Protein AF-A0A1X0P368-F1 (afdb_monomer)

pLDDT: mean 87.05, std 17.65, range [29.36, 98.38]

Structure (mmCIF, N/CA/C/O backbone):
data_AF-A0A1X0P368-F1
#
_entry.id   AF-A0A1X0P368-F1
#
loop_
_atom_site.group_PDB
_atom_site.id
_atom_site.type_symbol
_atom_site.label_atom_id
_atom_site.label_alt_id
_atom_site.label_comp_id
_atom_site.label_asym_id
_atom_site.label_entity_id
_atom_site.label_seq_id
_atom_site.pdbx_PDB_ins_code
_atom_site.Cartn_x
_atom_site.Cartn_y
_atom_site.Cartn_z
_atom_site.occupancy
_atom_site.B_iso_or_equiv
_atom_site.auth_seq_id
_atom_site.auth_comp_id
_atom_site.auth_asym_id
_atom_site.auth_atom_id
_atom_site.pdbx_PDB_model_num
ATOM 1 N N . MET A 1 1 ? -50.917 29.768 6.338 1.00 57.03 1 MET A N 1
ATOM 2 C CA . MET A 1 1 ? -49.438 29.851 6.259 1.00 57.03 1 MET A CA 1
ATOM 3 C C . MET A 1 1 ? -48.745 28.536 6.613 1.00 57.03 1 MET A C 1
ATOM 5 O O . MET A 1 1 ? -47.963 28.071 5.797 1.00 57.03 1 MET A O 1
ATOM 9 N N . THR A 1 2 ? -49.026 27.901 7.758 1.00 60.84 2 THR A N 1
ATOM 10 C CA . THR A 1 2 ? -48.364 26.645 8.195 1.00 60.84 2 THR A CA 1
ATOM 11 C C . THR A 1 2 ? -48.381 25.501 7.168 1.00 60.84 2 THR A C 1
ATOM 13 O O . THR A 1 2 ? -47.403 24.767 7.066 1.00 60.84 2 THR A O 1
ATOM 16 N N . THR A 1 3 ? -49.439 25.375 6.363 1.00 70.38 3 THR A N 1
ATOM 17 C CA . THR A 1 3 ? -49.593 24.329 5.334 1.00 70.38 3 THR A CA 1
ATOM 18 C C . THR A 1 3 ? -48.527 24.363 4.229 1.00 70.38 3 THR A C 1
ATOM 20 O O . THR A 1 3 ? -48.002 23.310 3.869 1.00 70.38 3 THR A O 1
ATOM 23 N N . MET A 1 4 ? -48.130 25.545 3.739 1.00 65.94 4 MET A N 1
ATOM 24 C CA . MET A 1 4 ? -47.081 25.664 2.706 1.00 65.94 4 MET A CA 1
ATOM 25 C C . MET A 1 4 ? -45.711 25.187 3.212 1.00 65.94 4 MET A C 1
ATOM 27 O O . MET A 1 4 ? -44.923 24.624 2.454 1.00 65.94 4 MET A O 1
ATOM 31 N N . PHE A 1 5 ? -45.437 25.355 4.509 1.00 67.44 5 PHE A N 1
ATOM 32 C CA . PHE A 1 5 ? -44.175 24.934 5.123 1.00 67.44 5 PHE A CA 1
ATOM 33 C C . PHE A 1 5 ? -44.014 23.405 5.172 1.00 67.44 5 PHE A C 1
ATOM 35 O O . PHE A 1 5 ? -42.890 22.903 5.163 1.00 67.44 5 PHE A O 1
ATOM 42 N N . VAL A 1 6 ? -45.122 22.655 5.192 1.00 76.38 6 VAL A N 1
ATOM 43 C CA . VAL A 1 6 ? -45.112 21.185 5.105 1.00 76.38 6 VAL A CA 1
ATOM 44 C C . VAL A 1 6 ? -44.831 20.734 3.669 1.00 76.38 6 VAL A C 1
ATOM 46 O O . VAL A 1 6 ? -44.003 19.850 3.457 1.00 76.38 6 VAL A O 1
ATOM 49 N N . GLN A 1 7 ? -45.449 21.383 2.677 1.00 77.62 7 GLN A N 1
ATOM 50 C CA . GLN A 1 7 ? -45.223 21.082 1.258 1.00 77.62 7 GLN A CA 1
ATOM 51 C C . GLN A 1 7 ? -43.760 21.319 0.849 1.00 77.62 7 GLN A C 1
ATOM 53 O O . GLN A 1 7 ? -43.146 20.437 0.251 1.00 77.62 7 GLN A O 1
ATOM 58 N N . LEU A 1 8 ? -43.164 22.448 1.255 1.00 82.06 8 LEU A N 1
ATOM 59 C CA . LEU A 1 8 ? -41.745 22.743 1.011 1.00 82.06 8 LEU A CA 1
ATOM 60 C C . LEU A 1 8 ? -40.802 21.676 1.592 1.00 82.06 8 LEU A C 1
ATOM 62 O O . LEU A 1 8 ? -39.839 21.290 0.933 1.00 82.06 8 LEU A O 1
ATOM 66 N N . ARG A 1 9 ? -41.088 21.148 2.790 1.00 84.56 9 ARG A N 1
ATOM 67 C CA . ARG A 1 9 ? -40.272 20.080 3.397 1.00 84.56 9 ARG A CA 1
ATOM 68 C C . ARG A 1 9 ? -40.316 18.784 2.589 1.00 84.56 9 ARG A C 1
ATOM 70 O O . ARG A 1 9 ? -39.267 18.183 2.380 1.00 84.56 9 ARG A O 1
ATOM 77 N N . HIS A 1 10 ? -41.483 18.371 2.092 1.00 85.06 10 HIS A N 1
ATOM 78 C CA . HIS A 1 10 ? -41.580 17.175 1.245 1.00 85.06 10 HIS A CA 1
ATOM 79 C C . HIS A 1 10 ? -40.829 17.328 -0.086 1.00 85.06 10 HIS A C 1
ATOM 81 O O . HIS A 1 10 ? -40.194 16.370 -0.521 1.00 85.06 10 HIS A O 1
ATOM 87 N N . VAL A 1 11 ? -40.819 18.521 -0.694 1.00 89.88 11 VAL A N 1
ATOM 88 C CA . VAL A 1 11 ? -40.013 18.786 -1.902 1.00 89.88 11 VAL A CA 1
ATOM 89 C C . VAL A 1 11 ? -38.514 18.657 -1.612 1.00 89.88 11 VAL A C 1
ATOM 91 O O . VAL A 1 11 ? -37.807 18.021 -2.387 1.00 89.88 11 VAL A O 1
ATOM 94 N N . VAL A 1 12 ? -38.022 19.173 -0.478 1.00 90.44 12 VAL A N 1
ATOM 95 C CA . VAL A 1 12 ? -36.605 19.016 -0.089 1.00 90.44 12 VAL A CA 1
ATOM 96 C C . VAL A 1 12 ? -36.237 17.545 0.141 1.00 90.44 12 VAL A C 1
ATOM 98 O O . VAL A 1 12 ? -35.204 17.103 -0.354 1.00 90.44 12 VAL A O 1
ATOM 101 N N . TYR A 1 13 ? -37.082 16.759 0.819 1.00 90.81 13 TYR A N 1
ATOM 102 C CA . TYR A 1 13 ? -36.833 15.318 0.977 1.00 90.81 13 TYR A CA 1
ATOM 103 C C . TYR A 1 13 ? -36.828 14.569 -0.363 1.00 90.81 13 TYR A C 1
ATOM 105 O O . TYR A 1 13 ? -35.972 13.711 -0.565 1.00 90.81 13 TYR A O 1
ATOM 113 N N . LEU A 1 14 ? -37.731 14.909 -1.290 1.00 91.44 14 LEU A N 1
ATOM 114 C CA . LEU A 1 14 ? -37.747 14.328 -2.636 1.00 91.44 14 LEU A CA 1
ATOM 115 C C . LEU A 1 14 ? -36.496 14.692 -3.444 1.00 91.44 14 LEU A C 1
ATOM 117 O O . LEU A 1 14 ? -35.971 13.825 -4.134 1.00 91.44 14 LEU A O 1
ATOM 121 N N . LEU A 1 15 ? -35.993 15.926 -3.334 1.00 91.62 15 LEU A N 1
ATOM 122 C CA . LEU A 1 15 ? -34.760 16.354 -4.004 1.00 91.62 15 LEU A CA 1
ATOM 123 C C . LEU A 1 15 ? -33.525 15.625 -3.462 1.00 91.62 15 LEU A C 1
ATOM 125 O O . LEU A 1 15 ? -32.752 15.102 -4.257 1.00 91.62 15 LEU A O 1
ATOM 129 N N . VAL A 1 16 ? -33.373 15.509 -2.138 1.00 91.75 16 VAL A N 1
ATOM 130 C CA . VAL A 1 16 ? -32.260 14.755 -1.525 1.00 91.75 16 VAL A CA 1
ATOM 131 C C . VAL A 1 16 ? -32.330 13.267 -1.888 1.00 91.75 16 VAL A C 1
ATOM 133 O O . VAL A 1 16 ? -31.306 12.644 -2.154 1.00 91.75 16 VAL A O 1
ATOM 136 N N . LEU A 1 17 ? -33.533 12.686 -1.951 1.00 91.88 17 LEU A N 1
ATOM 137 C CA . LEU A 1 17 ? -33.710 11.286 -2.341 1.00 91.88 17 LEU A CA 1
ATOM 138 C C . LEU A 1 17 ? -33.427 11.077 -3.840 1.00 91.88 17 LEU A C 1
ATOM 140 O O . LEU A 1 17 ? -32.758 10.108 -4.192 1.00 91.88 17 LEU A O 1
ATOM 144 N N . LEU A 1 18 ? -33.830 12.014 -4.707 1.00 91.38 18 LEU A N 1
ATOM 145 C CA . LEU A 1 18 ? -33.431 12.052 -6.120 1.00 91.38 18 LEU A CA 1
ATOM 146 C C . LEU A 1 18 ? -31.915 12.187 -6.287 1.00 91.38 18 LEU A C 1
ATOM 148 O O . LEU A 1 18 ? -31.344 11.487 -7.115 1.00 91.38 18 LEU A O 1
ATOM 152 N N . GLU A 1 19 ? -31.253 13.029 -5.496 1.00 88.62 19 GLU A N 1
ATOM 153 C CA . GLU A 1 19 ? -29.797 13.198 -5.525 1.00 88.62 19 GLU A CA 1
ATOM 154 C C . GLU A 1 19 ? -29.078 11.911 -5.084 1.00 88.62 19 GLU A C 1
ATOM 156 O O . GLU A 1 19 ? -28.161 11.454 -5.766 1.00 88.62 19 GLU A O 1
ATOM 161 N N . CYS A 1 20 ? -29.559 11.231 -4.034 1.00 85.06 20 CYS A N 1
ATOM 162 C CA . CYS A 1 20 ? -29.088 9.890 -3.672 1.00 85.06 20 CYS A CA 1
ATOM 163 C C . CYS A 1 20 ? -29.325 8.851 -4.783 1.00 85.06 20 CYS A C 1
ATOM 165 O O . CYS A 1 20 ? -28.439 8.037 -5.050 1.00 85.06 20 CYS A O 1
ATOM 167 N N . CYS A 1 21 ? -30.479 8.877 -5.458 1.00 85.50 21 CYS A N 1
ATOM 168 C CA . CYS A 1 21 ? -30.755 7.998 -6.596 1.00 85.50 21 CYS A CA 1
ATOM 169 C C . CYS A 1 21 ? -29.835 8.290 -7.789 1.00 85.50 21 CYS A C 1
ATOM 171 O O . CYS A 1 21 ? -29.288 7.352 -8.356 1.00 85.50 21 CYS A O 1
ATOM 173 N N . VAL A 1 22 ? -29.597 9.558 -8.138 1.00 83.25 22 VAL A N 1
ATOM 174 C CA . VAL A 1 22 ? -28.662 9.960 -9.206 1.00 83.25 22 VAL A CA 1
ATOM 175 C C . VAL A 1 22 ? -27.225 9.559 -8.863 1.00 83.25 22 VAL A C 1
ATOM 177 O O . VAL A 1 22 ? -26.498 9.110 -9.746 1.00 83.25 22 VAL A O 1
ATOM 180 N N . CYS A 1 23 ? -26.823 9.642 -7.593 1.00 79.88 23 CYS A N 1
ATOM 181 C CA . CYS A 1 23 ? -25.531 9.136 -7.128 1.00 79.88 23 CYS A CA 1
ATOM 182 C C . CYS A 1 23 ? -25.417 7.605 -7.244 1.00 79.88 23 CYS A C 1
ATOM 184 O O . CYS A 1 23 ? -24.373 7.122 -7.678 1.00 79.88 23 CYS A O 1
ATOM 186 N N . MET A 1 24 ? -26.467 6.835 -6.923 1.00 76.06 24 MET A N 1
ATOM 187 C CA . MET A 1 24 ? -26.458 5.381 -7.156 1.00 76.06 24 MET A CA 1
ATOM 188 C C . MET A 1 24 ? -26.461 5.026 -8.645 1.00 76.06 24 MET A C 1
ATOM 190 O O . MET A 1 24 ? -25.700 4.151 -9.043 1.00 76.06 24 MET A O 1
ATOM 194 N N . VAL A 1 25 ? -27.261 5.716 -9.468 1.00 75.94 25 VAL A N 1
ATOM 195 C CA . VAL A 1 25 ? -27.323 5.477 -10.919 1.00 75.94 25 VAL A CA 1
ATOM 196 C C . VAL A 1 25 ? -25.969 5.770 -11.563 1.00 75.94 25 VAL A C 1
ATOM 198 O O . VAL A 1 25 ? -25.431 4.886 -12.223 1.00 75.94 25 VAL A O 1
ATOM 201 N N . ARG A 1 26 ? -25.338 6.917 -11.266 1.00 69.44 26 ARG A N 1
ATOM 202 C CA . ARG A 1 26 ? -23.966 7.212 -11.720 1.00 69.44 26 ARG A CA 1
ATOM 203 C C . ARG A 1 26 ? -22.955 6.158 -11.273 1.00 69.44 26 ARG A C 1
ATOM 205 O O . ARG A 1 26 ? -22.199 5.679 -12.106 1.00 69.44 26 ARG A O 1
ATOM 212 N N . ALA A 1 27 ? -23.004 5.705 -10.018 1.00 64.44 27 ALA A N 1
ATOM 213 C CA . ALA A 1 27 ? -22.125 4.635 -9.537 1.00 64.44 27 ALA A CA 1
ATOM 214 C C . ALA A 1 27 ? -22.334 3.284 -10.262 1.00 64.44 27 ALA A C 1
ATOM 216 O O . ALA A 1 27 ? -21.427 2.452 -10.279 1.00 64.44 27 ALA A O 1
ATOM 217 N N . THR A 1 28 ? -23.502 3.057 -10.877 1.00 63.28 28 THR A N 1
ATOM 218 C CA . THR A 1 28 ? -23.761 1.911 -11.769 1.00 63.28 28 THR A CA 1
ATOM 219 C C . THR A 1 28 ? -23.473 2.181 -13.248 1.00 63.28 28 THR A C 1
ATOM 221 O O . THR A 1 28 ? -23.122 1.239 -13.955 1.00 63.28 28 THR A O 1
ATOM 224 N N . ASP A 1 29 ? -23.563 3.422 -13.725 1.00 56.03 29 ASP A N 1
ATOM 225 C CA . ASP A 1 29 ? -23.169 3.800 -15.089 1.00 56.03 29 ASP A CA 1
ATOM 226 C C . ASP A 1 29 ? -21.643 3.791 -15.232 1.00 56.03 29 ASP A C 1
ATOM 228 O O . ASP A 1 29 ? -21.127 3.169 -16.159 1.00 56.03 29 ASP A O 1
ATOM 232 N N . ASP A 1 30 ? -20.906 4.343 -14.263 1.00 56.59 30 ASP A N 1
ATOM 233 C CA . ASP A 1 30 ? -19.439 4.263 -14.187 1.00 56.59 30 ASP A CA 1
ATOM 234 C C . ASP A 1 30 ? -18.958 2.793 -14.148 1.00 56.59 30 ASP A C 1
ATOM 236 O O . ASP A 1 30 ? -17.924 2.445 -14.718 1.00 56.59 30 ASP A O 1
ATOM 240 N N . ALA A 1 31 ? -19.748 1.893 -13.545 1.00 55.16 31 ALA A N 1
ATOM 241 C CA . ALA A 1 31 ? -19.490 0.449 -13.503 1.00 55.16 31 ALA A CA 1
ATOM 242 C C . ALA A 1 31 ? -19.905 -0.320 -14.782 1.00 55.16 31 ALA A C 1
ATOM 244 O O . ALA A 1 31 ? -19.641 -1.523 -14.893 1.00 55.16 31 ALA A O 1
ATOM 245 N N . ASN A 1 32 ? -20.561 0.336 -15.747 1.00 48.97 32 ASN A N 1
ATOM 246 C CA . ASN A 1 32 ? -21.020 -0.278 -16.999 1.00 48.97 32 ASN A CA 1
ATOM 247 C C . ASN A 1 32 ? -20.434 0.369 -18.264 1.00 48.97 32 ASN A C 1
ATOM 249 O O . ASN A 1 32 ? -20.243 -0.343 -19.248 1.00 48.97 32 ASN A O 1
ATOM 253 N N . GLN A 1 33 ? -20.069 1.654 -18.257 1.00 47.03 33 GLN A N 1
ATOM 254 C CA . GLN A 1 33 ? -19.440 2.312 -19.414 1.00 47.03 33 GLN A CA 1
ATOM 255 C C . GLN A 1 33 ? -18.038 1.758 -19.731 1.00 47.03 33 GLN A C 1
ATOM 257 O O . GLN A 1 33 ? -17.585 1.849 -20.869 1.00 47.03 33 GLN A O 1
ATOM 262 N N . GLY A 1 34 ? -17.400 1.057 -18.786 1.00 47.25 34 GLY A N 1
ATOM 263 C CA . GLY A 1 34 ? -16.194 0.260 -19.046 1.00 47.25 34 GLY A CA 1
ATOM 264 C C . GLY A 1 34 ? -16.391 -0.964 -19.961 1.00 47.25 34 GLY A C 1
ATOM 265 O O . GLY A 1 34 ? -15.402 -1.578 -20.341 1.00 47.25 34 GLY A O 1
ATOM 266 N N . LYS A 1 35 ? -17.629 -1.337 -20.331 1.00 44.22 35 LYS A N 1
ATOM 267 C CA . LYS A 1 35 ? -17.942 -2.586 -21.068 1.00 44.22 35 LYS A CA 1
ATOM 268 C C . LYS A 1 35 ? -18.086 -2.429 -22.589 1.00 44.22 35 LYS A C 1
ATOM 270 O O . LYS A 1 35 ? -18.474 -3.379 -23.261 1.00 44.22 35 LYS A O 1
ATOM 275 N N . ALA A 1 36 ? -17.795 -1.247 -23.138 1.00 43.12 36 ALA A N 1
ATOM 276 C CA . ALA A 1 36 ? -17.759 -1.018 -24.590 1.00 43.12 36 ALA A CA 1
ATOM 277 C C . ALA A 1 36 ? -16.377 -1.297 -25.219 1.00 43.12 36 ALA A C 1
ATOM 279 O O . ALA A 1 36 ? -16.270 -1.422 -26.438 1.00 43.12 36 ALA A O 1
ATOM 280 N N . GLY A 1 37 ? -15.328 -1.419 -24.398 1.00 41.66 37 GLY A N 1
ATOM 281 C CA . GLY A 1 37 ? -14.058 -2.035 -24.777 1.00 41.66 37 GLY A CA 1
ATOM 282 C C . GLY A 1 37 ? -14.018 -3.479 -24.280 1.00 41.66 37 GLY A C 1
ATOM 283 O O . GLY A 1 37 ? -14.479 -3.760 -23.175 1.00 41.66 37 GLY A O 1
ATOM 284 N N . GLY A 1 38 ? -13.476 -4.392 -25.087 1.00 39.91 38 GLY A N 1
ATOM 285 C CA . GLY A 1 38 ? -13.315 -5.797 -24.715 1.00 39.91 38 GLY A CA 1
ATOM 286 C C . GLY A 1 38 ? -12.230 -5.983 -23.657 1.00 39.91 38 GLY A C 1
ATOM 287 O O . GLY A 1 38 ? -11.088 -6.271 -23.996 1.00 39.91 38 GLY A O 1
ATOM 288 N N . VAL A 1 39 ? -12.596 -5.814 -22.388 1.00 43.16 39 VAL A N 1
ATOM 289 C CA . VAL A 1 39 ? -11.840 -6.326 -21.243 1.00 43.16 39 VAL A CA 1
ATOM 290 C C . VAL A 1 39 ? -12.617 -7.527 -20.723 1.00 43.16 39 VAL A C 1
ATOM 292 O O . VAL A 1 39 ? -13.779 -7.388 -20.335 1.00 43.16 39 VAL A O 1
ATOM 295 N N . ASP A 1 40 ? -11.993 -8.704 -20.754 1.00 41.81 40 ASP A N 1
ATOM 296 C CA . ASP A 1 40 ? -12.574 -9.927 -20.206 1.00 41.81 40 ASP A CA 1
ATOM 297 C C . ASP A 1 40 ? -12.993 -9.743 -18.743 1.00 41.81 40 ASP A C 1
ATOM 299 O O . ASP A 1 40 ? -12.506 -8.859 -18.034 1.00 41.81 40 ASP A O 1
ATOM 303 N N . ALA A 1 41 ? -13.907 -10.590 -18.267 1.00 44.88 41 ALA A N 1
ATOM 304 C CA . ALA A 1 41 ? -14.324 -10.571 -16.871 1.00 44.88 41 ALA A CA 1
ATOM 305 C C . ALA A 1 41 ? -13.132 -10.938 -15.971 1.00 44.88 41 ALA A C 1
ATOM 307 O O . ALA A 1 41 ? -12.890 -12.118 -15.725 1.00 44.88 41 ALA A O 1
ATOM 308 N N . VAL A 1 42 ? -12.394 -9.921 -15.503 1.00 46.56 42 VAL A N 1
ATOM 309 C CA . VAL A 1 42 ? -11.161 -10.066 -14.719 1.00 46.56 42 VAL A CA 1
ATOM 310 C C . VAL A 1 42 ? -11.461 -10.867 -13.456 1.00 46.56 42 VAL A C 1
ATOM 312 O O . VAL A 1 42 ? -11.950 -10.342 -12.453 1.00 46.56 42 VAL A O 1
ATOM 315 N N . THR A 1 43 ? -11.167 -12.164 -13.526 1.00 48.34 43 THR A N 1
ATOM 316 C CA . THR A 1 43 ? -11.150 -13.099 -12.404 1.00 48.34 43 THR A CA 1
ATOM 317 C C . THR A 1 43 ? -10.214 -12.523 -11.358 1.00 48.34 43 THR A C 1
ATOM 319 O O . THR A 1 43 ? -9.013 -12.514 -11.597 1.00 48.34 43 THR A O 1
ATOM 322 N N . GLY A 1 44 ? -10.786 -11.984 -10.274 1.00 56.44 44 GLY A N 1
ATOM 323 C CA . GLY A 1 44 ? -10.218 -10.904 -9.454 1.00 56.44 44 GLY A CA 1
ATOM 324 C C . GLY A 1 44 ? -8.732 -11.021 -9.137 1.00 56.44 44 GLY A C 1
ATOM 325 O O . GLY A 1 44 ? -8.366 -11.487 -8.060 1.00 56.44 44 GLY A O 1
ATOM 326 N N . GLU A 1 45 ? -7.899 -10.575 -10.075 1.00 73.69 45 GLU A N 1
ATOM 327 C CA . GLU A 1 45 ? -6.459 -10.752 -10.018 1.00 73.69 45 GLU A CA 1
ATOM 328 C C . GLU A 1 45 ? -5.912 -9.898 -8.877 1.00 73.69 45 GLU A C 1
ATOM 330 O O . GLU A 1 45 ? -6.283 -8.730 -8.703 1.00 73.69 45 GLU A O 1
ATOM 335 N N . GLU A 1 46 ? -5.077 -10.500 -8.032 1.00 79.50 46 GLU A N 1
ATOM 336 C CA . GLU A 1 46 ? -4.515 -9.825 -6.870 1.00 79.50 46 GLU A CA 1
ATOM 337 C C . GLU A 1 46 ? -3.519 -8.767 -7.345 1.00 79.50 46 GLU A C 1
ATOM 339 O O . GLU A 1 46 ? -2.333 -9.048 -7.477 1.00 79.50 46 GLU A O 1
ATOM 344 N N . VAL A 1 47 ? -4.020 -7.549 -7.600 1.00 83.62 47 VAL A N 1
ATOM 345 C CA . VAL A 1 47 ? -3.219 -6.392 -8.023 1.00 83.62 47 VAL A CA 1
ATOM 346 C C . VAL A 1 47 ? -1.988 -6.292 -7.128 1.00 83.62 47 VAL A C 1
ATOM 348 O O . VAL A 1 47 ? -2.084 -5.978 -5.941 1.00 83.62 47 VAL A O 1
ATOM 351 N N . PHE A 1 48 ? -0.836 -6.592 -7.711 1.00 91.31 48 PHE A N 1
ATOM 352 C CA . PHE A 1 48 ? 0.446 -6.680 -7.037 1.00 91.31 48 PHE A CA 1
ATOM 353 C C . PHE A 1 48 ? 1.408 -5.693 -7.693 1.00 91.31 48 PHE A C 1
ATOM 355 O O . PHE A 1 48 ? 1.379 -5.483 -8.905 1.00 91.31 48 PHE A O 1
ATOM 362 N N . ILE A 1 49 ? 2.261 -5.066 -6.888 1.00 93.38 49 ILE A N 1
ATOM 363 C CA . ILE A 1 49 ? 3.331 -4.218 -7.408 1.00 93.38 49 ILE A CA 1
ATOM 364 C C . ILE A 1 49 ? 4.536 -5.121 -7.627 1.00 93.38 49 ILE A C 1
ATOM 366 O O . ILE A 1 49 ? 5.214 -5.478 -6.662 1.00 93.38 49 ILE A O 1
ATOM 370 N N . ASP A 1 50 ? 4.834 -5.440 -8.887 1.00 96.31 50 ASP A N 1
ATOM 371 C CA . ASP A 1 50 ? 6.189 -5.847 -9.247 1.00 96.31 50 ASP A CA 1
ATOM 372 C C . ASP A 1 50 ? 7.128 -4.687 -8.890 1.00 96.31 50 ASP A C 1
ATOM 374 O O . ASP A 1 50 ? 7.178 -3.647 -9.554 1.00 96.31 50 ASP A O 1
ATOM 378 N N . ARG A 1 51 ? 7.818 -4.847 -7.758 1.00 96.06 51 ARG A N 1
ATOM 379 C CA . ARG A 1 51 ? 8.687 -3.821 -7.190 1.00 96.06 51 ARG A CA 1
ATOM 380 C C . ARG A 1 51 ? 9.986 -3.691 -7.981 1.00 96.06 51 ARG A C 1
ATOM 382 O O . ARG A 1 51 ? 10.551 -2.603 -7.955 1.00 96.06 51 ARG A O 1
ATOM 389 N N . GLU A 1 52 ? 10.444 -4.721 -8.700 1.00 96.38 52 GLU A N 1
ATOM 390 C CA . GLU A 1 52 ? 11.632 -4.577 -9.546 1.00 96.38 52 GLU A CA 1
ATOM 391 C C . GLU A 1 52 ? 11.283 -3.817 -10.829 1.00 96.38 52 GLU A C 1
ATOM 393 O O . GLU A 1 52 ? 11.934 -2.819 -11.126 1.00 96.38 52 GLU A O 1
ATOM 398 N N . GLU A 1 53 ? 10.216 -4.191 -11.540 1.00 97.31 53 GLU A N 1
ATOM 399 C CA . GLU A 1 53 ? 9.786 -3.482 -12.756 1.00 97.31 53 GLU A CA 1
ATOM 400 C C . GLU A 1 53 ? 9.348 -2.037 -12.453 1.00 97.31 53 GLU A C 1
ATOM 402 O O . GLU A 1 53 ? 9.720 -1.107 -13.175 1.00 97.31 53 GLU A O 1
ATOM 407 N N . ALA A 1 54 ? 8.651 -1.792 -11.335 1.00 97.62 54 ALA A N 1
ATOM 408 C CA . ALA A 1 54 ? 8.345 -0.429 -10.897 1.00 97.62 54 ALA A CA 1
ATOM 409 C C . ALA A 1 54 ? 9.621 0.394 -10.631 1.00 97.62 54 ALA A C 1
ATOM 411 O O . ALA A 1 54 ? 9.709 1.551 -11.050 1.00 97.62 54 ALA A O 1
ATOM 412 N N . LEU A 1 55 ? 10.645 -0.193 -9.997 1.00 97.50 55 LEU A N 1
ATOM 413 C CA . LEU A 1 55 ? 11.926 0.484 -9.774 1.00 97.50 55 LEU A CA 1
ATOM 414 C C . LEU A 1 55 ? 12.761 0.623 -11.054 1.00 97.50 55 LEU A C 1
ATOM 416 O O . LEU A 1 55 ? 13.455 1.628 -11.194 1.00 97.50 55 LEU A O 1
ATOM 420 N N . ARG A 1 56 ? 12.625 -0.294 -12.018 1.00 97.31 56 ARG 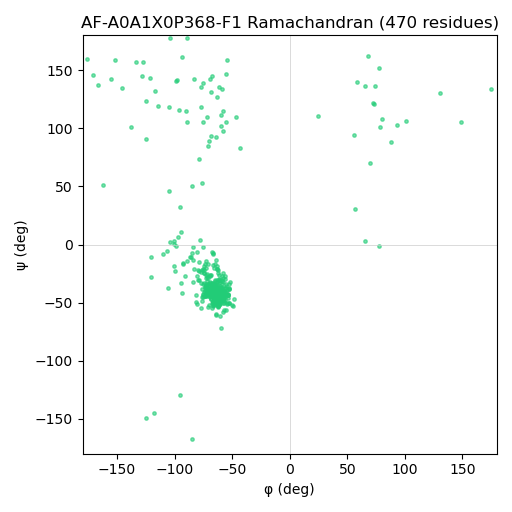A N 1
ATOM 421 C CA . ARG A 1 56 ? 13.215 -0.234 -13.368 1.00 97.31 56 ARG A CA 1
ATOM 422 C C . ARG A 1 56 ? 12.535 0.801 -14.272 1.00 97.31 56 ARG A C 1
ATOM 424 O O . ARG A 1 56 ? 13.121 1.241 -15.258 1.00 97.31 56 ARG A O 1
ATOM 431 N N . ARG A 1 57 ? 11.309 1.229 -13.960 1.00 97.62 57 ARG A N 1
ATOM 432 C CA . ARG A 1 57 ? 10.681 2.430 -14.547 1.00 97.62 57 ARG A CA 1
ATOM 433 C C . ARG A 1 57 ? 11.169 3.694 -13.849 1.00 97.62 57 ARG A C 1
ATOM 435 O O . ARG A 1 57 ? 11.668 4.605 -14.502 1.00 97.62 57 ARG A O 1
ATOM 442 N N . LEU A 1 58 ? 11.130 3.715 -12.517 1.00 97.00 58 LEU A N 1
ATOM 443 C CA . LEU A 1 58 ? 11.580 4.854 -11.708 1.00 97.00 58 LEU A CA 1
ATOM 444 C C . LEU A 1 58 ? 13.100 5.128 -11.813 1.00 97.00 58 LEU A C 1
ATOM 446 O O . LEU A 1 58 ? 13.537 6.232 -11.487 1.00 97.00 58 LEU A O 1
ATOM 450 N N . SER A 1 59 ? 13.931 4.171 -12.236 1.00 96.56 59 SER A N 1
ATOM 451 C CA . SER A 1 59 ? 15.369 4.376 -12.495 1.00 96.56 59 SER A CA 1
ATOM 452 C C . SER A 1 59 ? 15.651 5.130 -13.800 1.00 96.56 59 SER A C 1
ATOM 454 O O . SER A 1 59 ? 16.716 5.727 -13.926 1.00 96.56 59 SER A O 1
ATOM 456 N N . LYS A 1 60 ? 14.699 5.145 -14.744 1.00 97.06 60 LYS A N 1
ATOM 457 C CA . LYS A 1 60 ? 14.814 5.823 -16.048 1.00 97.06 60 LYS A CA 1
ATOM 458 C C . LYS A 1 60 ? 14.467 7.314 -15.993 1.00 97.06 60 LYS A C 1
ATOM 460 O O . LYS A 1 60 ? 14.554 7.978 -17.018 1.00 97.06 60 LYS A O 1
ATOM 465 N N . ILE A 1 61 ? 14.057 7.840 -14.833 1.00 97.62 61 ILE A N 1
ATOM 466 C CA . ILE A 1 61 ? 13.733 9.264 -14.655 1.00 97.62 61 ILE A CA 1
ATOM 467 C C . ILE A 1 61 ? 14.968 10.106 -15.016 1.00 97.62 61 ILE A C 1
ATOM 469 O O . ILE A 1 61 ? 15.978 10.009 -14.312 1.00 97.62 61 ILE A O 1
ATOM 473 N N . PRO A 1 62 ? 14.919 10.930 -16.082 1.00 97.31 62 PRO A N 1
ATOM 474 C CA . PRO A 1 62 ? 16.057 11.754 -16.460 1.00 97.31 62 PRO A CA 1
ATOM 475 C C . PRO A 1 62 ? 16.292 12.818 -15.386 1.00 97.31 62 PRO A C 1
ATOM 477 O O . PRO A 1 62 ? 15.346 13.347 -14.804 1.00 97.31 62 PRO A O 1
ATOM 480 N N . ASN A 1 63 ? 17.548 13.183 -15.125 1.00 96.75 63 ASN A N 1
ATOM 481 C CA . ASN A 1 63 ? 17.874 14.204 -14.122 1.00 96.75 63 ASN A CA 1
ATOM 482 C C . ASN A 1 63 ? 18.046 15.614 -14.718 1.00 96.75 63 ASN A C 1
ATOM 484 O O . ASN A 1 63 ? 18.828 16.403 -14.199 1.00 96.75 63 ASN A O 1
ATOM 488 N N . TYR A 1 64 ? 17.316 15.947 -15.786 1.00 97.56 64 TYR A N 1
ATOM 489 C CA . TYR A 1 64 ? 17.346 17.295 -16.362 1.00 97.56 64 TYR A CA 1
ATOM 490 C C . TYR A 1 64 ? 16.924 18.338 -15.319 1.00 97.56 64 TYR A C 1
ATOM 492 O O . TYR A 1 64 ? 15.924 18.132 -14.612 1.00 97.56 64 TYR A O 1
ATOM 500 N N . ASP A 1 65 ? 17.657 19.439 -15.194 1.00 97.56 65 ASP A N 1
ATOM 501 C CA . ASP A 1 65 ? 17.229 20.604 -14.419 1.00 97.56 65 ASP A CA 1
ATOM 502 C C . ASP A 1 65 ? 16.323 21.555 -15.235 1.00 97.56 65 ASP A C 1
ATOM 504 O O . ASP A 1 65 ? 15.736 21.167 -16.248 1.00 97.56 65 ASP A O 1
ATOM 508 N N . TYR A 1 66 ? 16.090 22.763 -14.721 1.00 96.69 66 TYR A N 1
ATOM 509 C CA . TYR A 1 66 ? 15.233 23.757 -15.370 1.00 96.69 66 TYR A CA 1
ATOM 510 C C . TYR A 1 66 ? 15.905 24.372 -16.604 1.00 96.69 66 TYR A C 1
ATOM 512 O O . TYR A 1 66 ? 15.248 24.585 -17.624 1.00 96.69 66 TYR A O 1
ATOM 520 N N . ASP A 1 67 ? 17.210 24.625 -16.526 1.00 96.81 67 ASP A N 1
ATOM 521 C CA . ASP A 1 67 ? 17.996 25.251 -17.580 1.00 96.81 67 ASP A CA 1
ATOM 522 C C . ASP A 1 67 ? 18.379 24.243 -18.676 1.00 96.81 67 ASP A C 1
ATOM 524 O O . ASP A 1 67 ? 18.392 24.619 -19.850 1.00 96.81 67 ASP A O 1
ATOM 528 N N . ASP A 1 68 ? 18.546 22.959 -18.338 1.00 97.00 68 ASP A N 1
ATOM 529 C CA . ASP A 1 68 ? 18.628 21.840 -19.293 1.00 97.00 68 ASP A CA 1
ATOM 530 C C . ASP A 1 68 ? 17.445 21.801 -20.275 1.00 97.00 68 ASP A C 1
ATOM 532 O O . ASP A 1 68 ? 17.610 21.423 -21.438 1.00 97.00 68 ASP A O 1
ATOM 536 N N . ILE A 1 69 ? 16.238 22.125 -19.802 1.00 96.50 69 ILE A N 1
ATOM 537 C CA . ILE A 1 69 ? 14.999 22.054 -20.593 1.00 96.50 69 ILE A CA 1
ATOM 538 C C . ILE A 1 69 ? 14.686 23.403 -21.242 1.00 96.50 69 ILE A C 1
ATOM 540 O O . ILE A 1 69 ? 14.303 23.449 -22.408 1.00 96.50 69 ILE A O 1
ATOM 544 N N . LYS A 1 70 ? 14.872 24.506 -20.516 1.00 95.44 70 LYS A N 1
ATOM 545 C CA . LYS A 1 70 ? 14.585 25.859 -21.004 1.00 95.44 70 LYS A CA 1
ATOM 546 C C . LYS A 1 70 ? 15.537 26.326 -22.103 1.00 95.44 70 LYS A C 1
ATOM 548 O O . LYS A 1 70 ? 15.095 26.999 -23.029 1.00 95.44 70 LYS A O 1
ATOM 553 N N . ASN A 1 71 ? 16.825 26.003 -21.990 1.00 95.25 71 ASN A N 1
ATOM 554 C CA . ASN A 1 71 ? 17.853 26.460 -22.930 1.00 95.25 71 ASN A CA 1
ATOM 555 C C . ASN A 1 71 ? 18.117 25.437 -24.054 1.00 95.25 71 ASN A C 1
ATOM 557 O O . ASN A 1 71 ? 19.077 25.575 -24.812 1.00 95.25 71 ASN A O 1
ATOM 561 N N . ASP A 1 72 ? 17.270 24.410 -24.184 1.00 95.06 72 ASP A N 1
ATOM 562 C CA . ASP A 1 72 ? 17.255 23.545 -25.360 1.00 95.06 72 ASP A CA 1
ATOM 563 C C . ASP A 1 72 ? 16.587 24.284 -26.526 1.00 95.06 72 ASP A C 1
ATOM 565 O O . ASP A 1 72 ? 15.363 24.423 -26.564 1.00 95.06 72 ASP A O 1
ATOM 569 N N . GLY A 1 73 ? 17.392 24.748 -27.489 1.00 91.94 73 GLY A N 1
ATOM 570 C CA . GLY A 1 73 ? 16.894 25.462 -28.671 1.00 91.94 73 GLY A CA 1
ATOM 571 C C . GLY A 1 73 ? 15.789 24.695 -29.408 1.00 91.94 73 GLY A C 1
ATOM 572 O O . GLY A 1 73 ? 14.765 25.248 -29.795 1.00 91.94 73 GLY A O 1
ATOM 573 N N . SER A 1 74 ? 15.916 23.367 -29.489 1.00 92.06 74 SER A N 1
ATOM 574 C CA . SER A 1 74 ? 14.914 22.517 -30.140 1.00 92.06 74 SER A CA 1
ATOM 575 C C . SER A 1 74 ? 13.658 22.244 -29.295 1.00 92.06 74 SER A C 1
ATOM 577 O O . SER A 1 74 ? 12.781 21.504 -29.739 1.00 92.06 74 SER A O 1
ATOM 579 N N . LEU A 1 75 ? 13.541 22.851 -28.107 1.00 90.88 75 LEU A N 1
ATOM 580 C CA . LEU A 1 75 ? 12.284 23.021 -27.369 1.00 90.88 75 LEU A CA 1
ATOM 581 C C . LEU A 1 75 ? 11.760 24.464 -27.429 1.00 90.88 75 LEU A C 1
ATOM 583 O O . LEU A 1 75 ? 10.544 24.641 -27.530 1.00 90.88 75 LEU A O 1
ATOM 587 N N . SER A 1 76 ? 12.631 25.481 -27.385 1.00 84.25 76 SER A N 1
ATOM 588 C CA . SER A 1 76 ? 12.214 26.891 -27.483 1.00 84.25 76 SER A CA 1
ATOM 589 C C . SER A 1 76 ? 11.616 27.235 -28.844 1.00 84.25 76 SER A C 1
ATOM 591 O O . SER A 1 76 ? 10.623 27.958 -28.913 1.00 84.25 76 SER A O 1
ATOM 593 N N . ASP A 1 77 ? 12.193 26.681 -29.910 1.00 87.25 77 ASP A N 1
ATOM 594 C CA . ASP A 1 77 ? 11.867 27.030 -31.296 1.00 87.25 77 ASP A CA 1
ATOM 595 C C . ASP A 1 77 ? 10.564 26.369 -31.780 1.00 87.25 77 ASP A C 1
ATOM 597 O O . ASP A 1 77 ? 9.999 26.771 -32.796 1.00 87.25 77 ASP A O 1
ATOM 601 N N . LEU A 1 78 ? 10.069 25.363 -31.048 1.00 81.25 78 LEU A N 1
ATOM 602 C CA . LEU A 1 78 ? 8.815 24.668 -31.346 1.00 81.25 78 LEU A CA 1
ATOM 603 C C . LEU A 1 78 ? 7.589 25.492 -30.929 1.00 81.25 78 LEU A C 1
ATOM 605 O O . LEU A 1 78 ? 6.686 25.714 -31.732 1.00 81.25 78 LEU A O 1
ATOM 609 N N . TYR A 1 79 ? 7.542 25.906 -29.659 1.00 84.00 79 TYR A N 1
ATOM 610 C CA . TYR A 1 79 ? 6.515 26.789 -29.103 1.00 84.00 79 TYR A CA 1
ATOM 611 C C . TYR A 1 79 ? 6.972 27.312 -27.734 1.00 84.00 79 TYR A C 1
ATOM 613 O O . TYR A 1 79 ? 7.448 26.544 -26.893 1.00 84.00 79 TYR A O 1
ATOM 621 N N . SER A 1 80 ? 6.771 28.605 -27.470 1.00 83.00 80 SER A N 1
ATOM 622 C CA . SER A 1 80 ? 7.315 29.303 -26.293 1.00 83.00 80 SER A CA 1
ATOM 623 C C . SER A 1 80 ? 6.800 28.803 -24.936 1.00 83.00 80 SER A C 1
ATOM 625 O O . SER A 1 80 ? 7.406 29.121 -23.913 1.00 83.00 80 SER A O 1
ATOM 627 N N . GLU A 1 81 ? 5.731 28.000 -24.908 1.00 90.38 81 GLU A N 1
ATOM 628 C CA . GLU A 1 81 ? 5.200 27.358 -23.695 1.00 90.38 81 GLU A CA 1
ATOM 629 C C . GLU A 1 81 ? 5.408 25.830 -23.661 1.00 90.38 81 GLU A C 1
ATOM 631 O O . GLU A 1 81 ? 5.159 25.205 -22.628 1.00 90.38 81 GLU A O 1
ATOM 636 N N . PHE A 1 82 ? 5.880 25.199 -24.746 1.00 93.25 82 PHE A N 1
ATOM 637 C CA . PHE A 1 82 ? 5.993 23.734 -24.809 1.00 93.25 82 PHE A CA 1
ATOM 638 C C . PHE A 1 82 ? 7.057 23.202 -23.839 1.00 93.25 82 PHE A C 1
ATOM 640 O O . PHE A 1 82 ? 6.787 22.283 -23.066 1.00 93.25 82 PHE A O 1
ATOM 647 N N . TRP A 1 83 ? 8.228 23.843 -23.776 1.00 94.62 83 TRP A N 1
ATOM 648 C CA . TRP A 1 83 ? 9.279 23.508 -22.803 1.00 94.62 83 TRP A CA 1
ATOM 649 C C . TRP A 1 83 ? 8.791 23.609 -21.340 1.00 94.62 83 TRP A C 1
ATOM 651 O O . TRP A 1 83 ? 9.236 22.840 -20.488 1.00 94.62 83 TRP A O 1
ATOM 661 N N . MET A 1 84 ? 7.813 24.478 -21.043 1.00 94.75 84 MET A N 1
ATOM 662 C CA . MET A 1 84 ? 7.171 24.555 -19.722 1.00 94.75 84 MET A CA 1
ATOM 663 C C . MET A 1 84 ? 6.253 23.359 -19.429 1.00 94.75 84 MET A C 1
ATOM 665 O O . MET A 1 84 ? 6.088 23.006 -18.261 1.00 94.75 84 MET A O 1
ATOM 669 N N . ALA A 1 85 ? 5.665 22.709 -20.438 1.00 95.25 85 ALA A N 1
ATOM 670 C CA . ALA A 1 85 ? 4.957 21.438 -20.256 1.00 95.25 85 ALA A CA 1
ATOM 671 C C . ALA A 1 85 ? 5.935 20.277 -20.018 1.00 95.25 85 ALA A C 1
ATOM 673 O O . ALA A 1 85 ? 5.730 19.495 -19.085 1.00 95.25 85 ALA A O 1
ATOM 674 N N . VAL A 1 86 ? 7.047 20.232 -20.765 1.00 96.75 86 VAL A N 1
ATOM 675 C CA . VAL A 1 86 ? 8.147 19.281 -20.517 1.00 96.75 86 VAL A CA 1
ATOM 676 C C . VAL A 1 86 ? 8.666 19.430 -19.079 1.00 96.75 86 VAL A C 1
ATOM 678 O O . VAL A 1 86 ? 8.742 18.442 -18.347 1.00 96.75 86 VAL A O 1
ATOM 681 N N . TRP A 1 87 ? 8.923 20.662 -18.621 1.00 97.12 87 TRP A N 1
ATOM 682 C CA . TRP A 1 87 ? 9.364 20.938 -17.249 1.00 97.12 87 TRP A CA 1
ATOM 683 C C . TRP A 1 87 ? 8.325 20.558 -16.177 1.00 97.12 87 TRP A C 1
ATOM 685 O O . TRP A 1 87 ? 8.700 20.033 -15.129 1.00 97.12 87 TRP A O 1
ATOM 695 N N . LYS A 1 88 ? 7.018 20.750 -16.420 1.00 96.62 88 LYS A N 1
ATOM 696 C CA . LYS A 1 88 ? 5.958 20.319 -15.483 1.00 96.62 88 LYS A CA 1
ATOM 697 C C . LYS A 1 88 ? 5.944 18.799 -15.279 1.00 96.62 88 LYS A C 1
ATOM 699 O O . LYS A 1 88 ? 5.876 18.355 -14.133 1.00 96.62 88 LYS A O 1
ATOM 704 N N . VAL A 1 89 ? 6.056 18.009 -16.355 1.00 97.88 89 VAL A N 1
ATOM 705 C CA . VAL A 1 89 ? 6.183 16.539 -16.248 1.00 97.88 89 VAL A CA 1
ATOM 706 C C . VAL A 1 89 ? 7.477 16.170 -15.526 1.00 97.88 89 VAL A C 1
ATOM 708 O O . VAL A 1 89 ? 7.443 15.372 -14.593 1.00 97.88 89 VAL A O 1
ATOM 711 N N . GLN A 1 90 ? 8.596 16.803 -15.883 1.00 97.75 90 GLN A N 1
ATOM 712 C CA . GLN A 1 90 ? 9.896 16.561 -15.255 1.00 97.75 90 GLN A CA 1
ATOM 713 C C . GLN A 1 90 ? 9.896 16.842 -13.740 1.00 97.75 90 GLN A C 1
ATOM 715 O O . GLN A 1 90 ? 10.475 16.083 -12.963 1.00 97.75 90 GLN A O 1
ATOM 720 N N . LEU A 1 91 ? 9.212 17.898 -13.291 1.00 97.50 91 LEU A N 1
ATOM 721 C CA . LEU A 1 91 ? 9.066 18.210 -11.869 1.00 97.50 91 LEU A CA 1
ATOM 722 C C . LEU A 1 91 ? 8.228 17.147 -11.136 1.00 97.50 91 LEU A C 1
ATOM 724 O O . LEU A 1 91 ? 8.619 16.690 -10.063 1.00 97.50 91 LEU A O 1
ATOM 728 N N . ALA A 1 92 ? 7.115 16.705 -11.731 1.00 97.94 92 ALA A N 1
ATOM 729 C CA . ALA A 1 92 ? 6.277 15.649 -11.160 1.00 97.94 92 ALA A CA 1
ATOM 730 C C . ALA A 1 92 ? 6.981 14.273 -11.140 1.00 97.94 92 ALA A C 1
ATOM 732 O O . ALA A 1 92 ? 6.798 13.505 -10.194 1.00 97.94 92 ALA A O 1
ATOM 733 N N . LEU A 1 93 ? 7.841 13.985 -12.125 1.00 97.75 93 LEU A N 1
ATOM 734 C CA . LEU A 1 93 ? 8.704 12.799 -12.142 1.00 97.75 93 LEU A CA 1
ATOM 735 C C . LEU A 1 93 ? 9.711 12.794 -10.984 1.00 97.75 93 LEU A C 1
ATOM 737 O O . LEU A 1 93 ? 9.881 11.761 -10.337 1.00 97.75 93 LEU A O 1
ATOM 741 N N . LYS A 1 94 ? 10.352 13.930 -10.670 1.00 96.44 94 LYS A N 1
ATOM 742 C CA . LYS A 1 94 ? 11.289 14.018 -9.531 1.00 96.44 94 LYS A CA 1
ATOM 743 C C . LYS A 1 94 ? 10.602 13.686 -8.199 1.00 96.44 94 LYS A C 1
ATOM 745 O O . LYS A 1 94 ? 11.153 12.927 -7.400 1.00 96.44 94 LYS A O 1
ATOM 750 N N . ASP A 1 95 ? 9.374 14.167 -8.016 1.00 97.06 95 ASP A N 1
ATOM 751 C CA . ASP A 1 95 ? 8.522 13.887 -6.851 1.00 97.06 95 ASP A CA 1
ATOM 752 C C . ASP A 1 95 ? 8.090 12.409 -6.742 1.00 97.06 95 ASP A C 1
ATOM 754 O O . ASP A 1 95 ? 7.963 11.873 -5.636 1.00 97.06 95 ASP A O 1
ATOM 758 N N . ALA A 1 96 ? 7.876 11.730 -7.877 1.00 97.56 96 ALA A N 1
ATOM 759 C CA . ALA A 1 96 ? 7.272 10.395 -7.941 1.00 97.56 96 ALA A CA 1
ATOM 760 C C . ALA A 1 96 ? 7.999 9.332 -7.097 1.00 97.56 96 ALA A C 1
ATOM 762 O O . ALA A 1 96 ? 7.357 8.429 -6.563 1.00 97.56 96 ALA A O 1
ATOM 763 N N . ASN A 1 97 ? 9.315 9.464 -6.910 1.00 96.62 97 ASN A N 1
ATOM 764 C CA . ASN A 1 97 ? 10.109 8.559 -6.072 1.00 96.62 97 ASN A CA 1
ATOM 765 C C . ASN A 1 97 ? 9.678 8.588 -4.599 1.00 96.62 97 ASN A C 1
ATOM 767 O O . ASN A 1 97 ? 9.497 7.536 -3.987 1.00 96.62 97 ASN A O 1
ATOM 771 N N . ALA A 1 98 ? 9.462 9.785 -4.044 1.00 97.56 98 ALA A N 1
ATOM 772 C CA . ALA A 1 98 ? 8.980 9.948 -2.676 1.00 97.56 98 ALA A CA 1
ATOM 773 C C . ALA A 1 98 ? 7.524 9.488 -2.538 1.00 97.56 98 ALA A C 1
ATOM 775 O O . ALA A 1 98 ? 7.165 8.851 -1.550 1.00 97.56 98 ALA A O 1
ATOM 776 N N . ARG A 1 99 ? 6.685 9.743 -3.552 1.00 98.06 99 ARG A N 1
ATOM 777 C CA . ARG A 1 99 ? 5.283 9.294 -3.547 1.00 98.06 99 ARG A CA 1
ATOM 778 C C . ARG A 1 99 ? 5.167 7.768 -3.621 1.00 98.06 99 ARG A C 1
ATOM 780 O O . ARG A 1 99 ? 4.363 7.199 -2.888 1.00 98.06 99 ARG A O 1
ATOM 787 N N . PHE A 1 100 ? 6.004 7.102 -4.420 1.00 98.12 100 PHE A N 1
ATOM 788 C CA . PHE A 1 100 ? 6.089 5.640 -4.454 1.00 98.12 100 PHE A CA 1
ATOM 789 C C . PHE A 1 100 ? 6.543 5.073 -3.101 1.00 98.12 100 PHE A C 1
ATOM 791 O O . PHE A 1 100 ? 5.830 4.242 -2.546 1.00 98.12 100 PHE A O 1
ATOM 798 N N . ALA A 1 101 ? 7.651 5.568 -2.529 1.00 97.81 101 ALA A N 1
ATOM 799 C CA . ALA A 1 101 ? 8.177 5.104 -1.238 1.00 97.81 101 ALA A CA 1
ATOM 800 C C . ALA A 1 101 ? 7.175 5.277 -0.082 1.00 97.81 101 ALA A C 1
ATOM 802 O O . ALA A 1 101 ? 6.945 4.354 0.703 1.00 97.81 101 ALA A O 1
ATOM 803 N N . ASN A 1 102 ? 6.533 6.448 -0.002 1.00 98.00 102 ASN A N 1
ATOM 804 C CA . ASN A 1 102 ? 5.485 6.718 0.981 1.00 98.00 102 ASN A CA 1
ATOM 805 C C . ASN A 1 102 ? 4.280 5.784 0.756 1.00 98.00 102 ASN A C 1
ATOM 807 O O . ASN A 1 102 ? 3.694 5.279 1.714 1.00 98.00 102 ASN A O 1
ATOM 811 N N . GLY A 1 103 ? 3.910 5.537 -0.506 1.0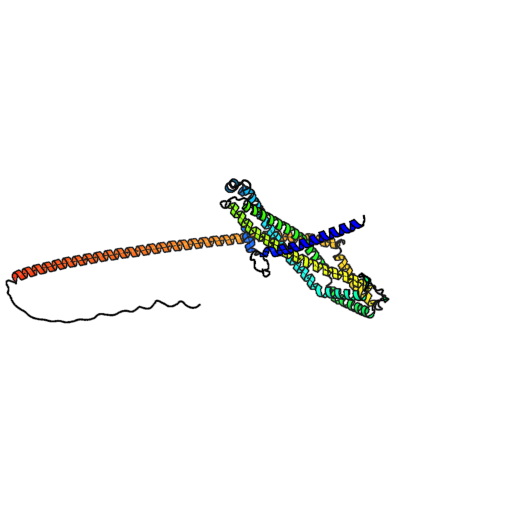0 98.00 103 GLY A N 1
ATOM 812 C CA . GLY A 1 103 ? 2.797 4.675 -0.899 1.00 98.00 103 GLY A CA 1
ATOM 813 C C . GLY A 1 103 ? 3.008 3.202 -0.541 1.00 98.00 103 GLY A C 1
ATOM 814 O O . GLY A 1 103 ? 2.159 2.624 0.140 1.00 98.00 103 GLY A O 1
ATOM 815 N N . THR A 1 104 ? 4.138 2.601 -0.934 1.00 97.81 104 THR A N 1
ATOM 816 C CA . THR A 1 104 ? 4.483 1.206 -0.595 1.00 97.81 104 THR A CA 1
ATOM 817 C C . THR A 1 104 ? 4.600 1.009 0.914 1.00 97.81 104 THR A C 1
ATOM 819 O O . THR A 1 104 ? 4.042 0.052 1.457 1.00 97.81 104 THR A O 1
ATOM 822 N N . THR A 1 105 ? 5.230 1.955 1.616 1.00 97.31 105 THR A N 1
ATOM 823 C CA . THR A 1 105 ? 5.334 1.932 3.080 1.00 97.31 105 THR A CA 1
ATOM 824 C C . THR A 1 105 ? 3.959 2.004 3.742 1.00 97.31 105 THR A C 1
ATOM 826 O O . THR A 1 105 ? 3.673 1.211 4.641 1.00 97.31 105 THR A O 1
ATOM 829 N N . CYS A 1 106 ? 3.062 2.879 3.272 1.00 97.25 106 CYS A N 1
ATOM 830 C CA . CYS A 1 106 ? 1.695 2.939 3.787 1.00 97.25 106 CYS A CA 1
ATOM 831 C C . CYS A 1 106 ? 0.898 1.659 3.523 1.00 97.25 106 CYS A C 1
ATOM 833 O O . CYS A 1 106 ? 0.193 1.218 4.424 1.00 97.25 106 CYS A O 1
ATOM 835 N N . ILE A 1 107 ? 1.028 1.039 2.343 1.00 97.00 107 ILE A N 1
ATOM 836 C CA . ILE A 1 107 ? 0.396 -0.256 2.025 1.00 97.00 107 ILE A CA 1
ATOM 837 C C . ILE A 1 107 ? 0.869 -1.341 3.007 1.00 97.00 107 ILE A C 1
ATOM 839 O O . ILE A 1 107 ? 0.043 -2.046 3.587 1.00 97.00 107 ILE A O 1
ATOM 843 N N . SER A 1 108 ? 2.181 -1.424 3.252 1.00 96.19 108 SER A N 1
ATOM 844 C CA . SER A 1 108 ? 2.789 -2.369 4.199 1.00 96.19 108 SER A CA 1
ATOM 845 C C . SER A 1 108 ? 2.296 -2.151 5.637 1.00 96.19 108 SER A C 1
ATOM 847 O O . SER A 1 108 ? 1.748 -3.061 6.263 1.00 96.19 108 SER A O 1
ATOM 849 N N . GLN A 1 109 ? 2.364 -0.908 6.129 1.00 94.88 109 GLN A N 1
ATOM 850 C CA . GLN A 1 109 ? 1.849 -0.532 7.450 1.00 94.88 109 GLN A CA 1
ATOM 851 C C . GLN A 1 109 ? 0.335 -0.763 7.591 1.00 94.88 109 GLN A C 1
ATOM 853 O O . GLN A 1 109 ? -0.143 -1.014 8.699 1.00 94.88 109 GLN A O 1
ATOM 858 N N . TRP A 1 110 ? -0.417 -0.732 6.485 1.00 94.06 110 TRP A N 1
ATOM 859 C CA . TRP A 1 110 ? -1.828 -1.108 6.464 1.00 94.06 110 TRP A CA 1
ATOM 860 C C . TRP A 1 110 ? -2.051 -2.600 6.690 1.00 94.06 110 TRP A C 1
ATOM 862 O O . TRP A 1 110 ? -2.939 -2.975 7.457 1.00 94.06 110 TRP A O 1
ATOM 872 N N . GLY A 1 111 ? -1.236 -3.443 6.052 1.00 94.19 111 GLY A N 1
ATOM 873 C CA . GLY A 1 111 ? -1.291 -4.897 6.194 1.00 94.19 111 GLY A CA 1
ATOM 874 C C . GLY A 1 111 ? -1.076 -5.347 7.639 1.00 94.19 111 GLY A C 1
ATOM 875 O O . GLY A 1 111 ? -1.896 -6.096 8.171 1.00 94.19 111 GLY A O 1
ATOM 876 N N . ASP A 1 112 ? -0.041 -4.827 8.305 1.00 94.25 112 ASP A N 1
ATOM 877 C CA . ASP A 1 112 ? 0.248 -5.119 9.719 1.00 94.25 112 ASP A CA 1
ATOM 878 C C . ASP A 1 112 ? -0.915 -4.728 10.645 1.00 94.25 112 ASP A C 1
ATOM 880 O O . ASP A 1 112 ? -1.319 -5.496 11.524 1.00 94.25 112 ASP A O 1
ATOM 884 N N . VAL A 1 113 ? -1.484 -3.538 10.427 1.00 93.25 113 VAL A N 1
ATOM 885 C CA . VAL A 1 113 ? -2.620 -3.006 11.193 1.00 93.25 113 VAL A CA 1
ATOM 886 C C . VAL A 1 113 ? -3.884 -3.845 10.990 1.00 93.25 113 VAL A C 1
ATOM 888 O O . VAL A 1 113 ? -4.534 -4.214 11.970 1.00 93.25 113 VAL A O 1
ATOM 891 N N . ILE A 1 114 ? -4.227 -4.182 9.741 1.00 93.75 114 ILE A N 1
ATOM 892 C CA . ILE A 1 114 ? -5.369 -5.053 9.424 1.00 93.75 114 ILE A CA 1
ATOM 893 C C . ILE A 1 114 ? -5.171 -6.425 10.065 1.00 93.75 114 ILE A C 1
ATOM 895 O O . ILE A 1 114 ? -6.085 -6.931 10.707 1.00 93.75 114 ILE A O 1
ATOM 899 N N . LYS A 1 115 ? -3.980 -7.017 9.946 1.00 96.06 115 LYS A N 1
ATOM 900 C CA . LYS A 1 115 ? -3.673 -8.342 10.498 1.00 96.06 115 LYS A CA 1
ATOM 901 C C . LYS A 1 115 ? -3.802 -8.374 12.023 1.00 96.06 115 LYS A C 1
ATOM 903 O O . LYS A 1 115 ? -4.372 -9.321 12.562 1.00 96.06 115 LYS A O 1
ATOM 908 N N . ALA A 1 116 ? -3.333 -7.334 12.717 1.00 94.62 116 ALA A N 1
ATOM 909 C CA . ALA A 1 116 ? -3.481 -7.211 14.167 1.00 94.62 116 ALA A CA 1
ATOM 910 C C . ALA A 1 116 ? -4.952 -7.064 14.597 1.00 94.62 116 ALA A C 1
ATOM 912 O O . ALA A 1 116 ? -5.391 -7.747 15.522 1.00 94.62 116 ALA A O 1
ATOM 913 N N . ASN A 1 117 ? -5.723 -6.217 13.909 1.00 94.88 117 ASN A N 1
ATOM 914 C CA . ASN A 1 117 ? -7.141 -6.004 14.207 1.00 94.88 117 ASN A CA 1
ATOM 915 C C . ASN A 1 117 ? -8.000 -7.229 13.863 1.00 94.88 117 ASN A C 1
ATOM 917 O O . ASN A 1 117 ? -8.841 -7.609 14.668 1.00 94.88 117 ASN A O 1
ATOM 921 N N . ASN A 1 118 ? -7.766 -7.881 12.720 1.00 96.06 118 ASN A N 1
ATOM 922 C CA . ASN A 1 118 ? -8.470 -9.102 12.320 1.00 96.06 118 ASN A CA 1
ATOM 923 C C . ASN A 1 118 ? -8.212 -10.238 13.314 1.00 96.06 118 ASN A C 1
ATOM 925 O O . ASN A 1 118 ? -9.157 -10.909 13.712 1.00 96.06 118 ASN A O 1
ATOM 929 N N . LYS A 1 119 ? -6.968 -10.401 13.789 1.00 95.56 119 LYS A N 1
ATOM 930 C CA . LYS A 1 119 ? -6.680 -11.355 14.864 1.00 95.56 119 LYS A CA 1
ATOM 931 C C . LYS A 1 119 ? -7.413 -10.986 16.158 1.00 95.56 119 LYS A C 1
ATOM 933 O O . LYS A 1 119 ? -8.006 -11.853 16.777 1.00 95.56 119 LYS A O 1
ATOM 938 N N . MET A 1 120 ? -7.401 -9.717 16.570 1.00 94.94 120 MET A N 1
ATOM 939 C CA . MET A 1 120 ? -8.112 -9.254 17.775 1.00 94.94 120 MET A CA 1
ATOM 940 C C . MET A 1 120 ? -9.638 -9.459 17.675 1.00 94.94 120 MET A C 1
ATOM 942 O O . MET A 1 120 ? -10.299 -9.726 18.676 1.00 94.94 120 MET A O 1
ATOM 946 N N . VAL A 1 121 ? -10.186 -9.343 16.464 1.00 95.81 121 VAL A N 1
ATOM 947 C CA . VAL A 1 121 ? -11.568 -9.679 16.101 1.00 95.81 121 VAL A CA 1
ATOM 948 C C . VAL A 1 121 ? -11.801 -11.184 16.289 1.00 95.81 121 VAL A C 1
ATOM 950 O O . VAL A 1 121 ? -12.607 -11.548 17.146 1.00 95.81 121 VAL A O 1
ATOM 953 N N . GLU A 1 122 ? -11.057 -12.033 15.577 1.00 96.31 122 GLU A N 1
ATOM 954 C CA . GLU A 1 122 ? -11.111 -13.506 15.617 1.00 96.31 122 GLU A CA 1
ATOM 955 C C . GLU A 1 122 ? -10.967 -14.062 17.046 1.00 96.31 122 GLU A C 1
ATOM 957 O O . GLU A 1 122 ? -11.828 -14.803 17.525 1.00 96.31 122 GLU A O 1
ATOM 962 N N . ASP A 1 123 ? -9.939 -13.622 17.782 1.00 94.75 123 ASP A N 1
ATOM 963 C CA . ASP A 1 123 ? -9.666 -14.024 19.166 1.00 94.75 123 ASP A CA 1
ATOM 964 C C . ASP A 1 123 ? -10.858 -13.766 20.106 1.00 94.75 123 ASP A C 1
ATOM 966 O O . ASP A 1 123 ? -10.993 -14.461 21.115 1.00 94.75 123 ASP A O 1
ATOM 970 N N . ALA A 1 124 ? -11.711 -12.784 19.807 1.00 95.50 124 ALA A N 1
ATOM 971 C CA . ALA A 1 124 ? -12.846 -12.384 20.633 1.00 95.50 124 ALA A CA 1
ATOM 972 C C . ALA A 1 124 ? -14.207 -12.925 20.145 1.00 95.50 124 ALA A C 1
ATOM 974 O O . ALA A 1 124 ? -15.221 -12.621 20.776 1.00 95.50 124 ALA A O 1
ATOM 975 N N . GLU A 1 125 ? -14.268 -13.696 19.051 1.00 96.75 125 GLU A N 1
ATOM 976 C CA . GLU A 1 125 ? -15.518 -13.999 18.330 1.00 96.75 125 GLU A CA 1
ATOM 977 C C . GLU A 1 125 ? -16.573 -14.717 19.177 1.00 96.75 125 GLU A C 1
ATOM 979 O O . GLU A 1 125 ? -17.544 -14.093 19.606 1.00 96.75 125 GLU A O 1
ATOM 984 N N . GLY A 1 126 ? -16.353 -15.995 19.501 1.00 97.62 126 GLY A N 1
ATOM 985 C CA . GLY A 1 126 ? -17.314 -16.794 20.270 1.00 97.62 126 GLY A CA 1
ATOM 986 C C . GLY A 1 126 ? -17.573 -16.269 21.689 1.00 97.62 126 GLY A C 1
ATOM 987 O O . GLY A 1 126 ? -18.591 -16.595 22.292 1.00 97.62 126 GLY A O 1
ATOM 988 N N . ALA A 1 127 ? -16.687 -15.427 22.233 1.00 97.81 127 ALA A N 1
ATOM 989 C CA . ALA A 1 127 ? -16.916 -14.739 23.504 1.00 97.81 127 ALA A CA 1
ATOM 990 C C . ALA A 1 127 ? -17.893 -13.560 23.346 1.00 97.81 127 ALA A C 1
ATOM 992 O O . ALA A 1 127 ? -18.841 -13.428 24.121 1.00 97.81 127 ALA A O 1
ATOM 993 N N . THR A 1 128 ? -17.696 -12.745 22.304 1.00 97.75 128 THR A N 1
ATOM 994 C CA . THR A 1 128 ? -18.586 -11.627 21.959 1.00 97.75 128 THR A CA 1
ATOM 995 C C . THR A 1 128 ? -19.962 -12.141 21.529 1.00 97.75 128 THR A C 1
ATOM 997 O O . THR A 1 128 ? -20.976 -11.568 21.923 1.00 97.75 128 THR A O 1
ATOM 1000 N N . GLU A 1 129 ? -20.022 -13.248 20.784 1.00 98.19 129 GLU A N 1
ATOM 1001 C CA . GLU A 1 129 ? -21.281 -13.901 20.415 1.00 98.19 129 GLU A CA 1
ATOM 1002 C C . GLU A 1 129 ? -22.041 -14.400 21.653 1.00 98.19 129 GLU A C 1
ATOM 1004 O O . GLU A 1 129 ? -23.194 -14.012 21.847 1.00 98.19 129 GLU A O 1
ATOM 1009 N N . LYS A 1 130 ? -21.400 -15.192 22.530 1.00 98.25 130 LYS A N 1
ATOM 1010 C CA . LYS A 1 130 ? -22.023 -15.705 23.766 1.00 98.25 130 LYS A CA 1
ATOM 1011 C C . LYS A 1 130 ? -22.639 -14.593 24.609 1.00 98.25 130 LYS A C 1
ATOM 1013 O O . LYS A 1 130 ? -23.806 -14.693 24.984 1.00 98.25 130 LYS A O 1
ATOM 1018 N N . ILE A 1 131 ? -21.889 -13.522 24.882 1.00 97.94 131 ILE A N 1
ATOM 1019 C CA . ILE A 1 131 ? -22.386 -12.431 25.731 1.00 97.94 131 ILE A CA 1
ATOM 1020 C C . ILE A 1 131 ? -23.452 -11.568 25.023 1.00 97.94 131 ILE A C 1
ATOM 1022 O O . ILE A 1 131 ? -24.338 -11.021 25.680 1.00 97.94 131 ILE A O 1
ATOM 1026 N N . THR A 1 132 ? -23.439 -11.498 23.685 1.00 97.88 132 THR A N 1
ATOM 1027 C CA . THR A 1 132 ? -24.485 -10.816 22.896 1.00 97.88 132 THR A CA 1
ATOM 1028 C C . THR A 1 132 ? -25.784 -11.627 22.841 1.00 97.88 132 THR A C 1
ATOM 1030 O O . THR A 1 132 ? -26.860 -11.050 22.990 1.00 97.88 132 THR A O 1
ATOM 1033 N N . ASN A 1 133 ? -25.704 -12.953 22.682 1.00 98.12 133 ASN A N 1
ATOM 1034 C CA . ASN A 1 133 ? -26.865 -13.845 22.750 1.00 98.12 133 ASN A CA 1
ATOM 1035 C C . ASN A 1 133 ? -27.500 -13.790 24.148 1.00 98.12 133 ASN A C 1
ATOM 1037 O O . ASN A 1 133 ? -28.658 -13.401 24.265 1.00 98.12 133 ASN A O 1
ATOM 1041 N N . LEU A 1 134 ? -26.708 -14.008 25.205 1.00 97.94 134 LEU A N 1
ATOM 1042 C CA . LEU A 1 134 ? -27.143 -13.880 26.601 1.00 97.94 134 LEU A CA 1
ATOM 1043 C C . LEU A 1 134 ? -27.892 -12.564 26.873 1.00 97.94 134 LEU A C 1
ATOM 1045 O O . LEU A 1 134 ? -28.942 -12.562 27.509 1.00 97.94 134 LEU A O 1
ATOM 1049 N N . THR A 1 135 ? -27.364 -11.429 26.404 1.00 97.06 135 THR A N 1
ATOM 1050 C CA . THR A 1 135 ? -27.958 -10.110 26.690 1.00 97.06 135 THR A CA 1
ATOM 1051 C C . THR A 1 135 ? -29.166 -9.773 25.817 1.00 97.06 135 THR A C 1
ATOM 1053 O O . THR A 1 135 ? -30.019 -8.997 26.251 1.00 97.06 135 THR A O 1
ATOM 1056 N N . ARG A 1 136 ? -29.315 -10.402 24.642 1.00 97.50 136 ARG A N 1
ATOM 1057 C CA . ARG A 1 136 ? -30.595 -10.445 23.913 1.00 97.50 136 ARG A CA 1
ATOM 1058 C C . ARG A 1 136 ? -31.629 -11.254 24.694 1.00 97.50 136 ARG A C 1
ATOM 1060 O O . ARG A 1 136 ? -32.722 -10.751 24.922 1.00 97.50 136 ARG A O 1
ATOM 1067 N N . ASP A 1 137 ? -31.269 -12.454 25.134 1.00 97.06 137 ASP A N 1
ATOM 1068 C CA . ASP A 1 137 ? -32.207 -13.414 25.728 1.00 97.06 137 ASP A CA 1
ATOM 1069 C C . ASP A 1 137 ? -32.677 -12.942 27.124 1.00 97.06 137 ASP A C 1
ATOM 1071 O O . ASP A 1 137 ? -33.855 -13.050 27.466 1.00 97.06 137 ASP A O 1
ATOM 1075 N N . ILE A 1 138 ? -31.796 -12.268 27.877 1.00 95.06 138 ILE A N 1
ATOM 1076 C CA . ILE A 1 138 ? -32.147 -11.410 29.023 1.00 95.06 138 ILE A CA 1
ATOM 1077 C C . ILE A 1 138 ? -33.126 -10.306 28.611 1.00 95.06 138 ILE A C 1
ATOM 1079 O O . ILE A 1 138 ? -34.154 -10.128 29.262 1.00 95.06 138 ILE A O 1
ATOM 1083 N N . GLY A 1 139 ? -32.824 -9.561 27.545 1.00 95.50 139 GLY A N 1
ATOM 1084 C CA . GLY A 1 139 ? -33.659 -8.468 27.045 1.00 95.50 139 GLY A CA 1
ATOM 1085 C C . GLY A 1 139 ? -35.091 -8.899 26.715 1.00 95.50 139 GLY A C 1
ATOM 1086 O O . GLY A 1 139 ? -36.031 -8.189 27.072 1.00 95.50 139 GLY A O 1
ATOM 1087 N N . ASP A 1 140 ? -35.264 -10.073 26.110 1.00 95.69 140 ASP A N 1
ATOM 1088 C CA . ASP A 1 140 ? -36.572 -10.645 25.769 1.00 95.69 140 ASP A CA 1
ATOM 1089 C C . ASP A 1 140 ? -37.345 -11.177 27.001 1.00 95.69 140 ASP A C 1
ATOM 1091 O O . ASP A 1 140 ? -38.564 -11.339 26.935 1.00 95.69 140 ASP A O 1
ATOM 1095 N N . VAL A 1 141 ? -36.677 -11.392 28.146 1.00 96.12 141 VAL A N 1
ATOM 1096 C CA . VAL A 1 141 ? -37.307 -11.763 29.433 1.00 96.12 141 VAL A CA 1
ATOM 1097 C C . VAL A 1 141 ? -37.593 -10.552 30.333 1.00 96.12 141 VAL A C 1
ATOM 1099 O O . VAL A 1 141 ? -38.593 -10.559 31.050 1.00 96.12 141 VAL A O 1
ATOM 1102 N N . VAL A 1 142 ? -36.762 -9.502 30.308 1.00 95.31 142 VAL A N 1
ATOM 1103 C CA . VAL A 1 142 ? -36.921 -8.310 31.175 1.00 95.31 142 VAL A CA 1
ATOM 1104 C C . VAL A 1 142 ? -37.595 -7.119 30.485 1.00 95.31 142 VAL A C 1
ATOM 1106 O O . VAL A 1 142 ? -37.814 -6.080 31.117 1.00 95.31 142 VAL A O 1
ATOM 1109 N N . THR A 1 143 ? -37.942 -7.227 29.198 1.00 94.44 143 THR A N 1
ATOM 1110 C CA . THR A 1 143 ? -38.622 -6.161 28.445 1.00 94.44 143 THR A CA 1
ATOM 1111 C C . THR A 1 143 ? -39.811 -6.662 27.626 1.00 94.44 143 THR A C 1
ATOM 1113 O O . THR A 1 143 ? -39.904 -7.827 27.259 1.00 94.44 143 THR A O 1
ATOM 1116 N N . LYS A 1 144 ? -40.729 -5.744 27.316 1.00 95.50 144 LYS A N 1
ATOM 1117 C CA . LYS A 1 144 ? -41.846 -5.928 26.382 1.00 95.50 144 LYS A CA 1
ATOM 1118 C C . LYS A 1 144 ? -41.852 -4.806 25.344 1.00 95.50 144 LYS A C 1
ATOM 1120 O O . LYS A 1 144 ? -41.335 -3.717 25.593 1.00 95.50 144 LYS A O 1
ATOM 1125 N N . LYS A 1 145 ? -42.459 -5.046 24.179 1.00 94.75 145 LYS A N 1
ATOM 1126 C CA . LYS A 1 145 ? -42.661 -4.015 23.147 1.00 94.75 145 LYS A CA 1
ATOM 1127 C C . LYS A 1 145 ? -44.059 -3.413 23.274 1.00 94.75 145 LYS A C 1
ATOM 1129 O O . LYS A 1 145 ? -45.044 -4.100 23.031 1.00 94.75 145 LYS A O 1
ATOM 1134 N N . GLU A 1 146 ? -44.142 -2.127 23.599 1.00 95.19 146 GLU A N 1
ATOM 1135 C CA . GLU A 1 146 ? -45.399 -1.372 23.695 1.00 95.19 146 GLU A CA 1
ATOM 1136 C C . GLU A 1 146 ? -45.333 -0.139 22.791 1.00 95.19 146 GLU A C 1
ATOM 1138 O O . GLU A 1 146 ? -44.400 0.660 22.871 1.00 95.19 146 GLU A O 1
ATOM 1143 N N . GLY A 1 147 ? -46.291 0.001 21.867 1.00 92.88 147 GLY A N 1
ATOM 1144 C CA . GLY A 1 147 ? -46.298 1.103 20.892 1.00 92.88 147 GLY A CA 1
ATOM 1145 C C . GLY A 1 147 ? -45.022 1.192 20.036 1.00 92.88 147 GLY A C 1
ATOM 1146 O O . GLY A 1 147 ? -44.596 2.288 19.683 1.00 92.88 147 GLY A O 1
ATOM 1147 N N . GLY A 1 148 ? -44.365 0.056 19.771 1.00 92.44 148 GLY A N 1
ATOM 1148 C CA . GLY A 1 148 ? -43.078 -0.013 19.066 1.00 92.44 148 GLY A CA 1
ATOM 1149 C C . GLY A 1 148 ? -41.846 0.351 19.907 1.00 92.44 148 GLY A C 1
ATOM 1150 O O . GLY A 1 148 ? -40.730 0.260 19.402 1.00 92.44 148 GLY A O 1
ATOM 1151 N N . LYS A 1 149 ? -42.011 0.727 21.183 1.00 91.94 149 LYS A N 1
ATOM 1152 C CA . LYS A 1 149 ? -40.912 1.014 22.116 1.00 91.94 149 LYS A CA 1
ATOM 1153 C C . LYS A 1 149 ? -40.631 -0.192 23.007 1.00 91.94 149 LYS A C 1
ATOM 1155 O O . LYS A 1 149 ? -41.559 -0.850 23.469 1.00 91.94 149 LYS A O 1
ATOM 1160 N N . THR A 1 150 ? -39.359 -0.443 23.296 1.00 90.75 150 THR A N 1
ATOM 1161 C CA . THR A 1 150 ? -38.948 -1.417 24.314 1.00 90.75 150 THR A CA 1
ATOM 1162 C C . THR A 1 150 ? -39.130 -0.808 25.705 1.00 90.75 150 THR A C 1
ATOM 1164 O O . THR A 1 150 ? -38.506 0.202 26.027 1.00 90.75 150 THR A O 1
ATOM 1167 N N . VAL A 1 151 ? -39.985 -1.416 26.525 1.00 92.50 151 VAL A N 1
ATOM 1168 C CA . VAL A 1 151 ? -40.316 -0.999 27.896 1.00 92.50 151 VAL A CA 1
ATOM 1169 C C . VAL A 1 151 ? -39.879 -2.107 28.853 1.00 92.50 151 VAL A C 1
ATOM 1171 O O . VAL A 1 151 ? -40.176 -3.276 28.613 1.00 92.50 151 VAL A O 1
ATOM 1174 N N . ARG A 1 152 ? -39.168 -1.770 29.937 1.00 92.00 152 ARG A N 1
ATOM 1175 C CA . ARG A 1 152 ? -38.790 -2.762 30.960 1.00 92.00 152 ARG A CA 1
ATOM 1176 C C . ARG A 1 152 ? -40.016 -3.230 31.739 1.00 92.00 152 ARG A C 1
ATOM 1178 O O . ARG A 1 152 ? -40.906 -2.435 32.042 1.00 92.00 152 ARG A O 1
ATOM 1185 N N . LEU A 1 153 ? -40.045 -4.511 32.078 1.00 92.31 153 LEU A N 1
ATOM 1186 C CA . LEU A 1 153 ? -41.045 -5.068 32.978 1.00 92.31 153 LEU A CA 1
ATOM 1187 C C . LEU A 1 153 ? -40.726 -4.660 34.430 1.00 92.31 153 LEU A C 1
ATOM 1189 O O . LEU A 1 153 ? -39.559 -4.698 34.824 1.00 92.31 153 LEU A O 1
ATOM 1193 N N . PRO A 1 154 ? -41.734 -4.297 35.246 1.00 90.81 154 PRO A N 1
ATOM 1194 C CA . PRO A 1 154 ? -41.605 -4.318 36.701 1.00 90.81 154 PRO A CA 1
ATOM 1195 C C . PRO A 1 154 ? -41.187 -5.715 37.171 1.00 90.81 154 PRO A C 1
ATOM 1197 O O . PRO A 1 154 ? -41.617 -6.703 36.578 1.00 90.81 154 PRO A O 1
ATOM 1200 N N . ALA A 1 155 ? -40.406 -5.807 38.248 1.00 89.62 155 ALA A N 1
ATOM 1201 C CA . ALA A 1 155 ? -39.830 -7.070 38.716 1.00 89.62 155 ALA A CA 1
ATOM 1202 C C . ALA A 1 155 ? -40.872 -8.189 38.923 1.00 89.62 155 ALA A C 1
ATOM 1204 O O . ALA A 1 155 ? -40.681 -9.300 38.437 1.00 89.62 155 ALA A O 1
ATOM 1205 N N . GLY A 1 156 ? -42.020 -7.874 39.534 1.00 90.62 156 GLY A N 1
ATOM 1206 C CA . GLY A 1 156 ? -43.128 -8.820 39.737 1.00 90.62 156 GLY A CA 1
ATOM 1207 C C . GLY A 1 156 ? -43.860 -9.286 38.466 1.00 90.62 156 GLY A C 1
ATOM 1208 O O . GLY A 1 156 ? -44.710 -10.165 38.558 1.00 90.62 156 GLY A O 1
ATOM 1209 N N . ASN A 1 157 ? -43.541 -8.725 37.292 1.00 93.62 157 ASN A N 1
ATOM 1210 C CA . ASN A 1 157 ? -44.082 -9.137 35.990 1.00 93.62 157 ASN A CA 1
ATOM 1211 C C . ASN A 1 157 ? -43.074 -9.951 35.153 1.00 93.62 157 ASN A C 1
ATOM 1213 O O . ASN A 1 157 ? -43.368 -10.280 34.003 1.00 93.62 157 ASN A O 1
ATOM 1217 N N . VAL A 1 158 ? -41.880 -10.236 35.683 1.00 95.31 158 VAL A N 1
ATOM 1218 C CA . VAL A 1 158 ? -40.853 -11.043 35.011 1.00 95.31 158 VAL A CA 1
ATOM 1219 C C . VAL A 1 158 ? -41.134 -12.530 35.238 1.00 95.31 158 VAL A C 1
ATOM 1221 O O . VAL A 1 158 ? -41.526 -12.942 36.330 1.00 95.31 158 VAL A O 1
ATOM 1224 N N . ASP A 1 159 ? -40.899 -13.362 34.221 1.00 95.69 159 ASP A N 1
ATOM 1225 C CA . ASP A 1 159 ? -40.914 -14.818 34.384 1.00 95.69 159 ASP A CA 1
ATOM 1226 C C . ASP A 1 159 ? -39.714 -15.252 35.237 1.00 95.69 159 ASP A C 1
ATOM 1228 O O . ASP A 1 159 ? -38.609 -15.474 34.731 1.00 95.69 159 ASP A O 1
ATOM 1232 N N . LYS A 1 160 ? -39.948 -15.357 36.548 1.00 95.50 160 LYS A N 1
ATOM 1233 C CA . LYS A 1 160 ? -38.945 -15.730 37.550 1.00 95.50 160 LYS A CA 1
ATOM 1234 C C . LYS A 1 160 ? -38.219 -17.028 37.201 1.00 95.50 160 LYS A C 1
ATOM 1236 O O . LYS A 1 160 ? -37.016 -17.099 37.398 1.00 95.50 160 LYS A O 1
ATOM 1241 N N . SER A 1 161 ? -38.894 -18.032 36.630 1.00 95.75 161 SER A N 1
ATOM 1242 C CA . SER A 1 161 ? -38.243 -19.308 36.298 1.00 95.75 161 SER A CA 1
ATOM 1243 C C . SER A 1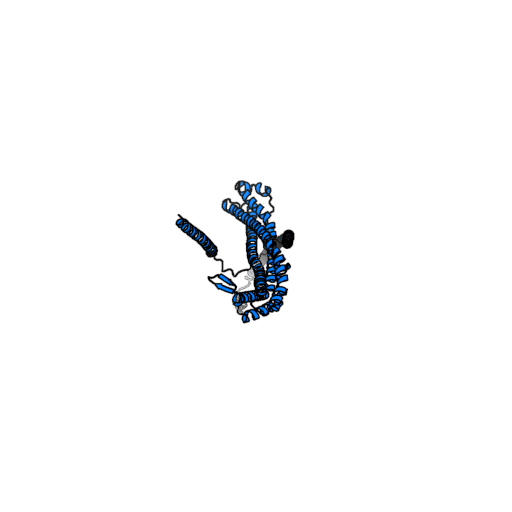 161 ? -37.287 -19.189 35.111 1.00 95.75 161 SER A C 1
ATOM 1245 O O . SER A 1 161 ? -36.263 -19.872 35.097 1.00 95.75 161 SER A O 1
ATOM 1247 N N . LYS A 1 162 ? -37.597 -18.345 34.117 1.00 96.38 162 LYS A N 1
ATOM 1248 C CA . LYS A 1 162 ? -36.673 -18.055 33.006 1.00 96.38 162 LYS A CA 1
ATOM 1249 C C . LYS A 1 162 ? -35.527 -17.152 33.456 1.00 96.38 162 LYS A C 1
ATOM 1251 O O . LYS A 1 162 ? -34.369 -17.429 33.150 1.00 96.38 162 LYS A O 1
ATOM 1256 N N . PHE A 1 163 ? -35.840 -16.110 34.224 1.00 96.56 163 PHE A N 1
ATOM 1257 C CA . PHE A 1 163 ? -34.860 -15.178 34.779 1.00 96.56 163 PHE A CA 1
ATOM 1258 C C . PHE A 1 163 ? -33.844 -15.894 35.687 1.00 96.56 163 PHE A C 1
ATOM 1260 O O . PHE A 1 163 ? -32.639 -15.734 35.509 1.00 96.56 163 PHE A O 1
ATOM 1267 N N . ASP A 1 164 ? -34.308 -16.791 36.560 1.00 96.94 164 ASP A N 1
ATOM 1268 C CA . ASP A 1 164 ? -33.471 -17.626 37.432 1.00 96.94 164 ASP A CA 1
ATOM 1269 C C . ASP A 1 164 ? -32.545 -18.595 36.684 1.00 96.94 164 ASP A C 1
ATOM 1271 O O . ASP A 1 164 ? -31.567 -19.062 37.278 1.00 96.94 164 ASP A O 1
ATOM 1275 N N . GLY A 1 165 ? -32.853 -18.923 35.425 1.00 96.94 165 GLY A N 1
ATOM 1276 C CA . GLY A 1 165 ? -31.972 -19.662 34.520 1.00 96.94 165 GLY A CA 1
ATOM 1277 C C . GLY A 1 165 ? -30.918 -18.748 33.897 1.00 96.94 165 GLY A C 1
ATOM 1278 O O . GLY A 1 165 ? -29.721 -19.008 34.026 1.00 96.94 165 GLY A O 1
ATOM 1279 N N . LEU A 1 166 ? -31.354 -17.627 33.315 1.00 97.50 166 LEU A N 1
ATOM 1280 C CA . LEU A 1 166 ? -30.480 -16.632 32.681 1.00 97.50 166 LEU A CA 1
ATOM 1281 C C . LEU A 1 166 ? -29.477 -15.997 33.660 1.00 97.50 166 LEU A C 1
ATOM 1283 O O . LEU A 1 166 ? -28.362 -15.679 33.262 1.00 97.50 166 LEU A O 1
ATOM 1287 N N . VAL A 1 167 ? -29.814 -15.874 34.948 1.00 97.56 167 VAL A N 1
ATOM 1288 C CA . VAL A 1 167 ? -28.876 -15.446 36.006 1.00 97.56 167 VAL A CA 1
ATOM 1289 C C . VAL A 1 167 ? -27.727 -16.452 36.194 1.00 97.56 167 VAL A C 1
ATOM 1291 O O . VAL A 1 167 ? -26.572 -16.052 36.334 1.00 97.56 167 VAL A O 1
ATOM 1294 N N . GLN A 1 168 ? -28.002 -17.761 36.147 1.00 97.75 168 GLN A N 1
ATOM 1295 C CA . GLN A 1 168 ? -26.956 -18.795 36.241 1.00 97.75 168 GLN A CA 1
ATOM 1296 C C . GLN A 1 168 ? -26.118 -18.848 34.959 1.00 97.75 168 GLN A C 1
ATOM 1298 O O . GLN A 1 168 ? -24.892 -18.958 35.010 1.00 97.75 168 GLN A O 1
ATOM 1303 N N . GLU A 1 169 ? -26.773 -18.725 33.802 1.00 97.56 169 GLU A N 1
ATOM 1304 C CA . GLU A 1 169 ? -26.096 -18.666 32.509 1.00 97.56 169 GLU A CA 1
ATOM 1305 C C . GLU A 1 169 ? -25.204 -17.423 32.390 1.00 97.56 169 GLU A C 1
ATOM 1307 O O . GLU A 1 169 ? -24.075 -17.532 31.917 1.00 97.56 169 GLU A O 1
ATOM 1312 N N . ALA A 1 170 ? -25.630 -16.274 32.921 1.00 98.06 170 ALA A N 1
ATOM 1313 C CA . ALA A 1 170 ? -24.814 -15.067 32.982 1.00 98.06 170 ALA A CA 1
ATOM 1314 C C . ALA A 1 170 ? -23.536 -15.260 33.807 1.00 98.06 170 ALA A C 1
ATOM 1316 O O . ALA A 1 170 ? -22.458 -14.886 33.346 1.00 98.06 170 ALA A O 1
ATOM 1317 N N . ILE A 1 171 ? -23.618 -15.895 34.982 1.00 98.12 171 ILE A N 1
ATOM 1318 C CA . ILE A 1 171 ? -22.431 -16.230 35.789 1.00 98.12 171 ILE A CA 1
ATOM 1319 C C . ILE A 1 171 ? -21.480 -17.144 35.007 1.00 98.12 171 ILE A C 1
ATOM 1321 O O . ILE A 1 171 ? -20.271 -16.902 34.998 1.00 98.12 171 ILE A O 1
ATOM 1325 N N . LYS A 1 172 ? -22.019 -18.164 34.325 1.00 98.38 172 LYS A N 1
ATOM 1326 C CA . LYS A 1 172 ? -21.243 -19.106 33.508 1.00 98.38 172 LYS A CA 1
ATOM 1327 C C . LYS A 1 172 ? -20.555 -18.413 32.326 1.00 98.38 172 LYS A C 1
ATOM 1329 O O . LYS A 1 172 ? -19.350 -18.566 32.156 1.00 98.38 172 LYS A O 1
ATOM 1334 N N . VAL A 1 173 ? -21.286 -17.630 31.532 1.00 98.19 173 VAL A N 1
ATOM 1335 C CA . VAL A 1 173 ? -20.744 -16.896 30.375 1.00 98.19 173 VAL A CA 1
ATOM 1336 C C . VAL A 1 173 ? -19.699 -15.874 30.818 1.00 98.19 173 VAL A C 1
ATOM 1338 O O . VAL A 1 173 ? -18.641 -15.788 30.198 1.00 98.19 173 VAL A O 1
ATOM 1341 N N . LEU A 1 174 ? -19.931 -15.133 31.906 1.00 98.12 174 LEU A N 1
ATOM 1342 C CA . LEU A 1 174 ? -18.928 -14.210 32.446 1.00 98.12 174 LEU A CA 1
ATOM 1343 C C . LEU A 1 174 ? -17.639 -14.941 32.847 1.00 98.12 174 LEU A C 1
ATOM 1345 O O . LEU A 1 174 ? -16.553 -14.468 32.523 1.00 98.12 174 LEU A O 1
ATOM 1349 N N . GLU A 1 175 ? -17.737 -16.112 33.481 1.00 98.06 175 GLU A N 1
ATOM 1350 C CA . GLU A 1 175 ? -16.564 -16.919 33.839 1.00 98.06 175 GLU A CA 1
ATOM 1351 C C . GLU A 1 175 ? -15.824 -17.477 32.608 1.00 98.06 175 GLU A C 1
ATOM 1353 O O . GLU A 1 175 ? -14.599 -17.383 32.538 1.00 98.06 175 GLU A O 1
ATOM 1358 N N . GLU A 1 176 ? -16.551 -17.997 31.611 1.00 97.94 176 GLU A N 1
ATOM 1359 C CA . GLU A 1 176 ? -15.976 -18.526 30.362 1.00 97.94 176 GLU A CA 1
ATOM 1360 C C . GLU A 1 176 ? -15.291 -17.450 29.502 1.00 97.94 176 GLU A C 1
ATOM 1362 O O . GLU A 1 176 ? -14.352 -17.750 28.764 1.00 97.94 176 GLU A O 1
ATOM 1367 N N . THR A 1 177 ? -15.763 -16.202 29.561 1.00 97.75 177 THR A N 1
ATOM 1368 C CA . THR A 1 177 ? -15.338 -15.130 28.645 1.00 97.75 177 THR A CA 1
ATOM 1369 C C . THR A 1 177 ? -14.414 -14.073 29.262 1.00 97.75 177 THR A C 1
ATOM 1371 O O . THR A 1 177 ? -13.888 -13.241 28.522 1.00 97.75 177 THR A O 1
ATOM 1374 N N . LYS A 1 178 ? -14.148 -14.114 30.577 1.00 96.44 178 LYS A N 1
ATOM 1375 C CA . LYS A 1 178 ? -13.381 -13.087 31.321 1.00 96.44 178 LYS A CA 1
ATOM 1376 C C . LYS A 1 178 ? -12.008 -12.726 30.732 1.00 96.44 178 LYS A C 1
ATOM 1378 O O . LYS A 1 178 ? -11.586 -11.577 30.815 1.00 96.44 178 LYS A O 1
ATOM 1383 N N . GLU A 1 179 ? -11.318 -13.673 30.092 1.00 96.69 179 GLU A N 1
ATOM 1384 C CA . GLU A 1 179 ? -10.006 -13.419 29.472 1.00 96.69 179 GLU A CA 1
ATOM 1385 C C . GLU A 1 179 ? -10.081 -12.862 28.044 1.00 96.69 179 GLU A C 1
ATOM 1387 O O . GLU A 1 179 ? -9.069 -12.406 27.511 1.00 96.69 179 GLU A O 1
ATOM 1392 N N . LYS A 1 180 ? -11.269 -12.876 27.427 1.00 96.81 180 LYS A N 1
ATOM 1393 C CA . LYS A 1 180 ? -11.530 -12.409 26.055 1.00 96.81 180 LYS A CA 1
ATOM 1394 C C . LYS A 1 180 ? -12.163 -11.011 25.992 1.00 96.81 180 LYS A C 1
ATOM 1396 O O . LYS A 1 180 ? -12.441 -10.515 24.902 1.00 96.81 180 LYS A O 1
ATOM 1401 N N . VAL A 1 181 ? -12.347 -10.363 27.142 1.00 96.00 181 VAL A N 1
ATOM 1402 C CA . VAL A 1 181 ? -12.723 -8.945 27.246 1.00 96.00 181 VAL A CA 1
ATOM 1403 C C . VAL A 1 181 ? -11.629 -8.079 26.597 1.00 96.00 181 VAL A C 1
ATOM 1405 O O . VAL A 1 181 ? -10.451 -8.318 26.873 1.00 96.00 181 VAL A O 1
ATOM 1408 N N . PRO A 1 182 ? -11.953 -7.065 25.772 1.00 95.81 182 PRO A N 1
ATOM 1409 C CA . PRO A 1 182 ? -10.947 -6.175 25.189 1.00 95.81 182 PRO A CA 1
ATOM 1410 C C . PRO A 1 182 ? -10.129 -5.416 26.254 1.00 95.81 182 PRO A C 1
ATOM 1412 O O . PRO A 1 182 ? -10.650 -4.542 26.944 1.00 95.81 182 PRO A O 1
ATOM 1415 N N . LYS A 1 183 ? -8.835 -5.748 26.375 1.00 95.44 183 LYS A N 1
ATOM 1416 C CA . LYS A 1 183 ? -7.868 -5.133 27.314 1.00 95.44 183 LYS A CA 1
ATOM 1417 C C . LYS A 1 183 ? -7.168 -3.913 26.679 1.00 95.44 183 LYS A C 1
ATOM 1419 O O . LYS A 1 183 ? -7.399 -3.604 25.510 1.00 95.44 183 LYS A O 1
ATOM 1424 N N . GLU A 1 184 ? -6.295 -3.208 27.409 1.00 94.62 184 GLU A N 1
ATOM 1425 C CA . GLU A 1 184 ? -5.663 -1.966 26.909 1.00 94.62 184 GLU A CA 1
ATOM 1426 C C . GLU A 1 184 ? -4.911 -2.146 25.573 1.00 94.62 184 GLU A C 1
ATOM 1428 O O . GLU A 1 184 ? -5.018 -1.283 24.702 1.00 94.62 184 GLU A O 1
ATOM 1433 N N . ASP A 1 185 ? -4.226 -3.274 25.350 1.00 94.06 185 ASP A N 1
ATOM 1434 C CA . ASP A 1 185 ? -3.529 -3.540 24.081 1.00 94.06 185 ASP A CA 1
ATOM 1435 C C . ASP A 1 185 ? -4.471 -3.601 22.865 1.00 94.06 185 ASP A C 1
ATOM 1437 O O . ASP A 1 185 ? -4.101 -3.146 21.782 1.00 94.06 185 ASP A O 1
ATOM 1441 N N . ALA A 1 186 ? -5.706 -4.089 23.036 1.00 94.25 186 ALA A N 1
ATOM 1442 C CA . ALA A 1 186 ? -6.722 -4.086 21.981 1.00 94.25 186 ALA A CA 1
ATOM 1443 C C . ALA A 1 186 ? -7.105 -2.646 21.594 1.00 94.25 186 ALA A C 1
ATOM 1445 O O . ALA A 1 186 ? -7.129 -2.284 20.416 1.00 94.25 186 ALA A O 1
ATOM 1446 N N . MET A 1 187 ? -7.303 -1.785 22.597 1.00 94.38 187 MET A N 1
ATOM 1447 C CA . MET A 1 187 ? -7.543 -0.357 22.374 1.00 94.38 187 MET A CA 1
ATOM 1448 C C . MET A 1 187 ? -6.341 0.340 21.743 1.00 94.38 187 MET A C 1
ATOM 1450 O O . MET A 1 187 ? -6.511 1.129 20.818 1.00 94.38 187 MET A O 1
ATOM 1454 N N . LYS A 1 188 ? -5.122 0.012 22.181 1.00 94.81 188 LYS A N 1
ATOM 1455 C CA . LYS A 1 188 ? -3.889 0.529 21.588 1.00 94.81 188 LYS A CA 1
ATOM 1456 C C . LYS A 1 188 ? -3.767 0.137 20.113 1.00 94.81 188 LYS A C 1
ATOM 1458 O O . LYS A 1 188 ? -3.365 0.981 19.319 1.00 94.81 188 LYS A O 1
ATOM 1463 N N . LYS A 1 189 ? -4.146 -1.084 19.712 1.00 95.00 189 LYS A N 1
ATOM 1464 C CA . LYS A 1 189 ? -4.166 -1.475 18.290 1.00 95.00 189 LYS A CA 1
ATOM 1465 C C . LYS A 1 189 ? -5.204 -0.716 17.471 1.00 95.00 189 LYS A C 1
ATOM 1467 O O . LYS A 1 189 ? -4.899 -0.334 16.343 1.00 95.00 189 LYS A O 1
ATOM 1472 N N . LEU A 1 190 ? -6.348 -0.367 18.052 1.00 95.38 190 LEU A N 1
ATOM 1473 C CA . LEU A 1 190 ? -7.312 0.516 17.392 1.00 95.38 190 LEU A CA 1
ATOM 1474 C C . LEU A 1 190 ? -6.858 1.979 17.324 1.00 95.38 190 LEU A C 1
ATOM 1476 O O . LEU A 1 190 ? -7.118 2.634 16.316 1.00 95.38 190 LEU A O 1
ATOM 1480 N N . ASP A 1 191 ? -6.140 2.477 18.331 1.00 94.31 191 ASP A N 1
ATOM 1481 C CA . ASP A 1 191 ? -5.514 3.804 18.295 1.00 94.31 191 ASP A CA 1
ATOM 1482 C C . ASP A 1 191 ? -4.374 3.852 17.253 1.00 94.31 191 ASP A C 1
ATOM 1484 O O . ASP A 1 191 ? -4.280 4.812 16.486 1.00 94.31 191 ASP A O 1
ATOM 1488 N N . GLU A 1 192 ? -3.545 2.797 17.168 1.00 95.56 192 GLU A N 1
ATOM 1489 C CA . GLU A 1 192 ? -2.509 2.636 16.133 1.00 95.56 192 GLU A CA 1
ATOM 1490 C C . GLU A 1 192 ? -3.150 2.640 14.735 1.00 95.56 192 GLU A C 1
ATOM 1492 O O . GLU A 1 192 ? -2.676 3.335 13.834 1.00 95.56 192 GLU A O 1
ATOM 1497 N N . ALA A 1 193 ? -4.259 1.914 14.573 1.00 95.19 193 ALA A N 1
ATOM 1498 C CA . ALA A 1 193 ? -4.995 1.818 13.321 1.00 95.19 193 ALA A CA 1
ATOM 1499 C C . ALA A 1 193 ? -5.667 3.134 12.908 1.00 95.19 193 ALA A C 1
ATOM 1501 O O . ALA A 1 193 ? -5.609 3.519 11.742 1.00 95.19 193 ALA A O 1
ATOM 1502 N N . GLU A 1 194 ? -6.299 3.852 13.838 1.00 93.94 194 GLU A N 1
ATOM 1503 C CA . GLU A 1 194 ? -6.958 5.121 13.522 1.00 93.94 194 GLU A CA 1
ATOM 1504 C C . GLU A 1 194 ? -5.934 6.205 13.154 1.00 93.94 194 GLU A C 1
ATOM 1506 O O . GLU A 1 194 ? -6.132 6.908 12.161 1.00 93.94 194 GLU A O 1
ATOM 1511 N N . GLN A 1 195 ? -4.809 6.302 13.878 1.00 95.25 195 GLN A N 1
ATOM 1512 C CA . GLN A 1 195 ? -3.751 7.256 13.533 1.00 95.25 195 GLN A CA 1
ATOM 1513 C C . GLN A 1 195 ? -3.134 6.942 12.173 1.00 95.25 195 GLN A C 1
ATOM 1515 O O . GLN A 1 195 ? -3.012 7.829 11.324 1.00 95.25 195 GLN A O 1
ATOM 1520 N N . ALA A 1 196 ? -2.732 5.689 11.948 1.00 94.81 196 ALA A N 1
ATOM 1521 C CA . ALA A 1 196 ? -2.091 5.315 10.697 1.00 94.81 196 ALA A CA 1
ATOM 1522 C C . ALA A 1 196 ? -3.034 5.595 9.504 1.00 94.81 196 ALA A C 1
ATOM 1524 O O . ALA A 1 196 ? -2.577 5.983 8.429 1.00 94.81 196 ALA A O 1
ATOM 1525 N N . ARG A 1 197 ? -4.362 5.513 9.705 1.00 93.56 197 ARG A N 1
ATOM 1526 C CA . ARG A 1 197 ? -5.371 5.798 8.670 1.00 93.56 197 ARG A CA 1
ATOM 1527 C C . ARG A 1 197 ? -5.362 7.268 8.276 1.00 93.56 197 ARG A C 1
ATOM 1529 O O . ARG A 1 197 ? -5.547 7.581 7.101 1.00 93.56 197 ARG A O 1
ATOM 1536 N N . LEU A 1 198 ? -5.165 8.171 9.236 1.00 93.94 198 LEU A N 1
ATOM 1537 C CA . LEU A 1 198 ? -5.024 9.604 8.974 1.00 93.94 198 LEU A CA 1
ATOM 1538 C C . LEU A 1 198 ? -3.745 9.873 8.168 1.00 93.94 198 LEU A C 1
ATOM 1540 O O . LEU A 1 198 ? -3.823 10.520 7.124 1.00 93.94 198 LEU A O 1
ATOM 1544 N N . MET A 1 199 ? -2.616 9.287 8.581 1.00 94.75 199 MET A N 1
ATOM 1545 C CA . MET A 1 199 ? -1.327 9.402 7.882 1.00 94.75 199 MET A CA 1
ATOM 1546 C C . MET A 1 199 ? -1.409 8.900 6.433 1.00 94.75 199 MET A C 1
ATOM 1548 O O . MET A 1 199 ? -1.073 9.635 5.506 1.00 94.75 199 MET A O 1
ATOM 1552 N N . CYS A 1 200 ? -1.942 7.695 6.210 1.00 95.06 200 CYS A N 1
ATOM 1553 C CA . CYS A 1 200 ? -2.054 7.118 4.870 1.00 95.06 200 CYS A CA 1
ATOM 1554 C C . CYS A 1 200 ? -3.161 7.754 4.011 1.00 95.06 200 CYS A C 1
ATOM 1556 O O . CYS A 1 200 ? -3.052 7.753 2.787 1.00 95.06 200 CYS A O 1
ATOM 1558 N N . THR A 1 201 ? -4.173 8.394 4.615 1.00 95.19 201 THR A N 1
ATOM 1559 C CA . THR A 1 201 ? -5.088 9.291 3.877 1.00 95.19 201 THR A CA 1
ATOM 1560 C C . THR A 1 201 ? -4.358 10.554 3.399 1.00 95.19 201 THR A C 1
ATOM 1562 O O . THR A 1 201 ? -4.652 11.046 2.312 1.00 95.19 201 THR A O 1
ATOM 1565 N N . GLY A 1 202 ? -3.407 11.072 4.185 1.00 96.31 202 GLY A N 1
ATOM 1566 C CA . GLY A 1 202 ? -2.518 12.166 3.785 1.00 96.31 202 GLY A CA 1
ATOM 1567 C C . GLY A 1 202 ? -1.619 11.761 2.619 1.00 96.31 202 GLY A C 1
ATOM 1568 O O . GLY A 1 202 ? -1.747 12.322 1.537 1.00 96.31 202 GLY A O 1
ATOM 1569 N N . ILE A 1 203 ? -0.798 10.725 2.811 1.00 97.12 203 ILE A N 1
ATOM 1570 C CA . ILE A 1 203 ? 0.120 10.187 1.791 1.00 97.12 203 ILE A CA 1
ATOM 1571 C C . ILE A 1 203 ? -0.610 9.847 0.487 1.00 97.12 203 ILE A C 1
ATOM 1573 O O . ILE A 1 203 ? -0.145 10.229 -0.584 1.00 97.12 203 ILE A O 1
ATOM 1577 N N . ARG A 1 204 ? -1.791 9.213 0.548 1.00 97.19 204 ARG A N 1
ATOM 1578 C CA . ARG A 1 204 ? -2.580 8.945 -0.661 1.00 97.19 204 ARG A CA 1
ATOM 1579 C C . ARG A 1 204 ? -2.918 10.225 -1.433 1.00 97.19 204 ARG A C 1
ATOM 1581 O O . ARG A 1 204 ? -2.818 10.212 -2.651 1.00 97.19 204 ARG A O 1
ATOM 1588 N N . ARG A 1 205 ? -3.292 11.323 -0.767 1.00 97.62 205 ARG A N 1
ATOM 1589 C CA . ARG A 1 205 ? -3.575 12.598 -1.457 1.00 97.62 205 ARG A CA 1
ATOM 1590 C C . ARG A 1 205 ? -2.341 13.160 -2.158 1.00 97.62 205 ARG A C 1
ATOM 1592 O O . ARG A 1 205 ? -2.495 13.792 -3.194 1.00 97.62 205 ARG A O 1
ATOM 1599 N N . GLU A 1 206 ? -1.144 12.928 -1.623 1.00 97.88 206 GLU A N 1
ATOM 1600 C CA . GLU A 1 206 ? 0.104 13.317 -2.287 1.00 97.88 206 GLU A CA 1
ATOM 1601 C C . GLU A 1 206 ? 0.381 12.464 -3.533 1.00 97.88 206 GLU A C 1
ATOM 1603 O O . GLU A 1 206 ? 0.751 13.009 -4.570 1.00 97.88 206 GLU A O 1
ATOM 1608 N N . VAL A 1 207 ? 0.166 11.142 -3.456 1.00 98.25 207 VAL A N 1
ATOM 1609 C CA . VAL A 1 207 ? 0.266 10.237 -4.618 1.00 98.25 207 VAL A CA 1
ATOM 1610 C C . VAL A 1 207 ? -0.751 10.634 -5.687 1.00 98.25 207 VAL A C 1
ATOM 1612 O O . VAL A 1 207 ? -0.369 10.857 -6.833 1.00 98.25 207 VAL A O 1
ATOM 1615 N N . ASP A 1 208 ? -2.022 10.782 -5.300 1.00 98.12 208 ASP A N 1
ATOM 1616 C CA . ASP A 1 208 ? -3.124 11.156 -6.189 1.00 98.12 208 ASP A CA 1
ATOM 1617 C C . ASP A 1 208 ? -2.851 12.536 -6.841 1.00 98.12 208 ASP A C 1
ATOM 1619 O O . ASP A 1 208 ? -3.105 12.709 -8.030 1.00 98.12 208 ASP A O 1
ATOM 1623 N N . TYR A 1 209 ? -2.251 13.494 -6.116 1.00 98.00 209 TYR A N 1
ATOM 1624 C CA . TYR A 1 209 ? -1.839 14.803 -6.649 1.00 98.00 209 TYR A CA 1
ATOM 1625 C C . TYR A 1 209 ? -0.679 14.717 -7.656 1.00 98.00 209 TYR A C 1
ATOM 1627 O O . TYR A 1 209 ? -0.752 15.323 -8.726 1.00 98.00 209 TYR A O 1
ATOM 1635 N N . THR A 1 210 ? 0.389 13.968 -7.360 1.00 98.19 210 THR A N 1
ATOM 1636 C CA . THR A 1 210 ? 1.511 13.798 -8.304 1.00 98.19 210 THR A CA 1
ATOM 1637 C C . THR A 1 210 ? 1.079 13.013 -9.549 1.00 98.19 210 THR A C 1
ATOM 1639 O O . THR A 1 210 ? 1.476 13.375 -10.655 1.00 98.19 210 THR A O 1
ATOM 1642 N N . LEU A 1 211 ? 0.213 12.005 -9.400 1.00 98.19 211 LEU A N 1
ATOM 1643 C CA . LEU A 1 211 ? -0.397 11.269 -10.512 1.00 98.19 211 LEU A CA 1
ATOM 1644 C C . LEU A 1 211 ? -1.246 12.187 -11.408 1.00 98.19 211 LEU A C 1
ATOM 1646 O O . LEU A 1 211 ? -1.114 12.148 -12.628 1.00 98.19 211 LEU A O 1
ATOM 1650 N N . GLU A 1 212 ? -2.082 13.037 -10.813 1.00 97.94 212 GLU A N 1
ATOM 1651 C CA . GLU A 1 212 ? -2.905 14.016 -11.533 1.00 97.94 212 GLU A CA 1
ATOM 1652 C C . GLU A 1 212 ? -2.053 15.083 -12.247 1.00 97.94 212 GLU A C 1
ATOM 1654 O O . GLU A 1 212 ? -2.356 15.485 -13.373 1.00 97.94 212 GLU A O 1
ATOM 1659 N N . SER A 1 213 ? -0.949 15.505 -11.623 1.00 97.31 213 SER A N 1
ATOM 1660 C CA . SER A 1 213 ? 0.035 16.416 -12.221 1.00 97.31 213 SER A CA 1
ATOM 1661 C C . SER A 1 213 ? 0.738 15.785 -13.431 1.00 97.31 213 SER A C 1
ATOM 1663 O O . SER A 1 213 ? 0.879 16.438 -14.465 1.00 97.31 213 SER A O 1
ATOM 1665 N N . LEU A 1 214 ? 1.108 14.497 -13.351 1.00 97.88 214 LEU A N 1
ATOM 1666 C CA . LEU A 1 214 ? 1.643 13.743 -14.492 1.00 97.88 214 LEU A CA 1
ATOM 1667 C C . LEU A 1 214 ? 0.611 13.606 -15.616 1.00 97.88 214 LEU A C 1
ATOM 1669 O O . LEU A 1 214 ? 0.957 13.860 -16.765 1.00 97.88 214 LEU A O 1
ATOM 1673 N N . LYS A 1 215 ? -0.648 13.257 -15.310 1.00 97.75 215 LYS A N 1
ATOM 1674 C CA . LYS A 1 215 ? -1.720 13.125 -16.316 1.00 97.75 215 LYS A CA 1
ATOM 1675 C C . LYS A 1 215 ? -1.913 14.413 -17.108 1.00 97.75 215 LYS A C 1
ATOM 1677 O O . LYS A 1 215 ? -1.692 14.413 -18.314 1.00 97.75 215 LYS A O 1
ATOM 1682 N N . LYS A 1 216 ? -2.171 15.529 -16.421 1.00 96.31 216 LYS A N 1
ATOM 1683 C CA . LYS A 1 216 ? -2.288 16.855 -17.051 1.00 96.31 216 LYS A CA 1
ATOM 1684 C C . LYS A 1 216 ? -1.015 17.264 -17.783 1.00 96.31 216 LYS A C 1
ATOM 1686 O O . LYS A 1 216 ? -1.083 17.812 -18.877 1.00 96.31 216 LYS A O 1
ATOM 1691 N N . GLY A 1 217 ? 0.151 16.983 -17.203 1.00 95.69 217 GLY A N 1
ATOM 1692 C CA . GLY A 1 217 ? 1.446 17.226 -17.832 1.00 95.69 217 GLY A CA 1
ATOM 1693 C C . GLY A 1 217 ? 1.602 16.512 -19.179 1.00 95.69 217 GLY A C 1
ATOM 1694 O O . GLY A 1 217 ? 2.057 17.133 -20.135 1.00 95.69 217 GLY A O 1
ATOM 1695 N N . LEU A 1 218 ? 1.185 15.246 -19.266 1.00 96.56 218 LEU A N 1
ATOM 1696 C CA . LEU A 1 218 ? 1.205 14.434 -20.486 1.00 96.56 218 LEU A CA 1
ATOM 1697 C C . LEU A 1 218 ? 0.113 14.853 -21.481 1.00 96.56 218 LEU A C 1
ATOM 1699 O O . LEU A 1 218 ? 0.396 14.960 -22.670 1.00 96.56 218 LEU A O 1
ATOM 1703 N N . GLU A 1 219 ? -1.094 15.174 -21.009 1.00 95.38 219 GLU A N 1
ATOM 1704 C CA . GLU A 1 219 ? -2.181 15.715 -21.838 1.00 95.38 219 GLU A CA 1
ATOM 1705 C C . GLU A 1 219 ? -1.746 16.980 -22.596 1.00 95.38 219 GLU A C 1
ATOM 1707 O O . GLU A 1 219 ? -2.133 17.163 -23.749 1.00 95.38 219 GLU A O 1
ATOM 1712 N N . TYR A 1 220 ? -0.902 17.842 -22.010 1.00 93.44 220 TYR A N 1
ATOM 1713 C CA . TYR A 1 220 ? -0.357 18.995 -22.738 1.00 93.44 220 TYR A CA 1
ATOM 1714 C C . TYR A 1 220 ? 0.489 18.595 -23.956 1.00 93.44 220 TYR A C 1
ATOM 1716 O O . TYR A 1 220 ? 0.386 19.269 -24.978 1.00 93.44 220 TYR A O 1
ATOM 1724 N N . TYR A 1 221 ? 1.285 17.517 -23.894 1.00 92.25 221 TYR A N 1
ATOM 1725 C CA . TYR A 1 221 ? 2.091 17.080 -25.048 1.00 92.25 221 TYR A CA 1
ATOM 1726 C C . TYR A 1 221 ? 1.205 16.793 -26.260 1.00 92.25 221 TYR A C 1
ATOM 1728 O O . TYR A 1 221 ? 1.507 17.242 -27.363 1.00 92.25 221 TYR A O 1
ATOM 1736 N N . ASP A 1 222 ? 0.101 16.080 -26.047 1.00 92.00 222 ASP A N 1
ATOM 1737 C CA . ASP A 1 222 ? -0.770 15.642 -27.137 1.00 92.00 222 ASP A CA 1
ATOM 1738 C C . ASP A 1 222 ? -1.718 16.759 -27.611 1.00 92.00 222 ASP A C 1
ATOM 1740 O O . ASP A 1 222 ? -2.055 16.821 -28.792 1.00 92.00 222 ASP A O 1
ATOM 1744 N N . ASN A 1 223 ? -2.071 17.709 -26.735 1.00 91.94 223 ASN A N 1
ATOM 1745 C CA . ASN A 1 223 ? -2.896 18.869 -27.090 1.00 91.94 223 ASN A CA 1
ATOM 1746 C C . ASN A 1 223 ? -2.151 19.983 -27.850 1.00 91.94 223 ASN A C 1
ATOM 1748 O O . ASN A 1 223 ? -2.798 20.766 -28.542 1.00 91.94 223 ASN A O 1
ATOM 1752 N N . PHE A 1 224 ? -0.820 20.099 -27.742 1.00 86.06 224 PHE A N 1
ATOM 1753 C CA . PHE A 1 224 ? -0.095 21.220 -28.366 1.00 86.06 224 PHE A CA 1
ATOM 1754 C C . PHE A 1 224 ? -0.022 21.161 -29.904 1.00 86.06 224 PHE A C 1
ATOM 1756 O O . PHE A 1 224 ? 0.306 22.171 -30.523 1.00 86.06 224 PHE A O 1
ATOM 1763 N N . GLY A 1 225 ? -0.276 20.008 -30.539 1.00 82.94 225 GLY A N 1
ATOM 1764 C CA . GLY A 1 225 ? -0.191 19.844 -32.004 1.00 82.94 225 GLY A CA 1
ATOM 1765 C C . GLY A 1 225 ? 1.220 20.010 -32.601 1.00 82.94 225 GLY A C 1
ATOM 1766 O O . GLY A 1 225 ? 1.401 19.952 -33.816 1.00 82.94 225 GLY A O 1
ATOM 1767 N N . VAL A 1 226 ? 2.224 20.211 -31.747 1.00 85.81 226 VAL A N 1
ATOM 1768 C CA . VAL A 1 226 ? 3.638 20.396 -32.080 1.00 85.81 226 VAL A CA 1
ATOM 1769 C C . VAL A 1 226 ? 4.279 19.050 -32.419 1.00 85.81 226 VAL A C 1
ATOM 1771 O O . VAL A 1 226 ? 4.122 18.083 -31.676 1.00 85.81 226 VAL A O 1
ATOM 1774 N N . ASN A 1 227 ? 5.084 18.980 -33.484 1.00 88.75 227 ASN A N 1
ATOM 1775 C CA . ASN A 1 227 ? 5.874 17.781 -33.782 1.00 88.75 227 ASN A CA 1
ATOM 1776 C C . ASN A 1 227 ? 7.136 17.695 -32.900 1.00 88.75 227 ASN A C 1
ATOM 1778 O O . ASN A 1 227 ? 8.260 17.890 -33.363 1.00 88.75 227 ASN A O 1
ATOM 1782 N N . TYR A 1 228 ? 6.948 17.372 -31.621 1.00 90.00 228 TYR A N 1
ATOM 1783 C CA . TYR A 1 228 ? 8.040 17.194 -30.659 1.00 90.00 228 TYR A CA 1
ATOM 1784 C C . TYR A 1 228 ? 8.817 15.877 -30.835 1.00 90.00 228 TYR A C 1
ATOM 1786 O O . TYR A 1 228 ? 9.801 15.668 -30.130 1.00 90.00 228 TYR A O 1
ATOM 1794 N N . SER A 1 229 ? 8.437 15.000 -31.779 1.00 92.06 229 SER A N 1
ATOM 1795 C CA . SER A 1 229 ? 9.108 13.701 -31.981 1.00 92.06 229 SER A CA 1
ATOM 1796 C C . SER A 1 229 ? 10.577 13.815 -32.411 1.00 92.06 229 SER A C 1
ATOM 1798 O O . SER A 1 229 ? 11.359 12.892 -32.188 1.00 92.06 229 SER A O 1
ATOM 1800 N N . ALA A 1 230 ? 10.970 14.967 -32.968 1.00 91.19 230 ALA A N 1
ATOM 1801 C CA . ALA A 1 230 ? 12.359 15.293 -33.280 1.00 91.19 230 ALA A CA 1
ATOM 1802 C C . ALA A 1 230 ? 13.192 15.684 -32.041 1.00 91.19 230 ALA A C 1
ATOM 1804 O O . ALA A 1 230 ? 14.418 15.570 -32.074 1.00 91.19 230 ALA A O 1
ATOM 1805 N N . ASN A 1 231 ? 12.565 16.129 -30.942 1.00 94.62 231 ASN A N 1
ATOM 1806 C CA . ASN A 1 231 ? 13.280 16.484 -29.719 1.00 94.62 231 ASN A CA 1
ATOM 1807 C C . ASN A 1 231 ? 13.417 15.269 -28.789 1.00 94.62 231 ASN A C 1
ATOM 1809 O O . ASN A 1 231 ? 12.447 14.770 -28.213 1.00 94.62 231 ASN A O 1
ATOM 1813 N N . LYS A 1 232 ? 14.664 14.830 -28.583 1.00 96.12 232 LYS A N 1
ATOM 1814 C CA . LYS A 1 232 ? 14.970 13.668 -27.742 1.00 96.12 232 LYS A CA 1
ATOM 1815 C C . LYS A 1 232 ? 14.509 13.844 -26.286 1.00 96.12 232 LYS A C 1
ATOM 1817 O O . LYS A 1 232 ? 13.927 12.910 -25.743 1.00 96.12 232 LYS A O 1
ATOM 1822 N N . LYS A 1 233 ? 14.740 15.007 -25.659 1.00 96.69 233 LYS A N 1
ATOM 1823 C CA . LYS A 1 233 ? 14.405 15.241 -24.238 1.00 96.69 233 LYS A CA 1
ATOM 1824 C C . LYS A 1 233 ? 12.899 15.173 -23.988 1.00 96.69 233 LYS A C 1
ATOM 1826 O O . LYS A 1 233 ? 12.481 14.536 -23.028 1.00 96.69 233 LYS A O 1
ATOM 1831 N N . ALA A 1 234 ? 12.088 15.778 -24.857 1.00 96.44 234 ALA A N 1
ATOM 1832 C CA . ALA A 1 234 ? 10.630 15.710 -24.799 1.00 96.44 234 ALA A CA 1
ATOM 1833 C C . ALA A 1 234 ? 10.132 14.265 -24.930 1.00 96.44 234 ALA A C 1
ATOM 1835 O O . ALA A 1 234 ? 9.327 13.823 -24.116 1.00 96.44 234 ALA A O 1
ATOM 1836 N N . MET A 1 235 ? 10.647 13.504 -25.900 1.00 96.88 235 MET A N 1
ATOM 1837 C CA . MET A 1 235 ? 10.284 12.091 -26.066 1.00 96.88 235 MET A CA 1
ATOM 1838 C C . MET A 1 235 ? 10.702 11.223 -24.866 1.00 96.88 235 MET A C 1
ATOM 1840 O O . MET A 1 235 ? 9.945 10.347 -24.449 1.00 96.88 235 MET A O 1
ATOM 1844 N N . GLU A 1 236 ? 11.877 11.479 -24.284 1.00 97.38 236 GLU A N 1
ATOM 1845 C CA . GLU A 1 236 ? 12.392 10.778 -23.099 1.00 97.38 236 GLU A CA 1
ATOM 1846 C C . GLU A 1 236 ? 11.541 11.092 -21.851 1.00 97.38 236 GLU A C 1
ATOM 1848 O O . GLU A 1 236 ? 11.066 10.173 -21.181 1.00 97.38 236 GLU A O 1
ATOM 1853 N N . VAL A 1 237 ? 11.248 12.374 -21.593 1.00 97.56 237 VAL A N 1
ATOM 1854 C CA . VAL A 1 237 ? 10.389 12.821 -20.479 1.00 97.56 237 VAL A CA 1
ATOM 1855 C C . VAL A 1 237 ? 8.941 12.356 -20.651 1.00 97.56 237 VAL A C 1
ATOM 1857 O O . VAL A 1 237 ? 8.349 11.922 -19.664 1.00 97.56 237 VAL A O 1
ATOM 1860 N N . LYS A 1 238 ? 8.364 12.384 -21.866 1.00 97.25 238 LYS A N 1
ATOM 1861 C CA . LYS A 1 238 ? 6.997 11.879 -22.094 1.00 97.25 238 LYS A CA 1
ATOM 1862 C C . LYS A 1 238 ? 6.913 10.389 -21.778 1.00 97.25 238 LYS A C 1
ATOM 1864 O O . LYS A 1 238 ? 6.108 9.997 -20.938 1.00 97.25 238 LYS A O 1
ATOM 1869 N N . LYS A 1 239 ? 7.782 9.577 -22.390 1.00 97.69 239 LYS A N 1
ATOM 1870 C CA . LYS A 1 239 ? 7.766 8.117 -22.226 1.00 97.69 239 LYS A CA 1
ATOM 1871 C C . LYS A 1 239 ? 7.945 7.701 -20.766 1.00 97.69 239 LYS A C 1
ATOM 1873 O O . LYS A 1 239 ? 7.218 6.842 -20.277 1.00 97.69 239 LYS A O 1
ATOM 1878 N N . VAL A 1 240 ? 8.891 8.316 -20.052 1.00 97.94 240 VAL A N 1
ATOM 1879 C CA . VAL A 1 240 ? 9.091 8.008 -18.627 1.00 97.94 240 VAL A CA 1
ATOM 1880 C C . VAL A 1 240 ? 7.946 8.566 -17.772 1.00 97.94 240 VAL A C 1
ATOM 1882 O O . VAL A 1 240 ? 7.552 7.936 -16.795 1.00 97.94 240 VAL A O 1
ATOM 1885 N N . GLY A 1 241 ? 7.343 9.691 -18.169 1.00 97.94 241 GLY A N 1
ATOM 1886 C CA . GLY A 1 241 ? 6.089 10.195 -17.606 1.00 97.94 241 GLY A CA 1
ATOM 1887 C C . GLY A 1 241 ? 4.950 9.177 -17.687 1.00 97.94 241 GLY A C 1
ATOM 1888 O O . GLY A 1 241 ? 4.260 8.965 -16.693 1.00 97.94 241 GLY A O 1
ATOM 1889 N N . GLU A 1 242 ? 4.779 8.516 -18.832 1.00 97.94 242 GLU A N 1
ATOM 1890 C CA . GLU A 1 242 ? 3.784 7.456 -19.050 1.00 97.94 242 GLU A CA 1
ATOM 1891 C C . GLU A 1 242 ? 4.101 6.202 -18.212 1.00 97.94 242 GLU A C 1
ATOM 1893 O O . GLU A 1 242 ? 3.248 5.759 -17.439 1.00 97.94 242 GLU A O 1
ATOM 1898 N N . ASP A 1 243 ? 5.343 5.700 -18.267 1.00 97.69 243 ASP A N 1
ATOM 1899 C CA . ASP A 1 243 ? 5.814 4.559 -17.460 1.00 97.69 243 ASP A CA 1
ATOM 1900 C C . ASP A 1 243 ? 5.564 4.774 -15.950 1.00 97.69 243 ASP A C 1
ATOM 1902 O O . ASP A 1 243 ? 5.145 3.852 -15.242 1.00 97.69 243 ASP A O 1
ATOM 1906 N N . VAL A 1 244 ? 5.817 5.988 -15.443 1.00 98.00 244 VAL A N 1
ATOM 1907 C CA . VAL A 1 244 ? 5.707 6.343 -14.015 1.00 98.00 244 VAL A CA 1
ATOM 1908 C C . VAL A 1 244 ? 4.276 6.707 -13.602 1.00 98.00 244 VAL A C 1
ATOM 1910 O O . VAL A 1 244 ? 3.876 6.389 -12.479 1.00 98.00 244 VAL A O 1
ATOM 1913 N N . ARG A 1 245 ? 3.469 7.299 -14.495 1.00 98.06 245 ARG A N 1
ATOM 1914 C CA . ARG A 1 245 ? 2.017 7.487 -14.302 1.00 98.06 245 ARG A CA 1
ATOM 1915 C C . ARG A 1 245 ? 1.353 6.153 -13.970 1.00 98.06 245 ARG A C 1
ATOM 1917 O O . ARG A 1 245 ? 0.582 6.080 -13.016 1.00 98.06 245 ARG A O 1
ATOM 1924 N N . ASP A 1 246 ? 1.681 5.099 -14.712 1.00 97.50 246 ASP A N 1
ATOM 1925 C CA . ASP A 1 246 ? 1.052 3.786 -14.539 1.00 97.50 246 ASP A CA 1
ATOM 1926 C C . ASP A 1 246 ? 1.497 3.112 -13.228 1.00 97.50 246 ASP A C 1
ATOM 1928 O O . ASP A 1 246 ? 0.671 2.561 -12.496 1.00 97.50 246 ASP A O 1
ATOM 1932 N N . VAL A 1 247 ? 2.772 3.266 -12.850 1.00 97.81 247 VAL A N 1
ATOM 1933 C CA . VAL A 1 247 ? 3.290 2.845 -11.533 1.00 97.81 247 VAL A CA 1
ATOM 1934 C C . VAL A 1 247 ? 2.556 3.548 -10.383 1.00 97.81 247 VAL A C 1
ATOM 1936 O O . VAL A 1 247 ? 2.115 2.884 -9.441 1.00 97.81 247 VAL A O 1
ATOM 1939 N N . LEU A 1 248 ? 2.376 4.873 -10.445 1.00 98.12 248 LEU A N 1
ATOM 1940 C CA . LEU A 1 248 ? 1.646 5.608 -9.405 1.00 98.12 248 LEU A CA 1
ATOM 1941 C C . LEU A 1 248 ? 0.142 5.291 -9.406 1.00 98.12 248 LEU A C 1
ATOM 1943 O O . LEU A 1 248 ? -0.458 5.236 -8.335 1.00 98.12 248 LEU A O 1
ATOM 1947 N N . GLN A 1 249 ? -0.467 5.005 -10.561 1.00 97.81 249 GLN A N 1
ATOM 1948 C CA . GLN A 1 249 ? -1.868 4.582 -10.630 1.00 97.81 249 GLN A CA 1
ATOM 1949 C C . GLN A 1 249 ? -2.099 3.230 -9.932 1.00 97.81 249 GLN A C 1
ATOM 1951 O O . GLN A 1 249 ? -3.085 3.080 -9.204 1.00 97.81 249 GLN A O 1
ATOM 1956 N N . ASN A 1 250 ? -1.159 2.287 -10.055 1.00 96.94 250 ASN A N 1
ATOM 1957 C CA . ASN A 1 250 ? -1.195 1.018 -9.320 1.00 96.94 250 ASN A CA 1
ATOM 1958 C C . ASN A 1 250 ? -1.032 1.224 -7.799 1.00 96.94 250 ASN A C 1
ATOM 1960 O O . ASN A 1 250 ? -1.759 0.611 -7.012 1.00 96.94 250 ASN A O 1
ATOM 1964 N N . ILE A 1 251 ? -0.155 2.145 -7.371 1.00 97.75 251 ILE A N 1
ATOM 1965 C CA . ILE A 1 251 ? -0.025 2.555 -5.957 1.00 97.75 251 ILE A CA 1
ATOM 1966 C C . ILE A 1 251 ? -1.345 3.156 -5.438 1.00 97.75 251 ILE A C 1
ATOM 1968 O O . ILE A 1 251 ? -1.824 2.746 -4.380 1.00 97.75 251 ILE A O 1
ATOM 1972 N N . THR A 1 252 ? -1.973 4.077 -6.178 1.00 97.56 252 THR A N 1
ATOM 1973 C CA . THR A 1 252 ? -3.279 4.673 -5.831 1.00 97.56 252 THR A CA 1
ATOM 1974 C C . THR A 1 252 ? -4.380 3.616 -5.709 1.00 97.56 252 THR A C 1
ATOM 1976 O O . THR A 1 252 ? -5.156 3.652 -4.747 1.00 97.56 252 THR A O 1
ATOM 1979 N N . HIS A 1 253 ? -4.441 2.648 -6.632 1.00 96.44 253 HIS A N 1
ATOM 1980 C CA . HIS A 1 253 ? -5.402 1.544 -6.559 1.00 96.44 253 HIS A CA 1
ATOM 1981 C C . HIS A 1 253 ? -5.212 0.726 -5.273 1.00 96.44 253 HIS A C 1
ATOM 1983 O O . HIS A 1 253 ? -6.176 0.485 -4.541 1.00 96.44 253 HIS A O 1
ATOM 1989 N N . LEU A 1 254 ? -3.972 0.349 -4.950 1.00 96.50 254 LEU A N 1
ATOM 1990 C CA . LEU A 1 254 ? -3.679 -0.465 -3.771 1.00 96.50 254 LEU A CA 1
ATOM 1991 C C . LEU A 1 254 ? -3.874 0.287 -2.455 1.00 96.50 254 LEU A C 1
ATOM 1993 O O . LEU A 1 254 ? -4.491 -0.261 -1.543 1.00 96.50 254 LEU A O 1
ATOM 1997 N N . LEU A 1 255 ? -3.479 1.562 -2.380 1.00 96.69 255 LEU A N 1
ATOM 1998 C CA . LEU A 1 255 ? -3.857 2.454 -1.278 1.00 96.69 255 LEU A CA 1
ATOM 1999 C C . LEU A 1 255 ? -5.386 2.523 -1.120 1.00 96.69 255 LEU A C 1
ATOM 2001 O O . LEU A 1 255 ? -5.883 2.593 0.004 1.00 96.69 255 LEU A O 1
ATOM 2005 N N . GLY A 1 256 ? -6.144 2.448 -2.219 1.00 95.62 256 GLY A N 1
ATOM 2006 C CA . GLY A 1 256 ? -7.593 2.241 -2.226 1.00 95.62 256 GLY A CA 1
ATOM 2007 C C . GLY A 1 256 ? -8.025 0.924 -1.571 1.00 95.62 256 GLY A C 1
ATOM 2008 O O . GLY A 1 256 ? -8.721 0.971 -0.552 1.00 95.62 256 GLY A O 1
ATOM 2009 N N . LYS A 1 257 ? -7.594 -0.224 -2.119 1.00 95.19 257 LYS A N 1
ATOM 2010 C CA . LYS A 1 257 ? -7.914 -1.586 -1.631 1.00 95.19 257 LYS A CA 1
ATOM 2011 C C . LYS A 1 257 ? -7.672 -1.704 -0.124 1.00 95.19 257 LYS A C 1
ATOM 2013 O O . LYS A 1 257 ? -8.595 -2.029 0.627 1.00 95.19 257 LYS A O 1
ATOM 2018 N N . VAL A 1 258 ? -6.473 -1.340 0.336 1.00 94.31 258 VAL A N 1
ATOM 2019 C CA . VAL A 1 258 ? -6.111 -1.465 1.753 1.00 94.31 258 VAL A CA 1
ATOM 2020 C C . VAL A 1 258 ? -6.887 -0.470 2.628 1.00 94.31 258 VAL A C 1
ATOM 2022 O O . VAL A 1 258 ? -7.418 -0.868 3.665 1.00 94.31 258 VAL A O 1
ATOM 2025 N N . THR A 1 259 ? -7.081 0.789 2.201 1.00 93.31 259 THR A N 1
ATOM 2026 C CA . THR A 1 259 ? -7.885 1.772 2.965 1.00 93.31 259 THR A CA 1
ATOM 2027 C C . THR A 1 259 ? -9.306 1.265 3.222 1.00 93.31 259 THR A C 1
ATOM 2029 O O . THR A 1 259 ? -9.835 1.458 4.319 1.00 93.31 259 THR A O 1
ATOM 2032 N N . VAL A 1 260 ? -9.927 0.604 2.239 1.00 94.00 260 VAL A N 1
ATOM 2033 C CA . VAL A 1 260 ? -11.264 0.010 2.384 1.00 94.00 260 VAL A CA 1
ATOM 2034 C C . VAL A 1 260 ? -11.238 -1.165 3.367 1.00 94.00 260 VAL A C 1
ATOM 2036 O O . VAL A 1 260 ? -12.004 -1.155 4.331 1.00 94.00 260 VAL A O 1
ATOM 2039 N N . GLN A 1 261 ? -10.316 -2.120 3.201 1.00 93.25 261 GLN A N 1
ATOM 2040 C CA . GLN A 1 261 ? -10.161 -3.260 4.119 1.00 93.25 261 GLN A CA 1
ATOM 2041 C C . GLN A 1 261 ? -9.926 -2.809 5.573 1.00 93.25 261 GLN A C 1
ATOM 2043 O O . GLN A 1 261 ? -10.564 -3.315 6.496 1.00 93.25 261 GLN A O 1
ATOM 2048 N N . GLY A 1 262 ? -9.084 -1.793 5.787 1.00 93.00 262 GLY A N 1
ATOM 2049 C CA . GLY A 1 262 ? -8.814 -1.243 7.118 1.00 93.00 262 GLY A CA 1
ATOM 2050 C C . GLY A 1 262 ? -10.017 -0.552 7.755 1.00 93.00 262 GLY A C 1
ATOM 2051 O O . GLY A 1 262 ? -10.191 -0.651 8.966 1.00 93.00 262 GLY A O 1
ATOM 2052 N N . ARG A 1 263 ? -10.891 0.097 6.970 1.00 93.62 263 ARG A N 1
ATOM 2053 C CA . ARG A 1 263 ? -12.155 0.653 7.492 1.00 93.62 263 ARG A CA 1
ATOM 2054 C C . ARG A 1 263 ? -13.091 -0.444 7.996 1.00 93.62 263 ARG A C 1
ATOM 2056 O O . ARG A 1 263 ? -13.695 -0.255 9.049 1.00 93.62 263 ARG A O 1
ATOM 2063 N N . PHE A 1 264 ? -13.192 -1.569 7.286 1.00 95.44 264 PHE A N 1
ATOM 2064 C CA . PHE A 1 264 ? -13.989 -2.714 7.737 1.00 95.44 264 PHE A CA 1
ATOM 2065 C C . PHE A 1 264 ? -13.392 -3.352 8.996 1.00 95.44 264 PHE A C 1
ATOM 2067 O O . PHE A 1 264 ? -14.082 -3.423 10.009 1.00 95.44 264 PHE A O 1
ATOM 2074 N N . SER A 1 265 ? -12.100 -3.689 8.972 1.00 95.12 265 SER A N 1
ATOM 2075 C CA . SER A 1 265 ? -11.361 -4.280 10.099 1.00 95.12 265 SER A CA 1
ATOM 2076 C C . SER A 1 265 ? -11.462 -3.439 11.387 1.00 95.12 265 SER A C 1
ATOM 2078 O O . SER A 1 265 ? -11.874 -3.931 12.438 1.00 95.12 265 SER A O 1
ATOM 2080 N N . VAL A 1 266 ? -11.196 -2.128 11.302 1.00 95.19 266 VAL A N 1
ATOM 2081 C CA . VAL A 1 266 ? -11.335 -1.188 12.434 1.00 95.19 266 VAL A CA 1
ATOM 2082 C C . VAL A 1 266 ? -12.797 -1.008 12.859 1.00 95.19 266 VAL A C 1
ATOM 2084 O O . VAL A 1 266 ? -13.079 -0.839 14.046 1.00 95.19 266 VAL A O 1
ATOM 2087 N N . GLY A 1 267 ? -13.737 -1.012 11.911 1.00 96.06 267 GLY A N 1
ATOM 2088 C CA . GLY A 1 267 ? -15.167 -0.887 12.193 1.00 96.06 267 GLY A CA 1
ATOM 2089 C C . GLY A 1 267 ? -15.724 -2.095 12.945 1.00 96.06 267 GLY A C 1
ATOM 2090 O O . GLY A 1 267 ? -16.491 -1.933 13.889 1.00 96.06 267 GLY A O 1
ATOM 2091 N N . GLU A 1 268 ? -15.308 -3.302 12.573 1.00 96.50 268 GLU A N 1
ATOM 2092 C CA . GLU A 1 268 ? -15.697 -4.539 13.243 1.00 96.50 268 GLU A CA 1
ATOM 2093 C C . GLU A 1 268 ? -15.085 -4.661 14.641 1.00 96.50 268 GLU A C 1
ATOM 2095 O O . GLU A 1 268 ? -15.801 -4.930 15.606 1.00 96.50 268 GLU A O 1
ATOM 2100 N N . ALA A 1 269 ? -13.793 -4.365 14.775 1.00 96.12 269 ALA A N 1
ATOM 2101 C CA . ALA A 1 269 ? -13.116 -4.303 16.064 1.00 96.12 269 ALA A CA 1
ATOM 2102 C C . ALA A 1 269 ? -13.836 -3.360 17.054 1.00 96.12 269 ALA A C 1
ATOM 2104 O O . ALA A 1 269 ? -14.083 -3.731 18.204 1.00 96.12 269 ALA A O 1
ATOM 2105 N N . LYS A 1 270 ? -14.269 -2.175 16.591 1.00 96.56 270 LYS A N 1
ATOM 2106 C CA . LYS A 1 270 ? -15.085 -1.240 17.389 1.00 96.56 270 LYS A CA 1
ATOM 2107 C C . LYS A 1 270 ? -16.467 -1.798 17.730 1.00 96.56 270 LYS A C 1
ATOM 2109 O O . LYS A 1 270 ? -16.851 -1.724 18.893 1.00 96.56 270 LYS A O 1
ATOM 2114 N N . LYS A 1 271 ? -17.181 -2.414 16.776 1.00 96.81 271 LYS A N 1
ATOM 2115 C CA . LYS A 1 271 ? -18.483 -3.063 17.038 1.00 96.81 271 LYS A CA 1
ATOM 2116 C C . LYS A 1 271 ? -18.393 -4.112 18.147 1.00 96.81 271 LYS A C 1
ATOM 2118 O O . LYS A 1 271 ? -19.290 -4.176 18.981 1.00 96.81 271 LYS A O 1
ATOM 2123 N N . ARG A 1 272 ? -17.321 -4.916 18.189 1.00 96.31 272 ARG A N 1
ATOM 2124 C CA . ARG A 1 272 ? -17.132 -5.925 19.247 1.00 96.31 272 ARG A CA 1
ATOM 2125 C C . ARG A 1 272 ? -16.941 -5.253 20.616 1.00 96.31 272 ARG A C 1
ATOM 2127 O O . ARG A 1 272 ? -17.622 -5.624 21.566 1.00 96.31 272 ARG A O 1
ATOM 2134 N N . ILE A 1 273 ? -16.139 -4.190 20.712 1.00 96.56 273 ILE A N 1
ATOM 2135 C CA . ILE A 1 273 ? -16.004 -3.372 21.940 1.00 96.56 273 ILE A CA 1
ATOM 2136 C C . ILE A 1 273 ? -17.328 -2.709 22.362 1.00 96.56 273 ILE A C 1
ATOM 2138 O O . ILE A 1 273 ? -17.649 -2.668 23.551 1.00 96.56 273 ILE A O 1
ATOM 2142 N N . GLU A 1 274 ? -18.117 -2.208 21.412 1.00 96.75 274 GLU A N 1
ATOM 2143 C CA . GLU A 1 274 ? -19.440 -1.627 21.675 1.00 96.75 274 GLU A CA 1
ATOM 2144 C C . GLU A 1 274 ? -20.442 -2.683 22.168 1.00 96.75 274 GLU A C 1
ATOM 2146 O O . GLU A 1 274 ? -21.189 -2.412 23.111 1.00 96.75 274 GLU A O 1
ATOM 2151 N N . ALA A 1 275 ? -20.406 -3.902 21.617 1.00 97.31 275 ALA A N 1
ATOM 2152 C CA . ALA A 1 275 ? -21.192 -5.038 22.097 1.00 97.31 275 ALA A CA 1
ATOM 2153 C C . ALA A 1 275 ? -20.819 -5.416 23.541 1.00 97.31 275 ALA A C 1
ATOM 2155 O O . ALA A 1 275 ? -21.709 -5.522 24.382 1.00 97.31 275 ALA A O 1
ATOM 2156 N N . TRP A 1 276 ? -19.524 -5.507 23.868 1.00 97.88 276 TRP A N 1
ATOM 2157 C CA . TRP A 1 276 ? -19.046 -5.721 25.242 1.00 97.88 276 TRP A CA 1
ATOM 2158 C C . TRP A 1 276 ? -19.494 -4.612 26.209 1.00 97.88 276 TRP A C 1
ATOM 2160 O O . TRP A 1 276 ? -20.000 -4.898 27.295 1.00 97.88 276 TRP A O 1
ATOM 2170 N N . ARG A 1 277 ? -19.382 -3.336 25.807 1.00 97.19 277 ARG A N 1
ATOM 2171 C CA . ARG A 1 277 ? -19.865 -2.196 26.611 1.00 97.19 277 ARG A CA 1
ATOM 2172 C C . ARG A 1 277 ? -21.375 -2.239 26.846 1.00 97.19 277 ARG A C 1
ATOM 2174 O O . ARG A 1 277 ? -21.813 -1.943 27.957 1.00 97.19 277 ARG A O 1
ATOM 2181 N N . LYS A 1 278 ? -22.164 -2.585 25.823 1.00 96.75 278 LYS A N 1
ATOM 2182 C CA . LYS A 1 278 ? -23.618 -2.761 25.947 1.00 96.75 278 LYS A CA 1
ATOM 2183 C C . LYS A 1 278 ? -23.937 -3.925 26.882 1.00 96.75 278 LYS A C 1
ATOM 2185 O O . LYS A 1 278 ? -24.731 -3.757 27.800 1.00 96.75 278 LYS A O 1
ATOM 2190 N N . ALA A 1 279 ? -23.272 -5.063 26.697 1.00 97.50 279 ALA A N 1
ATOM 2191 C CA . ALA A 1 279 ? -23.514 -6.264 27.477 1.00 97.50 279 ALA A CA 1
ATOM 2192 C C . ALA A 1 279 ? -23.294 -6.048 28.982 1.00 97.50 279 ALA A C 1
ATOM 2194 O O . ALA A 1 279 ? -24.129 -6.455 29.784 1.00 97.50 279 ALA A O 1
ATOM 2195 N N . TYR A 1 280 ? -22.233 -5.338 29.379 1.00 97.94 280 TYR A N 1
ATOM 2196 C CA . TYR A 1 280 ? -22.024 -4.992 30.789 1.00 97.94 280 TYR A CA 1
ATOM 2197 C C . TYR A 1 280 ? -23.030 -3.980 31.348 1.00 97.94 280 TYR A C 1
ATOM 2199 O O . TYR A 1 280 ? -23.303 -4.011 32.545 1.00 97.94 280 TYR A O 1
ATOM 2207 N N . ALA A 1 281 ? -23.607 -3.103 30.522 1.00 96.56 281 ALA A N 1
ATOM 2208 C CA . ALA A 1 281 ? -24.712 -2.251 30.962 1.00 96.56 281 ALA A CA 1
ATOM 2209 C C . ALA A 1 281 ? -26.001 -3.070 31.165 1.00 96.56 281 ALA A C 1
ATOM 2211 O O . ALA A 1 281 ? -26.671 -2.912 32.181 1.00 96.56 281 ALA A O 1
ATOM 2212 N N . ASP A 1 282 ? -26.316 -3.986 30.245 1.00 95.56 282 ASP A N 1
ATOM 2213 C CA . ASP A 1 282 ? -27.491 -4.861 30.347 1.00 95.56 282 ASP A CA 1
ATOM 2214 C C . ASP A 1 282 ? -27.378 -5.850 31.532 1.00 95.56 282 ASP A C 1
ATOM 2216 O O . ASP A 1 282 ? -28.362 -6.088 32.233 1.00 95.56 282 ASP A O 1
ATOM 2220 N N . LEU A 1 283 ? -26.177 -6.363 31.829 1.00 96.56 283 LEU A N 1
ATOM 2221 C CA . LEU A 1 283 ? -25.920 -7.255 32.972 1.00 96.56 283 LEU A CA 1
ATOM 2222 C C . LEU A 1 283 ? -25.908 -6.541 34.334 1.00 96.56 283 LEU A C 1
ATOM 2224 O O . LEU A 1 283 ? -26.348 -7.119 35.326 1.00 96.56 283 LEU A O 1
ATOM 2228 N N . GLU A 1 284 ? -25.465 -5.283 34.402 1.00 96.69 284 GLU A N 1
ATOM 2229 C CA . GLU A 1 284 ? -25.567 -4.465 35.623 1.00 96.69 284 GLU A CA 1
ATOM 2230 C C . GLU A 1 284 ? -27.025 -4.232 36.018 1.00 96.69 284 GLU A C 1
ATOM 2232 O O . GLU A 1 284 ? -27.382 -4.318 37.193 1.00 96.69 284 GLU A O 1
ATOM 2237 N N . LEU A 1 285 ? -27.880 -4.001 35.021 1.00 93.25 285 LEU A N 1
ATOM 2238 C CA . LEU A 1 285 ? -29.313 -3.843 35.225 1.00 93.25 285 LEU A CA 1
ATOM 2239 C C . LEU A 1 285 ? -29.944 -5.126 35.776 1.00 93.25 285 LEU A C 1
ATOM 2241 O O . LEU A 1 285 ? -30.710 -5.036 36.730 1.00 93.25 285 LEU A O 1
ATOM 2245 N N . VAL A 1 286 ? -29.570 -6.302 35.255 1.00 92.62 286 VAL A N 1
ATOM 2246 C CA . VAL A 1 286 ? -29.973 -7.607 35.819 1.00 92.62 286 VAL A CA 1
ATOM 2247 C C . VAL A 1 286 ? -29.516 -7.754 37.268 1.00 92.62 286 VAL A C 1
ATOM 2249 O O . VAL A 1 286 ? -30.327 -8.105 38.121 1.00 92.62 286 VAL A O 1
ATOM 2252 N N . GLY A 1 287 ? -28.259 -7.418 37.575 1.00 91.75 287 GLY A N 1
ATOM 2253 C CA . GLY A 1 287 ? -27.728 -7.445 38.942 1.00 91.75 287 GLY A CA 1
ATOM 2254 C C . GLY A 1 287 ? -28.504 -6.564 39.934 1.00 91.75 287 GLY A C 1
ATOM 2255 O O . GLY A 1 287 ? -28.496 -6.841 41.134 1.00 91.75 287 GLY A O 1
ATOM 2256 N N . GLY A 1 288 ? -29.192 -5.524 39.451 1.00 92.25 288 GLY A N 1
ATOM 2257 C CA . GLY A 1 288 ? -30.074 -4.658 40.241 1.00 92.25 288 GLY A CA 1
ATOM 2258 C C . GLY A 1 288 ? -31.514 -5.161 40.426 1.00 92.25 288 GLY A C 1
ATOM 2259 O O . GLY A 1 288 ? -32.259 -4.561 41.196 1.00 92.25 288 GLY A O 1
ATOM 2260 N N . MET A 1 289 ? -31.938 -6.243 39.763 1.00 93.12 289 MET A N 1
ATOM 2261 C CA . MET A 1 289 ? -33.323 -6.749 39.812 1.00 93.12 289 MET A CA 1
ATOM 2262 C C . MET A 1 289 ? -33.584 -7.665 41.024 1.00 93.12 289 MET A C 1
ATOM 2264 O O . MET A 1 289 ? -34.142 -8.753 40.902 1.00 93.12 289 MET A O 1
ATOM 2268 N N . GLU A 1 290 ? -33.212 -7.206 42.220 1.00 93.38 290 GLU A N 1
ATOM 2269 C CA . GLU A 1 290 ? -33.296 -7.962 43.485 1.00 93.38 290 GLU A CA 1
ATOM 2270 C C . GLU A 1 290 ? -34.723 -8.269 43.976 1.00 93.38 290 GLU A C 1
ATOM 2272 O O . GLU A 1 290 ? -34.896 -8.990 44.958 1.00 93.38 290 GLU A O 1
ATOM 2277 N N . GLU A 1 291 ? -35.737 -7.713 43.314 1.00 91.44 291 GLU A N 1
ATOM 2278 C CA . GLU A 1 291 ? -37.159 -8.020 43.516 1.00 91.44 291 GLU A CA 1
ATOM 2279 C C . GLU A 1 291 ? -37.672 -9.118 42.563 1.00 91.44 291 GLU A C 1
ATOM 2281 O O . GLU A 1 291 ? -38.737 -9.683 42.797 1.00 91.44 291 GLU A O 1
ATOM 2286 N N . ALA A 1 292 ? -36.947 -9.423 41.477 1.00 88.44 292 ALA A N 1
ATOM 2287 C CA . ALA A 1 292 ? -37.387 -10.372 40.445 1.00 88.44 292 ALA A CA 1
ATOM 2288 C C . ALA A 1 292 ? -37.014 -11.832 40.766 1.00 88.44 292 ALA A C 1
ATOM 2290 O O . ALA A 1 292 ? -37.471 -12.753 40.091 1.00 88.44 292 ALA A O 1
ATOM 2291 N N . THR A 1 293 ? -36.178 -12.054 41.784 1.00 91.81 293 THR A N 1
ATOM 2292 C CA . THR A 1 293 ? -35.662 -13.372 42.173 1.00 91.81 293 THR A CA 1
ATOM 2293 C C . THR A 1 293 ? -35.326 -13.441 43.665 1.00 91.81 293 THR A C 1
ATOM 2295 O O . THR A 1 293 ? -35.068 -12.428 44.311 1.00 91.81 293 THR A O 1
ATOM 2298 N N . GLU A 1 294 ? -35.281 -14.658 44.207 1.00 93.56 294 GLU A N 1
ATOM 2299 C CA . GLU A 1 294 ? -34.698 -14.948 45.526 1.00 93.56 294 GLU A CA 1
ATOM 2300 C C . GLU A 1 294 ? -33.169 -15.142 45.461 1.00 93.56 294 GLU A C 1
ATOM 2302 O O . GLU A 1 294 ? -32.499 -15.087 46.492 1.00 93.56 294 GLU A O 1
ATOM 2307 N N . LYS A 1 295 ? -32.597 -15.304 44.258 1.00 95.12 295 LYS A N 1
ATOM 2308 C CA . LYS A 1 295 ? -31.174 -15.576 43.977 1.00 95.12 295 LYS A CA 1
ATOM 2309 C C . LYS A 1 295 ? -30.271 -14.345 44.130 1.00 95.12 295 LYS A C 1
ATOM 2311 O O . LYS A 1 295 ? -29.540 -13.947 43.219 1.00 95.12 295 LYS A O 1
ATOM 2316 N N . LYS A 1 296 ? -30.354 -13.687 45.289 1.00 96.19 296 LYS A N 1
ATOM 2317 C CA . LYS A 1 296 ? -29.649 -12.425 45.568 1.00 96.19 296 LYS A CA 1
ATOM 2318 C C . LYS A 1 296 ? -28.131 -12.579 45.565 1.00 96.19 296 LYS A C 1
ATOM 2320 O O . LYS A 1 296 ? -27.438 -11.679 45.095 1.00 96.19 296 LYS A O 1
ATOM 2325 N N . GLU A 1 297 ? -27.610 -13.718 46.023 1.00 96.94 297 GLU A N 1
ATOM 2326 C CA . GLU A 1 297 ? -26.174 -13.989 45.934 1.00 96.94 297 GLU A CA 1
ATOM 2327 C C . GLU A 1 297 ? -25.694 -14.074 44.483 1.00 96.94 297 GLU A C 1
ATOM 2329 O O . GLU A 1 297 ? -24.598 -13.622 44.172 1.00 96.94 297 GLU A O 1
ATOM 2334 N N . GLU A 1 298 ? -26.481 -14.663 43.585 1.00 97.62 298 GLU A N 1
ATOM 2335 C CA . GLU A 1 298 ? -26.121 -14.783 42.173 1.00 97.62 298 GLU A CA 1
ATOM 2336 C C . GLU A 1 298 ? -26.218 -13.452 41.426 1.00 97.62 298 GLU A C 1
ATOM 2338 O O . GLU A 1 298 ? -25.331 -13.145 40.630 1.00 97.62 298 GLU A O 1
ATOM 2343 N N . LEU A 1 299 ? -27.193 -12.600 41.754 1.00 96.94 299 LEU A N 1
ATOM 2344 C CA . LEU A 1 299 ? -27.193 -11.214 41.276 1.00 96.94 299 LEU A CA 1
ATOM 2345 C C . LEU A 1 299 ? -25.955 -10.436 41.754 1.00 96.94 299 LEU A C 1
ATOM 2347 O O . LEU A 1 299 ? -25.390 -9.657 40.982 1.00 96.94 299 LEU A O 1
ATOM 2351 N N . GLN A 1 300 ? -25.489 -10.674 42.985 1.00 97.44 300 GLN A N 1
ATOM 2352 C CA . GLN A 1 300 ? -24.239 -10.085 43.470 1.00 97.44 300 GLN A CA 1
ATOM 2353 C C . GLN A 1 300 ? -23.015 -10.661 42.743 1.00 97.44 300 GLN A C 1
ATOM 2355 O O . GLN A 1 300 ? -22.200 -9.894 42.240 1.00 97.44 300 GLN A O 1
ATOM 2360 N N . LYS A 1 301 ? -22.944 -11.982 42.538 1.00 97.81 301 LYS A N 1
ATOM 2361 C CA . LYS A 1 301 ? -21.883 -12.633 41.742 1.00 97.81 301 LYS A CA 1
ATOM 2362 C C . LYS A 1 301 ? -21.834 -12.118 40.291 1.00 97.81 301 LYS A C 1
ATOM 2364 O O . LYS A 1 301 ? -20.759 -12.132 39.697 1.00 97.81 301 LYS A O 1
ATOM 2369 N N . ILE A 1 302 ? -22.950 -11.643 39.719 1.00 97.75 302 ILE A N 1
ATOM 2370 C CA . ILE A 1 302 ? -22.962 -10.915 38.435 1.00 97.75 302 ILE A CA 1
ATOM 2371 C C . ILE A 1 302 ? -22.349 -9.516 38.596 1.00 97.75 302 ILE A C 1
ATOM 2373 O O . ILE A 1 302 ? -21.409 -9.210 37.863 1.00 97.75 302 ILE A O 1
ATOM 2377 N N . LYS A 1 303 ? -22.828 -8.695 39.549 1.00 97.62 303 LYS A N 1
ATOM 2378 C CA . LYS A 1 303 ? -22.278 -7.350 39.846 1.00 97.62 303 LYS A CA 1
ATOM 2379 C C . LYS A 1 303 ? -20.752 -7.397 40.026 1.00 97.62 303 LYS A C 1
ATOM 2381 O O . LYS A 1 303 ? -20.035 -6.691 39.320 1.00 97.62 303 LYS A O 1
ATOM 2386 N N . ASP A 1 304 ? -20.264 -8.288 40.887 1.00 97.81 304 ASP A N 1
ATOM 2387 C CA . ASP A 1 304 ? -18.840 -8.436 41.217 1.00 97.81 304 ASP A CA 1
ATOM 2388 C C . ASP A 1 304 ? -17.997 -8.808 39.981 1.00 97.81 304 ASP A C 1
ATOM 2390 O O . ASP A 1 304 ? -16.900 -8.286 39.778 1.00 97.81 304 ASP A O 1
ATOM 2394 N N . LYS A 1 305 ? -18.516 -9.697 39.116 1.00 97.75 305 LYS A N 1
ATOM 2395 C CA . LYS A 1 305 ? -17.827 -10.137 37.889 1.00 97.75 305 LYS A CA 1
ATOM 2396 C C . LYS A 1 305 ? -17.775 -9.072 36.796 1.00 97.75 305 LYS A C 1
ATOM 2398 O O . LYS A 1 305 ? -16.880 -9.143 35.955 1.00 97.75 305 LYS A O 1
ATOM 2403 N N . ILE A 1 306 ? -18.710 -8.120 36.771 1.00 97.88 306 ILE A N 1
ATOM 2404 C CA . ILE A 1 306 ? -18.739 -7.065 35.748 1.00 97.88 306 ILE A CA 1
ATOM 2405 C C . ILE A 1 306 ? -18.146 -5.738 36.217 1.00 97.88 306 ILE A C 1
ATOM 2407 O O . ILE A 1 306 ? -17.722 -4.980 35.352 1.00 97.88 306 ILE A O 1
ATOM 2411 N N . GLU A 1 307 ? -18.083 -5.434 37.522 1.00 97.38 307 GLU A N 1
ATOM 2412 C CA . GLU A 1 307 ? -17.668 -4.105 38.004 1.00 97.38 307 GLU A CA 1
ATOM 2413 C C . GLU A 1 307 ? -16.295 -3.697 37.451 1.00 97.38 307 GLU A C 1
ATOM 2415 O O . GLU A 1 307 ? -16.178 -2.667 36.782 1.00 97.38 307 GLU A O 1
ATOM 2420 N N . VAL A 1 308 ? -15.268 -4.525 37.677 1.00 96.94 308 VAL A N 1
ATOM 2421 C CA . VAL A 1 308 ? -13.899 -4.232 37.229 1.00 96.94 308 VAL A CA 1
ATOM 2422 C C . VAL A 1 308 ? -13.798 -4.239 35.694 1.00 96.94 308 VAL A C 1
ATOM 2424 O O . VAL A 1 308 ? -13.426 -3.199 35.149 1.00 96.94 308 VAL A O 1
ATOM 2427 N N . PRO A 1 309 ? -14.222 -5.286 34.950 1.00 97.12 309 PRO A N 1
ATOM 2428 C CA . PRO A 1 309 ? -14.164 -5.265 33.485 1.00 97.12 309 PRO A CA 1
ATOM 2429 C C . PRO A 1 309 ? -14.955 -4.122 32.833 1.00 97.12 309 PRO A C 1
ATOM 2431 O O . PRO A 1 309 ? -14.493 -3.542 31.851 1.00 97.12 309 PRO A O 1
ATOM 2434 N N . LYS A 1 310 ? -16.122 -3.745 33.376 1.00 97.19 310 LYS A N 1
ATOM 2435 C CA . LYS A 1 310 ? -16.920 -2.609 32.888 1.00 97.19 310 LYS A CA 1
ATOM 2436 C C . LYS A 1 310 ? -16.203 -1.282 33.136 1.00 97.19 310 LYS A C 1
ATOM 2438 O O . LYS A 1 310 ? -16.188 -0.424 32.250 1.00 97.19 310 LYS A O 1
ATOM 2443 N N . LYS A 1 311 ? -15.626 -1.101 34.327 1.00 96.25 311 LYS A N 1
ATOM 2444 C CA . LYS A 1 311 ? -14.876 0.101 34.716 1.00 96.25 311 LYS A CA 1
ATOM 2445 C C . LYS A 1 311 ? -13.616 0.267 33.872 1.00 96.25 311 LYS A C 1
ATOM 2447 O O . LYS A 1 311 ? -13.394 1.356 33.344 1.00 96.25 311 LYS A O 1
ATOM 2452 N N . ASP A 1 312 ? -12.864 -0.810 33.674 1.00 95.38 312 ASP A N 1
ATOM 2453 C CA . ASP A 1 312 ? -11.659 -0.830 32.847 1.00 95.38 312 ASP A CA 1
ATOM 2454 C C . ASP A 1 312 ? -11.999 -0.556 31.378 1.00 95.38 312 ASP A C 1
ATOM 2456 O O . ASP A 1 312 ? -11.435 0.363 30.783 1.00 95.38 312 ASP A O 1
ATOM 2460 N N . LEU A 1 313 ? -12.992 -1.259 30.812 1.00 95.44 313 LEU A N 1
ATOM 2461 C CA . LEU A 1 313 ? -13.461 -1.044 29.438 1.00 95.44 313 LEU A CA 1
ATOM 2462 C C . LEU A 1 313 ? -14.003 0.382 29.230 1.00 95.44 313 LEU A C 1
ATOM 2464 O O . LEU A 1 313 ? -13.795 0.985 28.174 1.00 95.44 313 LEU A O 1
ATOM 2468 N N . GLY A 1 314 ? -14.660 0.955 30.242 1.00 95.06 314 GLY A N 1
ATOM 2469 C CA . GLY A 1 314 ? -15.054 2.363 30.272 1.00 95.06 314 GLY A CA 1
ATOM 2470 C C . GLY A 1 314 ? -13.846 3.302 30.230 1.00 95.06 314 GLY A C 1
ATOM 2471 O O . GLY A 1 314 ? -13.763 4.148 29.343 1.00 95.06 314 GLY A O 1
ATOM 2472 N N . TYR A 1 315 ? -12.879 3.107 31.129 1.00 94.62 315 TYR A N 1
ATOM 2473 C CA . TYR A 1 315 ? -11.659 3.912 31.246 1.00 94.62 315 TYR A CA 1
ATOM 2474 C C . TYR A 1 315 ? -10.836 3.927 29.948 1.00 94.62 315 TYR A C 1
ATOM 2476 O O . TYR A 1 315 ? -10.463 4.997 29.462 1.00 94.62 315 TYR A O 1
ATOM 2484 N N . ILE A 1 316 ? -10.593 2.758 29.342 1.00 93.25 316 ILE A N 1
ATOM 2485 C CA . ILE A 1 316 ? -9.759 2.637 28.133 1.00 93.25 316 ILE A CA 1
ATOM 2486 C C . ILE A 1 316 ? -10.448 3.133 26.850 1.00 93.25 316 ILE A C 1
ATOM 2488 O O . ILE A 1 316 ? -9.747 3.415 25.872 1.00 93.25 316 ILE A O 1
ATOM 2492 N N . THR A 1 317 ? -11.785 3.255 26.846 1.00 92.75 317 THR A N 1
ATOM 2493 C CA . THR A 1 317 ? -12.574 3.778 25.710 1.00 92.75 317 THR A CA 1
ATOM 2494 C C . THR A 1 317 ? -13.006 5.241 25.866 1.00 92.75 317 THR A C 1
ATOM 2496 O O . THR A 1 317 ? -13.326 5.883 24.863 1.00 92.75 317 THR A O 1
ATOM 2499 N N . ASP A 1 318 ? -13.001 5.797 27.080 1.00 94.00 318 ASP A N 1
ATOM 2500 C CA . ASP A 1 318 ? -13.295 7.210 27.327 1.00 94.00 318 ASP A CA 1
ATOM 2501 C C . ASP A 1 318 ? -12.153 8.116 26.844 1.00 94.00 318 ASP A C 1
ATOM 2503 O O . ASP A 1 318 ? -11.081 8.188 27.441 1.00 94.00 318 ASP A O 1
ATOM 2507 N N . LYS A 1 319 ? -12.408 8.862 25.766 1.00 90.88 319 LYS A N 1
ATOM 2508 C CA . LYS A 1 319 ? -11.453 9.810 25.174 1.00 90.88 319 LYS A CA 1
ATOM 2509 C C . LYS A 1 319 ? -11.251 11.088 25.996 1.00 90.88 319 LYS A C 1
ATOM 2511 O O . LYS A 1 319 ? -10.304 11.818 25.716 1.00 90.88 319 LYS A O 1
ATOM 2516 N N . THR A 1 320 ? -12.119 11.377 26.967 1.00 93.62 320 THR A N 1
ATOM 2517 C CA . THR A 1 320 ? -11.967 12.530 27.873 1.00 93.62 320 THR A CA 1
ATOM 2518 C C . THR A 1 320 ? -11.033 12.222 29.046 1.00 93.62 320 THR A C 1
ATOM 2520 O O . THR A 1 320 ? -10.430 13.131 29.616 1.00 93.62 320 THR A O 1
ATOM 2523 N N . ASN A 1 321 ? -10.834 10.938 29.356 1.00 94.62 321 ASN A N 1
ATOM 2524 C CA . ASN A 1 321 ? -9.902 10.474 30.372 1.00 94.62 321 ASN A CA 1
ATOM 2525 C C . ASN A 1 321 ? -8.449 10.842 30.019 1.00 94.62 321 ASN A C 1
ATOM 2527 O O . ASN A 1 321 ? -7.939 10.492 28.951 1.00 94.62 321 ASN A O 1
ATOM 2531 N N . ALA A 1 322 ? -7.749 11.494 30.952 1.00 94.81 322 ALA A N 1
ATOM 2532 C CA . ALA A 1 322 ? -6.382 11.972 30.748 1.00 94.81 322 ALA A CA 1
ATOM 2533 C C . ALA A 1 322 ? -5.375 10.856 30.398 1.00 94.81 322 ALA A C 1
ATOM 2535 O O . ALA A 1 322 ? -4.441 11.100 29.633 1.00 94.81 322 ALA A O 1
ATOM 2536 N N . THR A 1 323 ? -5.560 9.629 30.900 1.00 91.88 323 THR A N 1
ATOM 2537 C CA . THR A 1 323 ? -4.696 8.485 30.567 1.00 91.88 323 THR A CA 1
ATOM 2538 C C . THR A 1 323 ? -4.968 7.977 29.158 1.00 91.88 323 THR A C 1
ATOM 2540 O O . THR A 1 323 ? -4.021 7.782 28.401 1.00 91.88 323 THR A O 1
ATOM 2543 N N . THR A 1 324 ? -6.233 7.840 28.755 1.00 91.25 324 THR A N 1
ATOM 2544 C CA . THR A 1 324 ? -6.596 7.447 27.382 1.00 91.25 324 THR A CA 1
ATOM 2545 C C . THR A 1 324 ? -6.173 8.513 26.366 1.00 91.25 324 THR A C 1
ATOM 2547 O O . THR A 1 324 ? -5.598 8.177 25.331 1.00 91.25 324 THR A O 1
ATOM 2550 N N . ALA A 1 325 ? -6.312 9.802 26.691 1.00 93.56 325 ALA A N 1
ATOM 2551 C CA . ALA A 1 325 ? -5.761 10.895 25.887 1.00 93.56 325 ALA A CA 1
ATOM 2552 C C . ALA A 1 325 ? -4.219 10.850 25.810 1.00 93.56 325 ALA A C 1
ATOM 2554 O O . ALA A 1 325 ? -3.642 11.066 24.744 1.00 93.56 325 ALA A O 1
ATOM 2555 N N . LYS A 1 326 ? -3.527 10.518 26.910 1.00 94.81 326 LYS A N 1
ATOM 2556 C CA . LYS A 1 326 ? -2.064 10.328 26.941 1.00 94.81 326 LYS A CA 1
ATOM 2557 C C . LYS A 1 326 ? -1.619 9.102 26.132 1.00 94.81 326 LYS A C 1
ATOM 2559 O O . LYS A 1 326 ? -0.611 9.198 25.431 1.00 94.81 326 LYS A O 1
ATOM 2564 N N . ARG A 1 327 ? -2.368 7.992 26.177 1.00 93.75 327 ARG A N 1
ATOM 2565 C CA . ARG A 1 327 ? -2.157 6.794 25.345 1.00 93.75 327 ARG A CA 1
ATOM 2566 C C . ARG A 1 327 ? -2.306 7.147 23.871 1.00 93.75 327 ARG A C 1
ATOM 2568 O O . ARG A 1 327 ? -1.361 6.937 23.121 1.00 93.75 327 ARG A O 1
ATOM 2575 N N . GLY A 1 328 ? -3.414 7.782 23.485 1.00 92.19 328 GLY A N 1
ATOM 2576 C CA . GLY A 1 328 ? -3.644 8.269 22.123 1.00 92.19 328 GLY A CA 1
ATOM 2577 C C . GLY A 1 328 ? -2.523 9.191 21.637 1.00 92.19 328 GLY A C 1
ATOM 2578 O O . GLY A 1 328 ? -1.913 8.923 20.609 1.00 92.19 328 GLY A O 1
ATOM 2579 N N . ASN A 1 329 ? -2.160 10.216 22.414 1.00 94.75 329 ASN A N 1
ATOM 2580 C CA . ASN A 1 329 ? -1.071 11.143 22.073 1.00 94.75 329 ASN A CA 1
ATOM 2581 C C . ASN A 1 329 ? 0.313 10.477 21.984 1.00 94.75 329 ASN A C 1
ATOM 2583 O O . ASN A 1 329 ? 1.154 10.932 21.207 1.00 94.75 329 ASN A O 1
ATOM 2587 N N . LYS A 1 330 ? 0.572 9.411 22.755 1.00 96.56 330 LYS A N 1
ATOM 2588 C CA . LYS A 1 330 ? 1.780 8.591 22.591 1.00 96.56 330 LYS A CA 1
ATOM 2589 C C . LYS A 1 330 ? 1.704 7.788 21.292 1.00 96.56 330 LYS A C 1
ATOM 2591 O O . LYS A 1 330 ? 2.603 7.908 20.470 1.00 96.56 330 LYS A O 1
ATOM 2596 N N . THR A 1 331 ? 0.619 7.048 21.073 1.00 95.12 331 THR A N 1
ATOM 2597 C CA . THR A 1 331 ? 0.392 6.249 19.862 1.00 95.12 331 THR A CA 1
ATOM 2598 C C . THR A 1 331 ? 0.481 7.094 18.588 1.00 95.12 331 THR A C 1
ATOM 2600 O O . THR A 1 331 ? 1.069 6.652 17.606 1.00 95.12 331 THR A O 1
ATOM 2603 N N . ILE A 1 332 ? -0.008 8.339 18.624 1.00 95.12 332 ILE A N 1
ATOM 2604 C CA . ILE A 1 332 ? 0.123 9.313 17.533 1.00 95.12 332 ILE A CA 1
ATOM 2605 C C . ILE A 1 332 ? 1.593 9.546 17.166 1.00 95.12 332 ILE A C 1
ATOM 2607 O O . ILE A 1 332 ? 1.947 9.447 15.992 1.00 95.12 332 ILE A O 1
ATOM 2611 N N . LYS A 1 333 ? 2.454 9.797 18.161 1.00 97.19 333 LYS A N 1
ATOM 2612 C CA . LYS A 1 333 ? 3.897 10.017 17.966 1.00 97.19 333 LYS A CA 1
ATOM 2613 C C . LYS A 1 333 ? 4.634 8.743 17.560 1.00 97.19 333 LYS A C 1
ATOM 2615 O O . LYS A 1 333 ? 5.467 8.794 16.661 1.00 97.19 333 LYS A O 1
ATOM 2620 N N . ASP A 1 334 ? 4.317 7.616 18.195 1.00 96.69 334 ASP A N 1
ATOM 2621 C CA . ASP A 1 334 ? 4.950 6.324 17.920 1.00 96.69 334 ASP A CA 1
ATOM 2622 C C . ASP A 1 334 ? 4.664 5.870 16.471 1.00 96.69 334 ASP A C 1
ATOM 2624 O O . ASP A 1 334 ? 5.568 5.398 15.786 1.00 96.69 334 ASP A O 1
ATOM 2628 N N . VAL A 1 335 ? 3.434 6.065 15.972 1.00 95.75 335 VAL A N 1
ATOM 2629 C CA . VAL A 1 335 ? 3.041 5.742 14.585 1.00 95.75 335 VAL A CA 1
ATOM 2630 C C . VAL A 1 335 ? 3.573 6.761 13.574 1.00 95.75 335 VAL A C 1
ATOM 2632 O O . VAL A 1 335 ? 4.080 6.354 12.532 1.00 95.75 335 VAL A O 1
ATOM 2635 N N . ASP A 1 336 ? 3.494 8.065 13.863 1.00 96.19 336 ASP A N 1
ATOM 2636 C CA . ASP A 1 336 ? 4.055 9.117 12.998 1.00 96.19 336 ASP A CA 1
ATOM 2637 C C . ASP A 1 336 ? 5.563 8.921 12.786 1.00 96.19 336 ASP A C 1
ATOM 2639 O O . ASP A 1 336 ? 6.030 8.916 11.646 1.00 96.19 336 ASP A O 1
ATOM 2643 N N . LYS A 1 337 ? 6.308 8.655 13.869 1.00 97.44 337 LYS A N 1
ATOM 2644 C CA . LYS A 1 337 ? 7.724 8.293 13.782 1.00 97.44 337 LYS A CA 1
ATOM 2645 C C . LYS A 1 337 ? 7.921 7.011 12.970 1.00 97.44 337 LYS A C 1
ATOM 2647 O O . LYS A 1 337 ? 8.706 7.024 12.032 1.00 97.44 337 LYS A O 1
ATOM 2652 N N . ARG A 1 338 ? 7.201 5.925 13.280 1.00 96.56 338 ARG A N 1
ATOM 2653 C CA . ARG A 1 338 ? 7.376 4.630 12.596 1.00 96.56 338 ARG A CA 1
ATOM 2654 C C . ARG A 1 338 ? 7.146 4.720 11.083 1.00 96.56 338 ARG A C 1
ATOM 2656 O O . ARG A 1 338 ? 7.875 4.082 10.335 1.00 96.56 338 ARG A O 1
ATOM 2663 N N . ILE A 1 339 ? 6.176 5.520 10.634 1.00 95.94 339 ILE A N 1
ATOM 2664 C CA . ILE A 1 339 ? 5.929 5.761 9.203 1.00 95.94 339 ILE A CA 1
ATOM 2665 C C . ILE A 1 339 ? 7.048 6.614 8.588 1.00 95.94 339 ILE A C 1
ATOM 2667 O O . ILE A 1 339 ? 7.520 6.287 7.505 1.00 95.94 339 ILE A O 1
ATOM 2671 N N . LYS A 1 340 ? 7.521 7.667 9.267 1.00 96.50 340 LYS A N 1
ATOM 2672 C CA . LYS A 1 340 ? 8.630 8.509 8.775 1.00 96.50 340 LYS A CA 1
ATOM 2673 C C . LYS A 1 340 ? 9.947 7.745 8.658 1.00 96.50 340 LYS A C 1
ATOM 2675 O O . LYS A 1 340 ? 10.595 7.830 7.618 1.00 96.50 340 LYS A O 1
ATOM 2680 N N . ASP A 1 341 ? 10.302 6.983 9.689 1.00 97.25 341 ASP A N 1
ATOM 2681 C CA . ASP A 1 341 ? 11.489 6.129 9.705 1.00 97.25 341 ASP A CA 1
ATOM 2682 C C . ASP A 1 341 ? 11.402 5.091 8.568 1.00 97.25 341 ASP A C 1
ATOM 2684 O O . ASP A 1 341 ? 12.330 4.972 7.775 1.00 97.25 341 ASP A O 1
ATOM 2688 N N . ALA A 1 342 ? 10.254 4.415 8.410 1.00 97.00 342 ALA A N 1
ATOM 2689 C CA . ALA A 1 342 ? 10.050 3.426 7.349 1.00 97.00 342 ALA A CA 1
ATOM 2690 C C . ALA A 1 342 ? 10.055 4.029 5.926 1.00 97.00 342 ALA A C 1
ATOM 2692 O O . ALA A 1 342 ? 10.616 3.416 5.020 1.00 97.00 342 ALA A O 1
ATOM 2693 N N . ASN A 1 343 ? 9.506 5.234 5.723 1.00 96.00 343 ASN A N 1
ATOM 2694 C CA . ASN A 1 343 ? 9.582 5.944 4.439 1.00 96.00 343 ASN A CA 1
ATOM 2695 C C . ASN A 1 343 ? 11.042 6.286 4.077 1.00 96.00 343 ASN A C 1
ATOM 2697 O O . ASN A 1 343 ? 11.431 6.193 2.913 1.00 96.00 343 ASN A O 1
ATOM 2701 N N . ALA A 1 344 ? 11.854 6.687 5.064 1.00 97.38 344 ALA A N 1
ATOM 2702 C CA . ALA A 1 344 ? 13.272 6.990 4.868 1.00 97.38 344 ALA A CA 1
ATOM 2703 C C . ALA A 1 344 ? 14.093 5.723 4.564 1.00 97.38 344 ALA A C 1
ATOM 2705 O O . ALA A 1 344 ? 14.915 5.731 3.646 1.00 97.38 344 ALA A O 1
ATOM 2706 N N . ASP A 1 345 ? 13.821 4.630 5.279 1.00 97.69 345 ASP A N 1
ATOM 2707 C CA . ASP A 1 345 ? 14.367 3.296 5.017 1.00 97.69 345 ASP A CA 1
ATOM 2708 C C . ASP A 1 345 ? 14.033 2.814 3.596 1.00 97.69 345 ASP A C 1
ATOM 2710 O O . ASP A 1 345 ? 14.915 2.342 2.878 1.00 97.69 345 ASP A O 1
ATOM 2714 N N . GLU A 1 346 ? 12.774 2.942 3.161 1.00 97.19 346 GLU A N 1
ATOM 2715 C CA . GLU A 1 346 ? 12.350 2.524 1.821 1.00 97.19 346 GLU A CA 1
ATOM 2716 C C . GLU A 1 346 ? 12.985 3.398 0.733 1.00 97.19 346 GLU A C 1
ATOM 2718 O O . GLU A 1 346 ? 13.473 2.858 -0.256 1.00 97.19 346 GLU A O 1
ATOM 2723 N N . LEU A 1 347 ? 13.107 4.717 0.934 1.00 96.94 347 LEU A N 1
ATOM 2724 C CA . LEU A 1 347 ? 13.854 5.591 0.018 1.00 96.94 347 LEU A CA 1
ATOM 2725 C C . LEU A 1 347 ? 15.323 5.166 -0.135 1.00 96.94 347 LEU A C 1
ATOM 2727 O O . LEU A 1 347 ? 15.828 5.116 -1.258 1.00 96.94 347 LEU A O 1
ATOM 2731 N N . GLN A 1 348 ? 16.006 4.808 0.959 1.00 97.69 348 GLN A N 1
ATOM 2732 C CA . GLN A 1 348 ? 17.382 4.299 0.893 1.00 97.69 348 GLN A CA 1
ATOM 2733 C C . GLN A 1 348 ? 17.459 2.947 0.166 1.00 97.69 348 GLN A C 1
ATOM 2735 O O . GLN A 1 348 ? 18.328 2.754 -0.686 1.00 97.69 348 GLN A O 1
ATOM 2740 N N . ARG A 1 349 ? 16.526 2.026 0.446 1.00 96.75 349 ARG A N 1
ATOM 2741 C CA . ARG A 1 349 ? 16.436 0.721 -0.234 1.00 96.75 349 ARG A CA 1
ATOM 2742 C C . ARG A 1 349 ? 16.182 0.883 -1.730 1.00 96.75 349 ARG A C 1
ATOM 2744 O O . ARG A 1 349 ? 16.832 0.211 -2.524 1.00 96.75 349 ARG A O 1
ATOM 2751 N N . MET A 1 350 ? 15.281 1.784 -2.119 1.00 96.50 350 MET A N 1
ATOM 2752 C CA . MET A 1 350 ? 15.002 2.109 -3.519 1.00 96.50 350 MET A CA 1
ATOM 2753 C C . MET A 1 350 ? 16.229 2.678 -4.229 1.00 96.50 350 MET A C 1
ATOM 2755 O O . MET A 1 350 ? 16.490 2.305 -5.366 1.00 96.50 350 MET A O 1
ATOM 2759 N N . GLU A 1 351 ? 16.995 3.556 -3.583 1.00 96.44 351 GLU A N 1
ATOM 2760 C CA . GLU A 1 351 ? 18.190 4.164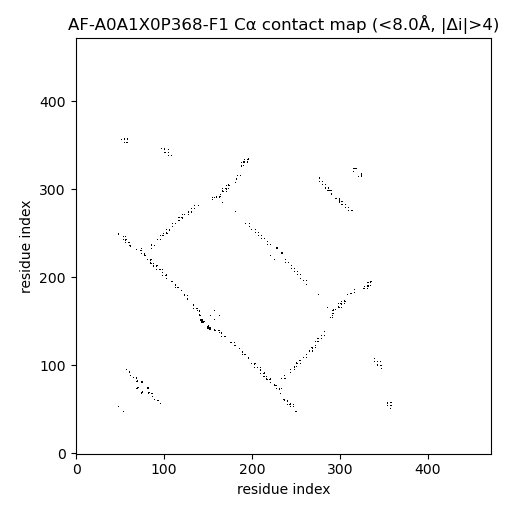 -4.177 1.00 96.44 351 GLU A CA 1
ATOM 2761 C C . GLU A 1 351 ? 19.334 3.152 -4.379 1.00 96.44 351 GLU A C 1
ATOM 2763 O O . GLU A 1 351 ? 20.047 3.210 -5.383 1.00 96.44 351 GLU A O 1
ATOM 2768 N N . VAL A 1 352 ? 19.493 2.184 -3.468 1.00 97.88 352 VAL A N 1
ATOM 2769 C CA . VAL A 1 352 ? 20.414 1.046 -3.650 1.00 97.88 352 VAL A CA 1
ATOM 2770 C C . VAL A 1 352 ? 19.923 0.120 -4.767 1.00 97.88 352 VAL A C 1
ATOM 2772 O O . VAL A 1 352 ? 20.691 -0.236 -5.659 1.00 97.88 352 VAL A O 1
ATOM 2775 N N . GLU A 1 353 ? 18.638 -0.228 -4.766 1.00 97.06 353 GLU A N 1
ATOM 2776 C CA . GLU A 1 353 ? 18.064 -1.171 -5.730 1.00 97.06 353 GLU A CA 1
ATOM 2777 C C . GLU A 1 353 ? 18.025 -0.601 -7.156 1.00 97.06 353 GLU A C 1
ATOM 2779 O O . GLU A 1 353 ? 18.349 -1.297 -8.115 1.00 97.06 353 GLU A O 1
ATOM 2784 N N . LYS A 1 354 ? 17.753 0.699 -7.318 1.00 95.94 354 LYS A N 1
ATOM 2785 C CA . LYS A 1 354 ? 17.902 1.393 -8.605 1.00 95.94 354 LYS A CA 1
ATOM 2786 C C . LYS A 1 354 ? 19.331 1.344 -9.133 1.00 95.94 354 LYS A C 1
ATOM 2788 O O . LYS A 1 354 ? 19.512 1.203 -10.339 1.00 95.94 354 LYS A O 1
ATOM 2793 N N . LYS A 1 355 ? 20.342 1.457 -8.262 1.00 96.19 355 LYS A N 1
ATOM 2794 C CA . LYS A 1 355 ? 21.756 1.340 -8.659 1.00 96.19 355 LYS A CA 1
ATOM 2795 C C . LYS A 1 355 ? 22.095 -0.076 -9.104 1.00 96.19 355 LYS A C 1
ATOM 2797 O O . LYS A 1 355 ? 22.772 -0.208 -10.121 1.00 96.19 355 LYS A O 1
ATOM 2802 N N . ARG A 1 356 ? 21.566 -1.101 -8.419 1.00 97.69 356 ARG A N 1
ATOM 2803 C CA . ARG A 1 356 ? 21.656 -2.504 -8.855 1.00 97.69 356 ARG A CA 1
ATOM 2804 C C . ARG A 1 356 ? 21.035 -2.685 -10.240 1.00 97.69 356 ARG A C 1
ATOM 2806 O O . ARG A 1 356 ? 21.746 -3.046 -11.167 1.00 97.69 356 ARG A O 1
ATOM 2813 N N . ILE A 1 357 ? 19.758 -2.333 -10.407 1.00 95.38 357 ILE A N 1
ATOM 2814 C CA . ILE A 1 357 ? 19.030 -2.450 -11.682 1.00 95.38 357 ILE A CA 1
ATOM 2815 C C . ILE A 1 357 ? 19.757 -1.696 -12.808 1.00 95.38 357 ILE A C 1
ATOM 2817 O O . ILE A 1 357 ? 19.934 -2.231 -13.897 1.00 95.38 357 ILE A O 1
ATOM 2821 N N . ALA A 1 358 ? 20.238 -0.475 -12.550 1.00 94.12 358 ALA A N 1
ATOM 2822 C CA . ALA A 1 358 ? 20.982 0.304 -13.537 1.00 94.12 358 ALA A CA 1
ATOM 2823 C C . ALA A 1 358 ? 22.375 -0.275 -13.845 1.00 94.12 358 ALA A C 1
ATOM 2825 O O . ALA A 1 358 ? 22.911 -0.017 -14.919 1.00 94.12 358 ALA A O 1
ATOM 2826 N N . GLU A 1 359 ? 23.012 -1.017 -12.935 1.00 96.69 359 GLU A N 1
ATOM 2827 C CA . GLU A 1 359 ? 24.220 -1.790 -13.240 1.00 96.69 359 GLU A CA 1
ATOM 2828 C C . GLU A 1 359 ? 23.899 -3.057 -14.039 1.00 96.69 359 GLU A C 1
ATOM 2830 O O . GLU A 1 359 ? 24.550 -3.296 -15.052 1.00 96.69 359 GLU A O 1
ATOM 2835 N N . ASP A 1 360 ? 22.869 -3.810 -13.658 1.00 96.06 360 ASP A N 1
ATOM 2836 C CA . ASP A 1 360 ? 22.447 -5.028 -14.353 1.00 96.06 360 ASP A CA 1
ATOM 2837 C C . ASP A 1 360 ? 21.989 -4.731 -15.795 1.00 96.06 360 ASP A C 1
ATOM 2839 O O . ASP A 1 360 ? 22.430 -5.403 -16.727 1.00 96.06 360 ASP A O 1
ATOM 2843 N N . ASP A 1 361 ? 21.218 -3.663 -16.032 1.00 93.50 361 ASP A N 1
ATOM 2844 C CA . ASP A 1 361 ? 20.862 -3.228 -17.392 1.00 93.50 361 ASP A CA 1
ATOM 2845 C C . ASP A 1 361 ? 22.087 -2.737 -18.195 1.00 93.50 361 ASP A C 1
ATOM 2847 O O . ASP A 1 361 ? 22.174 -3.003 -19.395 1.00 93.50 361 ASP A O 1
ATOM 2851 N N . ARG A 1 362 ? 23.086 -2.100 -17.560 1.00 95.25 362 ARG A N 1
ATOM 2852 C CA . ARG A 1 362 ? 24.362 -1.761 -18.231 1.00 95.25 362 ARG A CA 1
ATOM 2853 C C . ARG A 1 362 ? 25.164 -3.012 -18.595 1.00 95.25 362 ARG A C 1
ATOM 2855 O O . ARG A 1 362 ? 25.684 -3.081 -19.705 1.00 95.25 362 ARG A O 1
ATOM 2862 N N . ARG A 1 363 ? 25.237 -4.006 -17.702 1.00 97.25 363 ARG A N 1
ATOM 2863 C CA . ARG A 1 363 ? 25.891 -5.303 -17.954 1.00 97.25 363 ARG A CA 1
ATOM 2864 C C . ARG A 1 363 ? 25.217 -6.045 -19.110 1.00 97.25 363 ARG A C 1
ATOM 2866 O O . ARG A 1 363 ? 25.917 -6.562 -19.972 1.00 97.25 363 ARG A O 1
ATOM 2873 N N . ARG A 1 364 ? 23.880 -6.035 -19.174 1.00 96.44 364 ARG A N 1
ATOM 2874 C CA . ARG A 1 364 ? 23.102 -6.615 -20.283 1.00 96.44 364 ARG A CA 1
ATOM 2875 C C . ARG A 1 364 ? 23.385 -5.925 -21.618 1.00 96.44 364 ARG A C 1
ATOM 2877 O O . ARG A 1 364 ? 23.684 -6.610 -22.587 1.00 96.44 364 ARG A O 1
ATOM 2884 N N . VAL A 1 365 ? 23.348 -4.591 -21.669 1.00 96.50 365 VAL A N 1
ATOM 2885 C CA . VAL A 1 365 ? 23.657 -3.833 -22.899 1.00 96.50 365 VAL A CA 1
ATOM 2886 C C . VAL A 1 365 ? 25.104 -4.058 -23.353 1.00 96.50 365 VAL A C 1
ATOM 2888 O O . VAL A 1 365 ? 25.354 -4.178 -24.551 1.00 96.50 365 VAL A O 1
ATOM 2891 N N . GLU A 1 366 ? 26.051 -4.163 -22.418 1.00 97.31 366 GLU A N 1
ATOM 2892 C CA . GLU A 1 366 ? 27.448 -4.469 -22.737 1.00 97.31 366 GLU A CA 1
ATOM 2893 C C . GLU A 1 366 ? 27.627 -5.903 -23.255 1.00 97.31 366 GLU A C 1
ATOM 2895 O O . GLU A 1 366 ? 28.319 -6.112 -24.249 1.00 97.31 366 GLU A O 1
ATOM 2900 N N . GLN A 1 367 ? 26.959 -6.886 -22.644 1.00 97.56 367 GLN A N 1
ATOM 2901 C CA . GLN A 1 367 ? 26.955 -8.265 -23.131 1.00 97.56 367 GLN A CA 1
ATOM 2902 C C . GLN A 1 367 ? 26.339 -8.357 -24.536 1.00 97.56 367 GLN A C 1
ATOM 2904 O O . GLN A 1 367 ? 26.967 -8.912 -25.434 1.00 97.56 367 GLN A O 1
ATOM 2909 N N . GLU A 1 368 ? 25.171 -7.747 -24.766 1.00 97.25 368 GLU A N 1
ATOM 2910 C CA . GLU A 1 368 ? 24.547 -7.690 -26.095 1.00 97.25 368 GLU A CA 1
ATOM 2911 C C . GLU A 1 368 ? 25.451 -7.005 -27.133 1.00 97.25 368 GLU A C 1
ATOM 2913 O O . GLU A 1 368 ? 25.435 -7.382 -28.305 1.00 97.25 368 GLU A O 1
ATOM 2918 N N . ARG A 1 369 ? 26.247 -6.001 -26.736 1.00 97.50 369 ARG A N 1
ATOM 2919 C CA . ARG A 1 369 ? 27.238 -5.366 -27.616 1.00 97.50 369 ARG A CA 1
ATOM 2920 C C . ARG A 1 369 ? 28.363 -6.333 -27.977 1.00 97.50 369 ARG A C 1
ATOM 2922 O O . ARG A 1 369 ? 28.654 -6.493 -29.159 1.00 97.50 369 ARG A O 1
ATOM 2929 N N . LEU A 1 370 ? 28.955 -7.000 -26.987 1.00 97.75 370 LEU A N 1
ATOM 2930 C CA . LEU A 1 370 ? 30.030 -7.973 -27.198 1.00 97.75 370 LEU A CA 1
ATOM 2931 C C . LEU A 1 370 ? 29.566 -9.165 -28.047 1.00 97.75 370 LEU A C 1
ATOM 2933 O O . LEU A 1 370 ? 30.293 -9.598 -28.936 1.00 97.75 370 LEU A O 1
ATOM 2937 N N . GLU A 1 371 ? 28.346 -9.661 -27.838 1.00 97.69 371 GLU A N 1
ATOM 2938 C CA . GLU A 1 371 ? 27.746 -10.724 -28.654 1.00 97.69 371 GLU A CA 1
ATOM 2939 C C . GLU A 1 371 ? 27.562 -10.290 -30.117 1.00 97.69 371 GLU A C 1
ATOM 2941 O O . GLU A 1 371 ? 27.921 -11.039 -31.028 1.00 97.69 371 GLU A O 1
ATOM 2946 N N . ARG A 1 372 ? 27.097 -9.055 -30.364 1.00 97.44 372 ARG A N 1
ATOM 2947 C CA . ARG A 1 372 ? 26.995 -8.487 -31.722 1.00 97.44 372 ARG A CA 1
ATOM 2948 C C . ARG A 1 372 ? 28.369 -8.291 -32.372 1.00 97.44 372 ARG A C 1
ATOM 2950 O O . ARG A 1 372 ? 28.524 -8.634 -33.539 1.00 97.44 372 ARG A O 1
ATOM 2957 N N . GLU A 1 373 ? 29.367 -7.798 -31.637 1.00 97.38 373 GLU A N 1
ATOM 2958 C CA . GLU A 1 373 ? 30.741 -7.646 -32.145 1.00 97.38 373 GLU A CA 1
ATOM 2959 C C . GLU A 1 373 ? 31.404 -8.999 -32.456 1.00 97.38 373 GLU A C 1
ATOM 2961 O O . GLU A 1 373 ? 32.129 -9.115 -33.445 1.00 97.38 373 GLU A O 1
ATOM 2966 N N . MET A 1 374 ? 31.159 -10.037 -31.649 1.00 97.00 374 MET A N 1
ATOM 2967 C CA . MET A 1 374 ? 31.644 -11.395 -31.922 1.00 97.00 374 MET A CA 1
ATOM 2968 C C . MET A 1 374 ? 30.959 -12.009 -33.149 1.00 97.00 374 MET A C 1
ATOM 2970 O O . MET A 1 374 ? 31.639 -12.593 -33.991 1.00 97.00 374 MET A O 1
ATOM 2974 N N . GLU A 1 375 ? 29.644 -11.838 -33.289 1.00 97.38 375 GLU A N 1
ATOM 2975 C CA . GLU A 1 375 ? 28.886 -12.297 -34.458 1.00 97.38 375 GLU A CA 1
ATOM 2976 C C . GLU A 1 375 ? 29.291 -11.554 -35.742 1.00 97.38 375 GLU A C 1
ATOM 2978 O O . GLU A 1 375 ? 29.424 -12.173 -36.798 1.00 97.38 375 GLU A O 1
ATOM 2983 N N . GLU A 1 376 ? 29.557 -10.245 -35.676 1.00 97.12 376 GLU A N 1
ATOM 2984 C CA . GLU A 1 376 ? 30.069 -9.497 -36.828 1.00 97.12 376 GLU A CA 1
ATOM 2985 C C . GLU A 1 376 ? 31.476 -9.968 -37.218 1.00 97.12 376 GLU A C 1
ATOM 2987 O O . GLU A 1 376 ? 31.721 -10.248 -38.391 1.00 97.12 376 GLU A O 1
ATOM 2992 N N . ARG A 1 377 ? 32.385 -10.153 -36.249 1.00 97.00 377 ARG A N 1
ATOM 2993 C CA . ARG A 1 377 ? 33.721 -10.724 -36.505 1.00 97.00 377 ARG A CA 1
ATOM 2994 C C . ARG A 1 377 ? 33.639 -12.125 -37.108 1.00 97.00 377 ARG A C 1
ATOM 2996 O O . ARG A 1 377 ? 34.400 -12.417 -38.026 1.00 97.00 377 ARG A O 1
ATOM 3003 N N . ARG A 1 378 ? 32.709 -12.969 -36.641 1.00 97.50 378 ARG A N 1
ATOM 3004 C CA . ARG A 1 378 ? 32.463 -14.303 -37.208 1.00 97.50 378 ARG A CA 1
ATOM 3005 C C . ARG A 1 378 ? 32.050 -14.205 -38.676 1.00 97.50 378 ARG A C 1
ATOM 3007 O O . ARG A 1 378 ? 32.660 -14.863 -39.509 1.00 97.50 378 ARG A O 1
ATOM 3014 N N . ARG A 1 379 ? 31.100 -13.325 -39.013 1.00 97.19 379 ARG A N 1
ATOM 3015 C CA . ARG A 1 379 ? 30.667 -13.085 -40.404 1.00 97.19 379 ARG A CA 1
ATOM 3016 C C . ARG A 1 379 ? 31.783 -12.526 -41.285 1.00 97.19 379 ARG A C 1
ATOM 3018 O O . ARG A 1 379 ? 31.926 -12.966 -42.419 1.00 97.19 379 ARG A O 1
ATOM 3025 N N . GLN A 1 380 ? 32.577 -11.581 -40.779 1.00 96.00 380 GLN A N 1
ATOM 3026 C CA . GLN A 1 380 ? 33.725 -11.035 -41.510 1.00 96.00 380 GLN A CA 1
ATOM 3027 C C . GLN A 1 380 ? 34.787 -12.116 -41.773 1.00 96.00 380 GLN A C 1
ATOM 3029 O O . GLN A 1 380 ? 35.361 -12.157 -42.858 1.00 96.00 380 GLN A O 1
ATOM 3034 N N . GLU A 1 381 ? 35.042 -13.011 -40.817 1.00 95.94 381 GLU A N 1
ATOM 3035 C CA . GLU A 1 381 ? 35.987 -14.117 -40.994 1.00 95.94 381 GLU A CA 1
ATOM 3036 C C . GLU A 1 381 ? 35.438 -15.199 -41.941 1.00 95.94 381 GLU A C 1
ATOM 3038 O O . GLU A 1 381 ? 36.151 -15.622 -42.846 1.00 95.94 381 GLU A O 1
ATOM 3043 N N . GLU A 1 382 ? 34.157 -15.565 -41.837 1.00 95.75 382 GLU A N 1
ATOM 3044 C CA . GLU A 1 382 ? 33.471 -16.456 -42.788 1.00 95.75 382 GLU A CA 1
ATOM 3045 C C . GLU A 1 382 ? 33.484 -15.883 -44.220 1.00 95.75 382 GLU A C 1
ATOM 3047 O O . GLU A 1 382 ? 33.764 -16.604 -45.178 1.00 95.75 382 GLU A O 1
ATOM 3052 N N . GLU A 1 383 ? 33.280 -14.571 -44.388 1.00 96.25 383 GLU A N 1
ATOM 3053 C CA . GLU A 1 383 ? 33.389 -13.900 -45.689 1.00 96.25 383 GLU A CA 1
ATOM 3054 C C . GLU A 1 383 ? 34.836 -13.906 -46.221 1.00 96.25 383 GLU A C 1
ATOM 3056 O O . GLU A 1 383 ? 35.064 -14.093 -47.421 1.00 96.25 383 GLU A O 1
ATOM 3061 N N . ARG A 1 384 ? 35.840 -13.731 -45.351 1.00 96.19 384 ARG A N 1
ATOM 3062 C CA . ARG A 1 384 ? 37.262 -13.797 -45.735 1.00 96.19 384 ARG A CA 1
ATOM 3063 C C . ARG A 1 384 ? 37.690 -15.211 -46.110 1.00 96.19 384 ARG A C 1
ATOM 3065 O O . ARG A 1 384 ? 38.415 -15.359 -47.094 1.00 96.19 384 ARG A O 1
ATOM 3072 N N . GLN A 1 385 ? 37.218 -16.225 -45.391 1.00 94.38 385 GLN A N 1
ATOM 3073 C CA . GLN A 1 385 ? 37.450 -17.631 -45.717 1.00 94.38 385 GLN A CA 1
ATOM 3074 C C . GLN A 1 385 ? 36.773 -17.990 -47.043 1.00 94.38 385 GLN A C 1
ATOM 3076 O O . GLN A 1 385 ? 37.457 -18.460 -47.948 1.00 94.38 385 GLN A O 1
ATOM 3081 N N . GLY A 1 386 ? 35.501 -17.628 -47.244 1.00 95.75 386 GLY A N 1
ATOM 3082 C CA . GLY A 1 386 ? 34.807 -17.821 -48.522 1.00 95.75 386 GLY A CA 1
ATOM 3083 C C . GLY A 1 386 ? 35.496 -17.129 -49.709 1.00 95.75 386 GLY A C 1
ATOM 3084 O O . GLY A 1 386 ? 35.637 -17.724 -50.778 1.00 95.75 386 GLY A O 1
ATOM 3085 N N . LYS A 1 387 ? 36.013 -15.904 -49.527 1.00 94.62 387 LYS A N 1
ATOM 3086 C CA . LYS A 1 387 ? 36.825 -15.207 -50.547 1.00 94.62 387 LYS A CA 1
ATOM 3087 C C . LYS A 1 387 ? 38.165 -15.905 -50.808 1.00 94.62 387 LYS A C 1
ATOM 3089 O O . LYS A 1 387 ? 38.580 -15.996 -51.963 1.00 94.62 387 LYS A O 1
ATOM 3094 N N . ALA A 1 388 ? 38.837 -16.405 -49.770 1.00 93.69 388 ALA A N 1
ATOM 3095 C CA . ALA A 1 388 ? 40.097 -17.134 -49.903 1.00 93.69 388 ALA A CA 1
ATOM 3096 C C . ALA A 1 388 ? 39.908 -18.492 -50.602 1.00 93.69 388 ALA A C 1
ATOM 3098 O O . ALA A 1 388 ? 40.700 -18.841 -51.478 1.00 93.69 388 ALA A O 1
ATOM 3099 N N . GLU A 1 389 ? 38.842 -19.227 -50.280 1.00 94.00 389 GLU A N 1
ATOM 3100 C CA . GLU A 1 389 ? 38.473 -20.479 -50.945 1.00 94.00 389 GLU A CA 1
ATOM 3101 C C . GLU A 1 389 ? 38.076 -20.255 -52.406 1.00 94.00 389 GLU A C 1
ATOM 3103 O O . GLU A 1 389 ? 38.560 -20.974 -53.281 1.00 94.00 389 GLU A O 1
ATOM 3108 N N . ALA A 1 390 ? 37.276 -19.223 -52.701 1.00 93.69 390 ALA A N 1
ATOM 3109 C CA . ALA A 1 390 ? 36.922 -18.856 -54.071 1.00 93.69 390 ALA A CA 1
ATOM 3110 C C . ALA A 1 390 ? 38.167 -18.509 -54.908 1.00 93.69 390 ALA A C 1
ATOM 3112 O O . ALA A 1 390 ? 38.347 -19.055 -55.999 1.00 93.69 390 ALA A O 1
ATOM 3113 N N . ALA A 1 391 ? 39.074 -17.684 -54.372 1.00 94.06 391 ALA A N 1
ATOM 3114 C CA . ALA A 1 391 ? 40.337 -17.348 -55.029 1.00 94.06 391 ALA A CA 1
ATOM 3115 C C . ALA A 1 391 ? 41.258 -18.573 -55.197 1.00 94.06 391 ALA A C 1
ATOM 3117 O O . ALA A 1 391 ? 41.911 -18.725 -56.230 1.00 94.06 391 ALA A O 1
ATOM 3118 N N . ALA A 1 392 ? 41.293 -19.488 -54.222 1.00 94.12 392 ALA A N 1
ATOM 3119 C CA . ALA A 1 392 ? 42.048 -20.736 -54.323 1.00 94.12 392 ALA A CA 1
ATOM 3120 C C . ALA A 1 392 ? 41.451 -21.699 -55.368 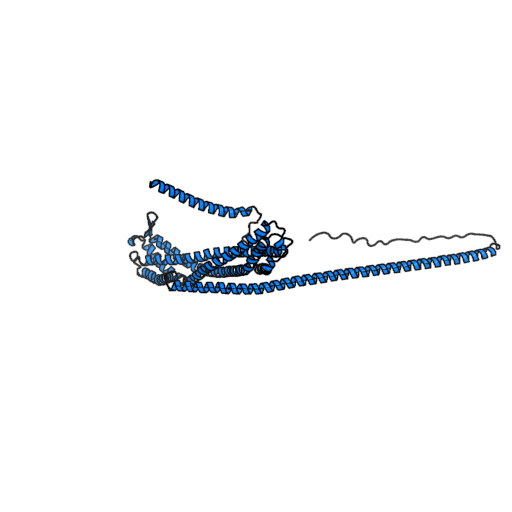1.00 94.12 392 ALA A C 1
ATOM 3122 O O . ALA A 1 392 ? 42.201 -22.364 -56.087 1.00 94.12 392 ALA A O 1
ATOM 3123 N N . ALA A 1 393 ? 40.122 -21.762 -55.487 1.00 93.31 393 ALA A N 1
ATOM 3124 C CA . ALA A 1 393 ? 39.423 -22.545 -56.500 1.00 93.31 393 ALA A CA 1
ATOM 3125 C C . ALA A 1 393 ? 39.634 -21.969 -57.911 1.00 93.31 393 ALA A C 1
ATOM 3127 O O . ALA A 1 393 ? 39.917 -22.722 -58.844 1.00 93.31 393 ALA A O 1
ATOM 3128 N N . GLU A 1 394 ? 39.581 -20.645 -58.074 1.00 92.88 394 GLU A N 1
ATOM 3129 C CA . GLU A 1 394 ? 39.912 -19.978 -59.337 1.00 92.88 394 GLU A CA 1
ATOM 3130 C C . GLU A 1 394 ? 41.385 -20.195 -59.717 1.00 92.88 394 GLU A C 1
ATOM 3132 O O . GLU A 1 394 ? 41.678 -20.614 -60.837 1.00 92.88 394 GLU A O 1
ATOM 3137 N N . ALA A 1 395 ? 42.317 -20.038 -58.772 1.00 91.56 395 ALA A N 1
ATOM 3138 C CA . ALA A 1 395 ? 43.738 -20.299 -58.999 1.00 91.56 395 ALA A CA 1
ATOM 3139 C C . ALA A 1 395 ? 44.038 -21.766 -59.370 1.00 91.56 395 ALA A C 1
ATOM 3141 O O . ALA A 1 395 ? 44.991 -22.020 -60.112 1.00 91.56 395 ALA A O 1
ATOM 3142 N N . ARG A 1 396 ? 43.236 -22.733 -58.896 1.00 92.56 396 ARG A N 1
ATOM 3143 C CA . ARG A 1 396 ? 43.270 -24.123 -59.388 1.00 92.56 396 ARG A CA 1
ATOM 3144 C C . ARG A 1 396 ? 42.771 -24.198 -60.829 1.00 92.56 396 ARG A C 1
ATOM 3146 O O . ARG A 1 396 ? 43.546 -24.596 -61.689 1.00 92.56 396 ARG A O 1
ATOM 3153 N N . ARG A 1 397 ? 41.570 -23.689 -61.131 1.00 92.31 397 ARG A N 1
ATOM 3154 C CA . ARG A 1 397 ? 41.005 -23.693 -62.498 1.00 92.31 397 ARG A CA 1
ATOM 3155 C C . ARG A 1 397 ? 41.932 -23.051 -63.538 1.00 92.31 397 ARG A C 1
ATOM 3157 O O . ARG A 1 397 ? 42.064 -23.579 -64.638 1.00 92.31 397 ARG A O 1
ATOM 3164 N N . VAL A 1 398 ? 42.611 -21.954 -63.192 1.00 92.00 398 VAL A N 1
ATOM 3165 C CA . VAL A 1 398 ? 43.602 -21.301 -64.067 1.00 92.00 398 VAL A CA 1
ATOM 3166 C C . VAL A 1 398 ? 44.831 -22.190 -64.294 1.00 92.00 398 VAL A C 1
ATOM 3168 O O . VAL A 1 398 ? 45.314 -22.268 -65.423 1.00 92.00 398 VAL A O 1
ATOM 3171 N N . LYS A 1 399 ? 45.330 -22.892 -63.266 1.00 92.19 399 LYS A N 1
ATOM 3172 C CA . LYS A 1 399 ? 46.418 -23.876 -63.422 1.00 92.19 399 LYS A CA 1
ATOM 3173 C C . LYS A 1 399 ? 45.981 -25.066 -64.272 1.00 92.19 399 LYS A C 1
ATOM 3175 O O . LYS A 1 399 ? 46.694 -25.411 -65.208 1.00 92.19 399 LYS A O 1
ATOM 3180 N N . ASP A 1 400 ? 44.808 -25.627 -63.996 1.00 90.81 400 ASP A N 1
ATOM 3181 C CA . ASP A 1 400 ? 44.256 -26.780 -64.709 1.00 90.81 400 ASP A CA 1
ATOM 3182 C C . ASP A 1 400 ? 44.049 -26.457 -66.199 1.00 90.81 400 ASP A C 1
ATOM 3184 O O . ASP A 1 400 ? 44.391 -27.260 -67.067 1.00 90.81 400 ASP A O 1
ATOM 3188 N N . GLU A 1 401 ? 43.564 -25.253 -66.532 1.00 90.25 401 GLU A N 1
ATOM 3189 C CA . GLU A 1 401 ? 43.415 -24.820 -67.926 1.00 90.25 401 GLU A CA 1
ATOM 3190 C C . GLU A 1 401 ? 44.759 -24.489 -68.596 1.00 90.25 401 GLU A C 1
ATOM 3192 O O . GLU A 1 401 ? 44.948 -24.815 -69.770 1.00 90.25 401 GLU A O 1
ATOM 3197 N N . GLN A 1 402 ? 45.723 -23.896 -67.879 1.00 89.06 402 GLN A N 1
ATOM 3198 C CA . GLN A 1 402 ? 47.088 -23.726 -68.395 1.00 89.06 402 GLN A CA 1
ATOM 3199 C C . GLN A 1 402 ? 47.764 -25.074 -68.665 1.00 89.06 402 GLN A C 1
ATOM 3201 O O . GLN A 1 402 ? 48.467 -25.214 -69.666 1.00 89.06 402 GLN A O 1
ATOM 3206 N N . GLU A 1 403 ? 47.562 -26.071 -67.803 1.00 89.25 403 GLU A N 1
ATOM 3207 C CA . GLU A 1 403 ? 48.103 -27.408 -68.016 1.00 89.25 403 GLU A CA 1
ATOM 3208 C C . GLU A 1 403 ? 47.376 -28.125 -69.157 1.00 89.25 403 GLU A C 1
ATOM 3210 O O . GLU A 1 403 ? 48.037 -28.716 -70.010 1.00 89.25 403 GLU A O 1
ATOM 3215 N N . ARG A 1 404 ? 46.046 -27.993 -69.266 1.00 91.75 404 ARG A N 1
ATOM 3216 C CA . ARG A 1 404 ? 45.287 -28.504 -70.418 1.00 91.75 404 ARG A CA 1
ATOM 3217 C C . ARG A 1 404 ? 45.796 -27.898 -71.726 1.00 91.75 404 ARG A C 1
ATOM 3219 O O . ARG A 1 404 ? 46.082 -28.648 -72.650 1.00 91.75 404 ARG A O 1
ATOM 3226 N N . LYS A 1 405 ? 46.013 -26.579 -71.780 1.00 90.25 405 LYS A N 1
ATOM 3227 C CA . LYS A 1 405 ? 46.590 -25.882 -72.944 1.00 90.25 405 LYS A CA 1
ATOM 3228 C C . LYS A 1 405 ? 48.012 -26.351 -73.267 1.00 90.25 405 LYS A C 1
ATOM 3230 O O . LYS A 1 405 ? 48.315 -26.569 -74.434 1.00 90.25 405 LYS A O 1
ATOM 3235 N N . LYS A 1 406 ? 48.867 -26.587 -72.263 1.00 90.19 406 LYS A N 1
ATOM 3236 C CA . LYS A 1 406 ? 50.205 -27.180 -72.470 1.00 90.19 406 LYS A CA 1
ATOM 3237 C C . LYS A 1 406 ? 50.124 -28.603 -73.024 1.00 90.19 406 LYS A C 1
ATOM 3239 O O . LYS A 1 406 ? 50.824 -28.903 -73.984 1.00 90.19 406 LYS A O 1
ATOM 3244 N N . ARG A 1 407 ? 49.244 -29.451 -72.479 1.00 87.25 407 ARG A N 1
ATOM 3245 C CA . ARG A 1 407 ? 49.001 -30.821 -72.967 1.00 87.25 407 ARG A CA 1
ATOM 3246 C C . ARG A 1 407 ? 48.418 -30.821 -74.388 1.00 87.25 407 ARG A C 1
ATOM 3248 O O . ARG A 1 407 ? 48.849 -31.618 -75.209 1.00 87.25 407 ARG A O 1
ATOM 3255 N N . GLU A 1 408 ? 47.498 -29.909 -74.705 1.00 85.81 408 GLU A N 1
ATOM 3256 C CA . GLU A 1 408 ? 46.957 -29.692 -76.058 1.00 85.81 408 GLU A CA 1
ATOM 3257 C C . GLU A 1 408 ? 48.048 -29.229 -77.041 1.00 85.81 408 GLU A C 1
ATOM 3259 O O . GLU A 1 408 ? 48.119 -29.733 -78.161 1.00 85.81 408 GLU A O 1
ATOM 3264 N N . GLU A 1 409 ? 48.932 -28.311 -76.635 1.00 85.56 409 GLU A N 1
ATOM 3265 C CA . GLU A 1 409 ? 50.037 -27.824 -77.469 1.00 85.56 409 GLU A CA 1
ATOM 3266 C C . GLU A 1 409 ? 51.140 -28.880 -77.653 1.00 85.56 409 GLU A C 1
ATOM 3268 O O . GLU A 1 409 ? 51.677 -29.010 -78.752 1.00 85.56 409 GLU A O 1
ATOM 3273 N N . GLN A 1 410 ? 51.452 -29.671 -76.620 1.00 82.88 410 GLN A N 1
ATOM 3274 C CA . GLN A 1 410 ? 52.352 -30.826 -76.720 1.00 82.88 410 GLN A CA 1
ATOM 3275 C C . GLN A 1 410 ? 51.760 -31.900 -77.631 1.00 82.88 410 GLN A C 1
ATOM 3277 O O . GLN A 1 410 ? 52.404 -32.257 -78.608 1.00 82.88 410 GLN A O 1
ATOM 3282 N N . ALA A 1 411 ? 50.509 -32.316 -77.418 1.00 84.00 411 ALA A N 1
ATOM 3283 C CA . ALA A 1 411 ? 49.831 -33.275 -78.290 1.00 84.00 411 ALA A CA 1
ATOM 3284 C C . ALA A 1 411 ? 49.688 -32.756 -79.733 1.00 84.00 411 ALA A C 1
ATOM 3286 O O . ALA A 1 411 ? 49.702 -33.543 -80.679 1.00 84.00 411 ALA A O 1
ATOM 3287 N N . LYS A 1 412 ? 49.579 -31.435 -79.941 1.00 85.06 412 LYS A N 1
ATOM 3288 C CA . LYS A 1 412 ? 49.645 -30.841 -81.281 1.00 85.06 412 LYS A CA 1
ATOM 3289 C C . LYS A 1 412 ? 51.056 -30.910 -81.865 1.00 85.06 412 LYS A C 1
ATOM 3291 O O . LYS A 1 412 ? 51.177 -31.286 -83.022 1.00 85.06 412 LYS A O 1
ATOM 3296 N N . LYS A 1 413 ? 52.107 -30.593 -81.102 1.00 82.19 413 LYS A N 1
ATOM 3297 C CA . LYS A 1 413 ? 53.503 -30.726 -81.557 1.00 82.19 413 LYS A CA 1
ATOM 3298 C C . LYS A 1 413 ? 53.843 -32.176 -81.881 1.00 82.19 413 LYS A C 1
ATOM 3300 O O . LYS A 1 413 ? 54.358 -32.418 -82.959 1.00 82.19 413 LYS A O 1
ATOM 3305 N N . GLU A 1 414 ? 53.456 -33.122 -81.032 1.00 80.19 414 GLU A N 1
ATOM 3306 C CA . GLU A 1 414 ? 53.576 -34.562 -81.271 1.00 80.19 414 GLU A CA 1
ATOM 3307 C C . GLU A 1 414 ? 52.807 -34.996 -82.522 1.00 80.19 414 GLU A C 1
ATOM 3309 O O . GLU A 1 414 ? 53.341 -35.763 -83.308 1.00 80.19 414 GLU A O 1
ATOM 3314 N N . ARG A 1 415 ? 51.598 -34.474 -82.778 1.00 77.75 415 ARG A N 1
ATOM 3315 C CA . ARG A 1 415 ? 50.863 -34.739 -84.031 1.00 77.75 415 ARG A CA 1
ATOM 3316 C C . ARG A 1 415 ? 51.495 -34.082 -85.254 1.00 77.75 415 ARG A C 1
ATOM 3318 O O . ARG A 1 415 ? 51.528 -34.706 -86.303 1.00 77.75 415 ARG A O 1
ATOM 3325 N N . ASP A 1 416 ? 51.994 -32.854 -85.148 1.00 78.44 416 ASP A N 1
ATOM 3326 C CA . ASP A 1 416 ? 52.680 -32.148 -86.237 1.00 78.44 416 ASP A CA 1
ATOM 3327 C C . ASP A 1 416 ? 54.059 -32.776 -86.520 1.00 78.44 416 ASP A C 1
ATOM 3329 O O . ASP A 1 416 ? 54.534 -32.743 -87.653 1.00 78.44 416 ASP A O 1
ATOM 3333 N N . GLU A 1 417 ? 54.701 -33.370 -85.512 1.00 77.88 417 GLU A N 1
ATOM 3334 C CA . GLU A 1 417 ? 55.966 -34.100 -85.601 1.00 77.88 417 GLU A CA 1
ATOM 3335 C C . GLU A 1 417 ? 55.754 -35.528 -86.104 1.00 77.88 417 GLU A C 1
ATOM 3337 O O . GLU A 1 417 ? 56.420 -35.909 -87.056 1.00 77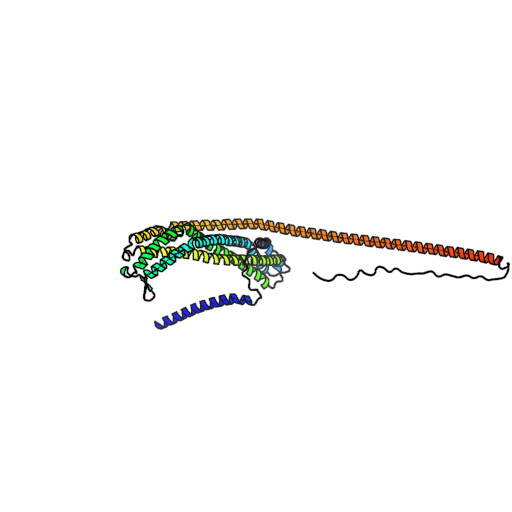.88 417 GLU A O 1
ATOM 3342 N N . GLN A 1 418 ? 54.745 -36.257 -85.622 1.00 74.94 418 GLN A N 1
ATOM 3343 C CA . GLN A 1 418 ? 54.286 -37.514 -86.224 1.00 74.94 418 GLN A CA 1
ATOM 3344 C C . GLN A 1 418 ? 53.806 -37.302 -87.660 1.00 74.94 418 GLN A C 1
ATOM 3346 O O . GLN A 1 418 ? 54.099 -38.130 -88.504 1.00 74.94 418 GLN A O 1
ATOM 3351 N N . ALA A 1 419 ? 53.147 -36.190 -88.000 1.00 75.12 419 ALA A N 1
ATOM 3352 C CA . ALA A 1 419 ? 52.764 -35.881 -89.379 1.00 75.12 419 ALA A CA 1
ATOM 3353 C C . ALA A 1 419 ? 53.960 -35.440 -90.242 1.00 75.12 419 ALA A C 1
ATOM 3355 O O . ALA A 1 419 ? 53.921 -35.605 -91.461 1.00 75.12 419 ALA A O 1
ATOM 3356 N N . LYS A 1 420 ? 55.035 -34.900 -89.651 1.00 77.25 420 LYS A N 1
ATOM 3357 C CA . LYS A 1 420 ? 56.323 -34.685 -90.337 1.00 77.25 420 LYS A CA 1
ATOM 3358 C C . LYS A 1 420 ? 57.099 -35.983 -90.493 1.00 77.25 420 LYS A C 1
ATOM 3360 O O . LYS A 1 420 ? 57.696 -36.168 -91.541 1.00 77.25 420 LYS A O 1
ATOM 3365 N N . GLU A 1 421 ? 57.073 -36.876 -89.512 1.00 73.56 421 GLU A N 1
ATOM 3366 C CA . GLU A 1 421 ? 57.712 -38.188 -89.562 1.00 73.56 421 GLU A CA 1
ATOM 3367 C C . GLU A 1 421 ? 56.941 -39.128 -90.492 1.00 73.56 421 GLU A C 1
ATOM 3369 O O . GLU A 1 421 ? 57.553 -39.870 -91.242 1.00 73.56 421 GLU A O 1
ATOM 3374 N N . GLU A 1 422 ? 55.611 -39.044 -90.540 1.00 72.06 422 GLU A N 1
ATOM 3375 C CA . GLU A 1 422 ? 54.764 -39.738 -91.507 1.00 72.06 422 GLU A CA 1
ATOM 3376 C C . GLU A 1 422 ? 54.916 -39.117 -92.896 1.00 72.06 422 GLU A C 1
ATOM 3378 O O . GLU A 1 422 ? 54.965 -39.853 -93.868 1.00 72.06 422 GLU A O 1
ATOM 3383 N N . LYS A 1 423 ? 55.085 -37.794 -93.039 1.00 72.12 423 LYS A N 1
ATOM 3384 C CA . LYS A 1 423 ? 55.479 -37.198 -94.331 1.00 72.12 423 LYS A CA 1
ATOM 3385 C C . LYS A 1 423 ? 56.912 -37.546 -94.723 1.00 72.12 423 LYS A C 1
ATOM 3387 O O . LYS A 1 423 ? 57.159 -37.742 -95.902 1.00 72.12 423 LYS A O 1
ATOM 3392 N N . ALA A 1 424 ? 57.843 -37.679 -93.784 1.00 70.31 424 ALA A N 1
ATOM 3393 C CA . ALA A 1 424 ? 59.214 -38.105 -94.051 1.00 70.31 424 ALA A CA 1
ATOM 3394 C C . ALA A 1 424 ? 59.274 -39.599 -94.382 1.00 70.31 424 ALA A C 1
ATOM 3396 O O . ALA A 1 424 ? 59.992 -39.973 -95.299 1.00 70.31 424 ALA A O 1
ATOM 3397 N N . LYS A 1 425 ? 58.465 -40.435 -93.720 1.00 69.25 425 LYS A N 1
ATOM 3398 C CA . LYS A 1 425 ? 58.231 -41.843 -94.057 1.00 69.25 425 LYS A CA 1
ATOM 3399 C C . LYS A 1 425 ? 57.513 -41.967 -95.387 1.00 69.25 425 LYS A C 1
ATOM 3401 O O . LYS A 1 425 ? 57.981 -42.738 -96.195 1.00 69.25 425 LYS A O 1
ATOM 3406 N N . ARG A 1 426 ? 56.489 -41.164 -95.688 1.00 64.81 426 ARG A N 1
ATOM 3407 C CA . ARG A 1 426 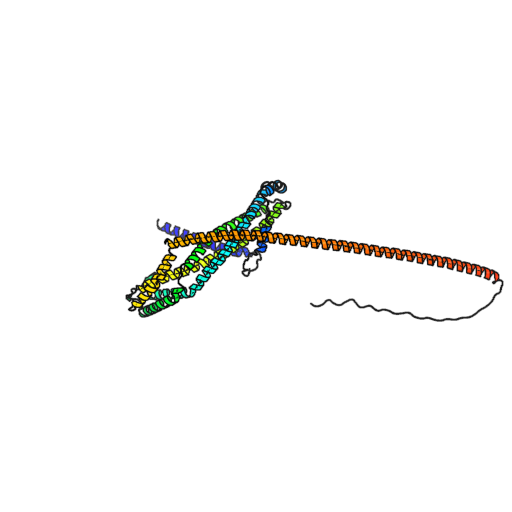? 55.840 -41.120 -97.008 1.00 64.81 426 ARG A CA 1
ATOM 3408 C C . ARG A 1 426 ? 56.778 -40.604 -98.092 1.00 64.81 426 ARG A C 1
ATOM 3410 O O . ARG A 1 426 ? 56.705 -41.134 -99.177 1.00 64.81 426 ARG A O 1
ATOM 3417 N N . VAL A 1 427 ? 57.689 -39.663 -97.829 1.00 63.72 427 VAL A N 1
ATOM 3418 C CA . VAL A 1 427 ? 58.703 -39.201 -98.803 1.00 63.72 427 VAL A CA 1
ATOM 3419 C C . VAL A 1 427 ? 59.875 -40.184 -98.919 1.00 63.72 427 VAL A C 1
ATOM 3421 O O . VAL A 1 427 ? 60.459 -40.311 -99.990 1.00 63.72 427 VAL A O 1
ATOM 3424 N N . ALA A 1 428 ? 60.222 -40.916 -97.861 1.00 61.84 428 ALA A N 1
ATOM 3425 C CA . ALA A 1 428 ? 61.193 -42.009 -97.906 1.00 61.84 428 ALA A CA 1
ATOM 3426 C C . ALA A 1 428 ? 60.598 -43.262 -98.563 1.00 61.84 428 ALA A C 1
ATOM 3428 O O . ALA A 1 428 ? 61.306 -43.956 -99.277 1.00 61.84 428 ALA A O 1
ATOM 3429 N N . GLU A 1 429 ? 59.303 -43.514 -98.383 1.00 62.50 429 GLU A N 1
ATOM 3430 C CA . GLU A 1 429 ? 58.522 -44.564 -99.030 1.00 62.50 429 GLU A CA 1
ATOM 3431 C C . GLU A 1 429 ? 58.173 -44.172 -100.466 1.00 62.50 429 GLU A C 1
ATOM 3433 O O . GLU A 1 429 ? 58.178 -45.032 -101.323 1.00 62.50 429 GLU A O 1
ATOM 3438 N N . GLU A 1 430 ? 57.953 -42.897 -100.782 1.00 56.84 430 GLU A N 1
ATOM 3439 C CA . GLU A 1 430 ? 57.781 -42.385 -102.147 1.00 56.84 430 GLU A CA 1
ATOM 3440 C C . GLU A 1 430 ? 59.117 -42.384 -102.890 1.00 56.84 430 GLU A C 1
ATOM 3442 O O . GLU A 1 430 ? 59.147 -42.755 -104.054 1.00 56.84 430 GLU A O 1
ATOM 3447 N N . LYS A 1 431 ? 60.247 -42.102 -102.226 1.00 58.81 431 LYS A N 1
ATOM 3448 C CA . LYS A 1 431 ? 61.585 -42.333 -102.800 1.00 58.81 431 LYS A CA 1
ATOM 3449 C C . LYS A 1 431 ? 61.918 -43.821 -102.916 1.00 58.81 431 LYS A C 1
ATOM 3451 O O . LYS A 1 431 ? 62.473 -44.233 -103.927 1.00 58.81 431 LYS A O 1
ATOM 3456 N N . ALA A 1 432 ? 61.539 -44.650 -101.943 1.00 55.56 432 ALA A N 1
ATOM 3457 C CA . ALA A 1 432 ? 61.706 -46.099 -102.032 1.00 55.56 432 ALA A CA 1
ATOM 3458 C C . ALA A 1 432 ? 60.773 -46.718 -103.085 1.00 55.56 432 ALA A C 1
ATOM 3460 O O . ALA A 1 432 ? 61.189 -47.648 -103.757 1.00 55.56 432 ALA A O 1
ATOM 3461 N N . ARG A 1 433 ? 59.566 -46.179 -103.299 1.00 52.84 433 ARG A N 1
ATOM 3462 C CA . ARG A 1 433 ? 58.639 -46.535 -104.387 1.00 52.84 433 ARG A CA 1
ATOM 3463 C C . ARG A 1 433 ? 59.124 -45.982 -105.726 1.00 52.84 433 ARG A C 1
ATOM 3465 O O . ARG A 1 433 ? 59.093 -46.720 -106.692 1.00 52.84 433 ARG A O 1
ATOM 3472 N N . GLN A 1 434 ? 59.722 -44.797 -105.802 1.00 49.78 434 GLN A N 1
ATOM 3473 C CA . GLN A 1 434 ? 60.428 -44.347 -107.013 1.00 49.78 434 GLN A CA 1
ATOM 3474 C C . GLN A 1 434 ? 61.628 -45.255 -107.357 1.00 49.78 434 GLN A C 1
ATOM 3476 O O . GLN A 1 434 ? 61.981 -45.369 -108.524 1.00 49.78 434 GLN A O 1
ATOM 3481 N N . VAL A 1 435 ? 62.199 -45.967 -106.375 1.00 50.34 435 VAL A N 1
ATOM 3482 C CA . VAL A 1 435 ? 63.236 -47.003 -106.570 1.00 50.34 435 VAL A CA 1
ATOM 3483 C C . VAL A 1 435 ? 62.659 -48.434 -106.707 1.00 50.34 435 VAL A C 1
ATOM 3485 O O . VAL A 1 435 ? 63.352 -49.327 -107.191 1.00 50.34 435 VAL A O 1
ATOM 3488 N N . ALA A 1 436 ? 61.394 -48.681 -106.337 1.00 47.41 436 ALA A N 1
ATOM 3489 C CA . ALA A 1 436 ? 60.777 -50.019 -106.288 1.00 47.41 436 ALA A CA 1
ATOM 3490 C C . ALA A 1 436 ? 59.537 -50.217 -107.188 1.00 47.41 436 ALA A C 1
ATOM 3492 O O . ALA A 1 436 ? 59.130 -51.354 -107.414 1.00 47.41 436 ALA A O 1
ATOM 3493 N N . GLU A 1 437 ? 58.953 -49.173 -107.774 1.00 44.09 437 GLU A N 1
ATOM 3494 C CA . GLU A 1 437 ? 57.902 -49.287 -108.797 1.00 44.09 437 GLU A CA 1
ATOM 3495 C C . GLU A 1 437 ? 58.491 -49.621 -110.176 1.00 44.09 437 GLU A C 1
ATOM 3497 O O . GLU A 1 437 ? 57.841 -50.306 -110.971 1.00 44.09 437 GLU A O 1
ATOM 3502 N N . GLU A 1 438 ? 59.776 -49.321 -110.407 1.00 48.41 438 GLU A N 1
ATOM 3503 C CA . GLU A 1 438 ? 60.565 -49.996 -111.451 1.00 48.41 438 GLU A CA 1
ATOM 3504 C C . GLU A 1 438 ? 60.757 -51.505 -111.149 1.00 48.41 438 GLU A C 1
ATOM 3506 O O . GLU A 1 438 ? 61.030 -52.304 -112.049 1.00 48.41 438 GLU A O 1
ATOM 3511 N N . ALA A 1 439 ? 60.519 -51.945 -109.904 1.00 41.09 439 ALA A N 1
ATOM 3512 C CA . ALA A 1 439 ? 60.710 -53.313 -109.412 1.00 41.09 439 ALA A CA 1
ATOM 3513 C C . ALA A 1 439 ? 59.406 -54.137 -109.221 1.00 41.09 439 ALA A C 1
ATOM 3515 O O . ALA A 1 439 ? 59.294 -54.940 -108.298 1.00 41.09 439 ALA A O 1
ATOM 3516 N N . LYS A 1 440 ? 58.512 -54.082 -110.223 1.00 38.78 440 LYS A N 1
ATOM 3517 C CA . LYS A 1 440 ? 57.574 -55.169 -110.632 1.00 38.78 440 LYS A CA 1
ATOM 3518 C C . LYS A 1 440 ? 56.284 -55.414 -109.807 1.00 38.78 440 LYS A C 1
ATOM 3520 O O . LYS A 1 440 ? 56.214 -56.255 -108.922 1.00 38.78 440 LYS A O 1
ATOM 3525 N N . LYS A 1 441 ? 55.172 -54.908 -110.356 1.00 32.88 441 LYS A N 1
ATOM 3526 C CA . LYS A 1 441 ? 54.000 -55.693 -110.840 1.00 32.88 441 LYS A CA 1
ATOM 3527 C C . LYS A 1 441 ? 53.734 -57.107 -110.228 1.00 32.88 441 LYS A C 1
ATOM 3529 O O . LYS A 1 441 ? 54.339 -58.063 -110.715 1.00 32.88 441 LYS A O 1
ATOM 3534 N N . LYS A 1 442 ? 52.643 -57.248 -109.434 1.00 33.25 442 LYS A N 1
ATOM 3535 C CA . LYS A 1 442 ? 51.549 -58.292 -109.469 1.00 33.25 442 LYS A CA 1
ATOM 3536 C C . LYS A 1 442 ? 51.179 -58.992 -108.131 1.00 33.25 442 LYS A C 1
ATOM 3538 O O . LYS A 1 442 ? 52.003 -59.712 -107.590 1.00 33.25 442 LYS A O 1
ATOM 3543 N N . LYS A 1 443 ? 49.853 -59.021 -107.850 1.00 32.09 443 LYS A N 1
ATOM 3544 C CA . LYS A 1 443 ? 49.059 -60.027 -107.070 1.00 32.09 443 LYS A CA 1
ATOM 3545 C C . LYS A 1 443 ? 49.302 -60.137 -105.540 1.00 32.09 443 LYS A C 1
ATOM 3547 O O . LYS A 1 443 ? 50.371 -59.765 -105.091 1.00 32.09 443 LYS A O 1
ATOM 3552 N N . LYS A 1 444 ? 48.416 -60.733 -104.710 1.00 31.53 444 LYS A N 1
ATOM 3553 C CA . LYS A 1 444 ? 46.919 -60.845 -104.623 1.00 31.53 444 LYS A CA 1
ATOM 3554 C C . LYS A 1 444 ? 46.562 -61.620 -103.314 1.00 31.53 444 LYS A C 1
ATOM 3556 O O . LYS A 1 444 ? 47.382 -62.418 -102.882 1.00 31.53 444 LYS A O 1
ATOM 3561 N N . ASP A 1 445 ? 45.326 -61.477 -102.811 1.00 29.36 445 ASP A N 1
ATOM 3562 C CA . ASP A 1 445 ? 44.599 -62.377 -101.867 1.00 29.36 445 ASP A CA 1
ATOM 3563 C C . ASP A 1 445 ? 44.922 -62.361 -100.344 1.00 29.36 445 ASP A C 1
ATOM 3565 O O . ASP A 1 445 ? 46.035 -62.060 -99.933 1.00 29.36 445 ASP A O 1
ATOM 3569 N N . GLY A 1 446 ? 43.907 -62.715 -99.523 1.00 29.53 446 GLY A N 1
ATOM 3570 C CA . GLY A 1 446 ? 43.936 -62.866 -98.044 1.00 29.53 446 GLY A CA 1
ATOM 3571 C C . GLY A 1 446 ? 43.518 -61.598 -97.261 1.00 29.53 446 GLY A C 1
ATOM 3572 O O . GLY A 1 446 ? 44.273 -60.640 -97.253 1.00 29.53 446 GLY A O 1
ATOM 3573 N N . SER A 1 447 ? 42.324 -61.409 -96.669 1.00 33.56 447 SER A N 1
ATOM 3574 C CA . SER A 1 447 ? 41.412 -62.232 -95.832 1.00 33.56 447 SER A CA 1
ATOM 3575 C C . SER A 1 447 ? 41.794 -62.336 -94.345 1.00 33.56 447 SER A C 1
ATOM 3577 O O . SER A 1 447 ? 42.709 -63.091 -94.027 1.00 33.56 447 SER A O 1
ATOM 3579 N N . SER A 1 448 ? 41.032 -61.674 -93.449 1.00 37.41 448 SER A N 1
ATOM 3580 C CA . SER A 1 448 ? 40.408 -62.240 -92.217 1.00 37.41 448 SER A CA 1
ATOM 3581 C C . SER A 1 448 ? 39.702 -61.173 -91.344 1.00 37.41 448 SER A C 1
ATOM 3583 O O . SER A 1 448 ? 40.273 -60.129 -91.047 1.00 37.41 448 SER A O 1
ATOM 3585 N N . SER A 1 449 ? 38.477 -61.473 -90.901 1.00 42.84 449 SER A N 1
ATOM 3586 C CA . SER A 1 449 ? 37.769 -60.909 -89.719 1.00 42.84 449 SER A CA 1
ATOM 3587 C C . SER A 1 449 ? 37.808 -61.975 -88.585 1.00 42.84 449 SER A C 1
ATOM 3589 O O . SER A 1 449 ? 38.336 -63.049 -88.893 1.00 42.84 449 SER A O 1
ATOM 3591 N N . PRO A 1 450 ? 37.295 -61.809 -87.332 1.00 51.84 450 PRO A N 1
ATOM 3592 C CA . PRO A 1 450 ? 36.421 -60.791 -86.699 1.00 51.84 450 PRO A CA 1
ATOM 3593 C C . PRO A 1 450 ? 37.160 -60.067 -85.528 1.00 51.84 450 PRO A C 1
ATOM 3595 O O . PRO A 1 450 ? 38.345 -59.807 -85.710 1.00 51.84 450 PRO A O 1
ATOM 3598 N N . GLU A 1 451 ? 36.650 -59.620 -84.361 1.00 33.31 451 GLU A N 1
ATOM 3599 C CA . GLU A 1 451 ? 35.345 -59.589 -83.637 1.00 33.31 451 GLU A CA 1
ATOM 3600 C C . GLU A 1 451 ? 35.403 -58.373 -82.652 1.00 33.31 451 GLU A C 1
ATOM 3602 O O . GLU A 1 451 ? 36.497 -58.007 -82.232 1.00 33.31 451 GLU A O 1
ATOM 3607 N N . LEU A 1 452 ? 34.386 -57.544 -82.352 1.00 39.53 452 LEU A N 1
ATOM 3608 C CA . LEU A 1 452 ? 33.036 -57.720 -81.764 1.00 39.53 452 LEU A CA 1
ATOM 3609 C C . LEU A 1 452 ? 33.013 -58.100 -80.259 1.00 39.53 452 LEU A C 1
ATOM 3611 O O . LEU A 1 452 ? 32.596 -59.194 -79.893 1.00 39.53 452 LEU A O 1
ATOM 3615 N N . VAL A 1 453 ? 33.381 -57.165 -79.362 1.00 40.38 453 VAL A N 1
ATOM 3616 C CA . VAL A 1 453 ? 33.267 -57.346 -77.894 1.00 40.38 453 VAL A CA 1
ATOM 3617 C C . VAL A 1 453 ? 32.749 -56.086 -77.159 1.00 40.38 453 VAL A C 1
ATOM 3619 O O . VAL A 1 453 ? 33.511 -55.176 -76.869 1.00 40.38 453 VAL A O 1
ATOM 3622 N N . HIS A 1 454 ? 31.450 -56.109 -76.818 1.00 35.81 454 HIS A N 1
ATOM 3623 C CA . HIS A 1 454 ? 30.828 -55.646 -75.552 1.00 35.81 454 HIS A CA 1
ATOM 3624 C C . HIS A 1 454 ? 30.831 -54.151 -75.102 1.00 35.81 454 HIS A C 1
ATOM 3626 O O . HIS A 1 454 ? 31.845 -53.466 -75.062 1.00 35.81 454 HIS A O 1
ATOM 3632 N N . GLY A 1 455 ? 29.659 -53.701 -74.614 1.00 41.22 455 GLY A N 1
ATOM 3633 C CA . GLY A 1 455 ? 29.520 -52.783 -73.457 1.00 41.22 455 GLY A CA 1
ATOM 3634 C C . GLY A 1 455 ? 29.271 -53.624 -72.185 1.00 41.22 455 GLY A C 1
ATOM 3635 O O . GLY A 1 455 ? 29.910 -54.660 -72.046 1.00 41.22 455 GLY A O 1
ATOM 3636 N N . PRO A 1 456 ? 28.255 -53.364 -71.339 1.00 56.78 456 PRO A N 1
ATOM 3637 C CA . PRO A 1 456 ? 27.574 -52.119 -70.973 1.00 56.78 456 PRO A CA 1
ATOM 3638 C C . PRO A 1 456 ? 27.625 -51.946 -69.418 1.00 56.78 456 PRO A C 1
ATOM 3640 O O . PRO A 1 456 ? 28.535 -52.454 -68.778 1.00 56.78 456 PRO A O 1
ATOM 3643 N N . PHE A 1 457 ? 26.611 -51.305 -68.813 1.00 37.28 457 PHE A N 1
ATOM 3644 C CA . PHE A 1 457 ? 26.223 -51.348 -67.381 1.00 37.28 457 PHE A CA 1
ATOM 3645 C C . PHE A 1 457 ? 27.060 -50.651 -66.285 1.00 37.28 457 PHE A C 1
ATOM 3647 O O . PHE A 1 457 ? 28.195 -51.014 -66.006 1.00 37.28 457 PHE A O 1
ATOM 3654 N N . LEU A 1 458 ? 26.353 -49.740 -65.590 1.00 44.44 458 LEU A N 1
ATOM 3655 C CA . LEU A 1 458 ? 26.330 -49.348 -64.158 1.00 44.44 458 LEU A CA 1
ATOM 3656 C C . LEU A 1 458 ? 25.967 -47.843 -64.134 1.00 44.44 458 LEU A C 1
ATOM 3658 O O . LEU A 1 458 ? 26.757 -47.028 -64.593 1.00 44.44 458 LEU A O 1
ATOM 3662 N N . LEU A 1 459 ? 24.767 -47.365 -63.768 1.00 44.78 459 LEU A N 1
ATOM 3663 C CA . LEU A 1 459 ? 23.674 -47.897 -62.931 1.00 44.78 459 LEU A CA 1
ATOM 3664 C C . LEU A 1 459 ? 24.100 -48.221 -61.490 1.00 44.78 459 LEU A C 1
ATOM 3666 O O . LEU A 1 459 ? 25.167 -48.783 -61.291 1.00 44.78 459 LEU A O 1
ATOM 3670 N N . ILE A 1 460 ? 23.227 -47.897 -60.518 1.00 45.84 460 ILE A N 1
ATOM 3671 C CA . ILE A 1 460 ? 23.547 -47.630 -59.092 1.00 45.84 460 ILE A CA 1
ATOM 3672 C C . ILE A 1 460 ? 24.238 -46.247 -58.955 1.00 45.84 460 ILE A C 1
ATOM 3674 O O . ILE A 1 460 ? 25.261 -46.017 -59.584 1.00 45.84 460 ILE A O 1
ATOM 3678 N N . VAL A 1 461 ? 23.742 -45.245 -58.211 1.00 47.75 461 VAL A N 1
ATOM 3679 C CA . VAL A 1 461 ? 22.586 -45.161 -57.289 1.00 47.75 461 VAL A CA 1
ATOM 3680 C C . VAL A 1 461 ? 21.513 -44.195 -57.826 1.00 47.75 461 VAL A C 1
ATOM 3682 O O . VAL A 1 461 ? 21.744 -42.994 -57.940 1.00 47.75 461 VAL A O 1
ATOM 3685 N N . LEU A 1 462 ? 20.304 -44.710 -58.065 1.00 44.38 462 LEU A N 1
ATOM 3686 C CA . LEU A 1 462 ? 19.059 -43.964 -57.827 1.00 44.38 462 LEU A CA 1
ATOM 3687 C C . LEU A 1 462 ? 18.585 -44.333 -56.402 1.00 44.38 462 LEU A C 1
ATOM 3689 O O . LEU A 1 462 ? 18.973 -45.392 -55.918 1.00 44.38 462 LEU A O 1
ATOM 3693 N N . MET A 1 463 ? 17.705 -43.528 -55.791 1.00 41.38 463 MET A N 1
ATOM 3694 C CA . MET A 1 463 ? 17.199 -43.614 -54.400 1.00 41.38 463 MET A CA 1
ATOM 3695 C C . MET A 1 463 ? 18.040 -42.874 -53.347 1.00 41.38 463 MET A C 1
ATOM 3697 O O . MET A 1 463 ? 18.889 -43.456 -52.684 1.00 41.38 463 MET A O 1
ATOM 3701 N N . CYS A 1 464 ? 17.721 -41.588 -53.161 1.00 45.91 464 CYS A N 1
ATOM 3702 C CA . CYS A 1 464 ? 17.697 -40.908 -51.853 1.00 45.91 464 CYS A CA 1
ATOM 3703 C C . CYS A 1 464 ? 16.880 -39.598 -51.951 1.00 45.91 464 CYS A C 1
ATOM 3705 O O . CYS A 1 464 ? 17.331 -38.511 -51.604 1.00 45.91 464 CYS A O 1
ATOM 3707 N N . VAL A 1 465 ? 15.663 -39.712 -52.495 1.00 48.19 465 VAL A N 1
ATOM 3708 C CA . VAL A 1 465 ? 14.630 -38.664 -52.497 1.00 48.19 465 VAL A CA 1
ATOM 3709 C C . VAL A 1 465 ? 13.351 -39.304 -51.949 1.00 48.19 465 VAL A C 1
ATOM 3711 O O . VAL A 1 465 ? 13.091 -40.465 -52.259 1.00 48.19 465 VAL A O 1
ATOM 3714 N N . LEU A 1 466 ? 12.557 -38.525 -51.203 1.00 42.62 466 LEU A N 1
ATOM 3715 C CA . LEU A 1 466 ? 11.360 -38.908 -50.429 1.00 42.62 466 LEU A CA 1
ATOM 3716 C C . LEU A 1 466 ? 11.635 -39.681 -49.119 1.00 42.62 466 LEU A C 1
ATOM 3718 O O . LEU A 1 466 ? 12.432 -40.612 -49.078 1.00 42.62 466 LEU A O 1
ATOM 3722 N N . GLY A 1 467 ? 10.919 -39.284 -48.056 1.00 41.84 467 GLY A N 1
ATOM 3723 C CA . GLY A 1 467 ? 11.124 -39.724 -46.665 1.00 41.84 467 GLY A CA 1
ATOM 3724 C C . GLY A 1 467 ? 11.899 -38.671 -45.848 1.00 41.84 467 GLY A C 1
ATOM 3725 O O . GLY A 1 467 ? 13.088 -38.501 -46.072 1.00 41.84 467 GLY A O 1
ATOM 3726 N N . SER A 1 468 ? 11.307 -37.900 -44.926 1.00 42.66 468 SER A N 1
ATOM 3727 C CA . SER A 1 468 ? 9.988 -38.058 -44.293 1.00 42.66 468 SER A CA 1
ATOM 3728 C C . SER A 1 468 ? 9.295 -36.726 -43.987 1.00 42.66 468 SER A C 1
ATOM 3730 O O . SER A 1 468 ? 9.877 -35.839 -43.372 1.00 42.66 468 SER A O 1
ATOM 3732 N N . THR A 1 469 ? 8.004 -36.645 -44.316 1.00 50.38 469 THR A N 1
ATOM 3733 C CA . THR A 1 469 ? 7.058 -35.648 -43.789 1.00 50.38 469 THR A CA 1
ATOM 3734 C C . THR A 1 469 ? 5.860 -36.371 -43.171 1.00 50.38 469 THR A C 1
ATOM 3736 O O . THR A 1 469 ? 4.906 -36.660 -43.892 1.00 50.38 469 THR A O 1
ATOM 3739 N N . ALA A 1 470 ? 5.905 -36.687 -41.871 1.00 48.06 470 ALA A N 1
ATOM 3740 C CA . ALA A 1 470 ? 4.724 -37.023 -41.060 1.00 48.06 470 ALA A CA 1
ATOM 3741 C C . ALA A 1 470 ? 5.065 -37.112 -39.554 1.00 48.06 470 ALA A C 1
ATOM 3743 O O . ALA A 1 470 ? 6.124 -37.619 -39.204 1.00 48.06 470 ALA A O 1
ATOM 3744 N N . VAL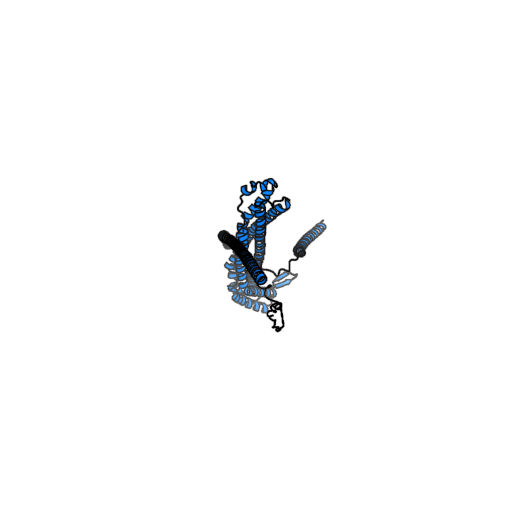 A 1 471 ? 4.107 -36.704 -38.711 1.00 53.59 471 VAL A N 1
ATOM 3745 C CA . VAL A 1 471 ? 3.960 -36.984 -37.261 1.00 53.59 471 VAL A CA 1
ATOM 3746 C C . VAL A 1 471 ? 5.128 -36.613 -36.327 1.00 53.59 471 VAL A C 1
ATOM 3748 O O . VAL A 1 471 ? 6.002 -37.430 -36.046 1.00 53.59 471 VAL A O 1
ATOM 3751 N N . CYS A 1 472 ? 5.044 -35.416 -35.739 1.00 40.03 472 CYS A N 1
ATOM 3752 C CA . CYS A 1 472 ? 4.692 -35.232 -34.318 1.00 40.03 472 CYS A CA 1
ATOM 3753 C C . CYS A 1 472 ? 4.322 -33.761 -34.075 1.00 40.03 472 CYS A C 1
ATOM 3755 O O . CYS A 1 472 ? 5.187 -32.900 -34.342 1.00 40.03 472 CYS A O 1
#

Nearest PDB structures (foldseek):
  6z0c-assembly4_D  TM=4.206E-01  e=2.201E+00  Escherichia coli
  8iyj-assembly1_R4  TM=2.137E-01  e=1.333E+00  Mus musculus
  7n6g-assembly1_3Q  TM=1.719E-01  e=8.850E-01  Chlamydomonas reinhardtii
  8iyj-assembly1_V8  TM=2.177E-01  e=3.978E+00  Mus musculus

Radius of gyration: 51.17 Å; Cα contacts (8 Å, |Δi|>4): 320; chains: 1; bounding box: 113×93×157 Å

Mean predicted aligned error: 11.89 Å

Organism: NCBI:txid67003

Secondary structure (DSSP, 8-state):
-HHHHHHHHHHHHHHHHHHHHHHHHHHHHTTTGGGGS-------------HHHHHHHHTT-----HHHHHT-HHHHTT-TTHHHHHHHHHHHHHHHHHHHHHHHHHHHHHHHHHHHHHHHHHHTHHHHHHHHHHHHHHHHHHEEEETTEEEEPPGGGS-HHHHHHHHHHHHHHHHHHTTSS--HHHHHHHHHHHHHHHHHHHHHHHHHHHHHHHHHHHHHHHHT---GGG-HHHHHHHHHHHHHHHHHHHHHHHHHHHHHHHHHHHHHHHHHHHHHHHHHHHHHHHHT-TTS-S-HHHHHHHHHHHHHHHHHHHHHH-TTSHHHHHHHHHHHHHHHHHHHHHHHHHHHHHHHHHHHHHHHHHHHHHHHHHHHHHHHHHHHHHHHHHHHHHHHHHHHHHHHHHHHHHHHHHHHHHHHHHHHHHHHHHHHHHHHHHHHSTT---------------------------------

Solvent-accessible surface area (backbone atoms only — not comparable to full-atom values): 26407 Å² total; per-residue (Å²): 118,74,68,61,60,54,55,54,50,55,52,52,54,51,50,55,50,49,50,53,48,53,52,53,50,47,62,49,45,70,71,47,68,68,68,84,53,97,69,75,87,73,73,81,68,79,88,68,80,59,62,64,63,47,38,64,40,64,56,61,60,76,86,72,56,71,62,66,42,60,70,30,61,77,33,48,75,75,38,89,61,51,35,58,37,49,48,48,30,52,54,33,56,68,50,43,60,58,36,49,26,43,44,54,42,40,48,51,59,43,51,57,42,36,52,54,36,46,47,59,39,61,75,24,42,74,47,52,48,51,47,49,50,52,47,48,58,49,45,68,54,47,34,46,78,56,97,88,39,83,42,73,52,58,44,89,71,38,58,42,75,60,49,64,48,52,52,54,50,48,48,49,52,50,66,77,30,63,88,51,57,78,49,68,69,56,48,48,51,51,44,43,42,55,46,49,49,54,54,44,54,50,50,46,52,52,36,53,48,42,39,50,46,30,51,57,25,51,51,46,60,72,70,66,78,60,83,52,83,82,29,65,67,55,50,52,52,50,53,43,45,52,53,44,38,53,50,46,49,53,46,51,52,48,51,45,54,49,54,53,52,41,51,51,34,55,50,50,43,48,50,54,54,50,49,53,55,48,34,47,53,57,48,47,53,57,33,65,46,67,76,38,50,87,60,51,68,54,26,45,55,39,38,68,67,39,52,59,61,45,51,51,47,46,50,63,66,34,70,84,37,69,65,34,40,48,48,45,58,46,40,45,51,56,48,53,47,52,51,53,54,45,28,52,53,41,46,53,51,50,58,53,49,32,51,49,50,56,46,53,54,48,52,50,55,50,48,56,48,52,53,50,53,51,52,49,51,49,51,53,49,53,52,50,50,52,51,51,50,52,52,51,53,49,56,45,54,53,48,54,5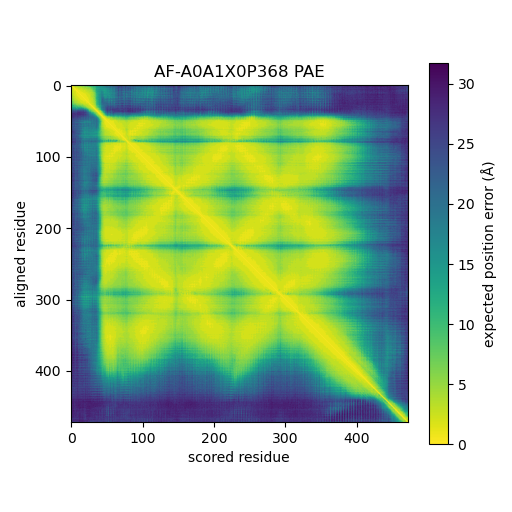0,53,49,49,50,49,51,52,50,48,54,45,48,53,48,56,45,49,51,46,50,49,48,47,46,48,50,49,48,48,50,46,39,70,68,40,66,84,63,64,92,84,90,82,88,87,91,86,84,89,86,93,78,82,86,82,94,78,81,84,86,79,90,92,75,86,86,86,91,78,90,136

Sequence (472 aa):
MTTMFVQLRHVVYLLVLLECCVCMVRATDDANQGKAGGVDAVTGEEVFIDREEALRRLSKIPNYDYDDIKNDGSLSDLYSEFWMAVWKVQLALKDANARFANGTTCISQWGDVIKANNKMVEDAEGATEKITNLTRDIGDVVTKKEGGKTVRLPAGNVDKSKFDGLVQEAIKVLEETKEKVPKEDAMKKLDEAEQARLMCTGIRREVDYTLESLKKGLEYYDNFGVNYSANKKAMEVKKVGEDVRDVLQNITHLLGKVTVQGRFSVGEAKKRIEAWRKAYADLELVGGMEEATEKKEELQKIKDKIEVPKKDLGYITDKTNATTAKRGNKTIKDVDKRIKDANADELQRMEVEKKRIAEDDRRRVEQERLEREMEERRRQEEERQGKAEAAAAEARRVKDEQERKKREEQAKKERDEQAKEEKAKRVAEEKARQVAEEAKKKKKDGSSSPELVHGPFLLIVLMCVLGSTAVC

Foldseek 3Di:
DVVVVVVVVVVVVVVVVVVVVVVVVVVVVVVPVVPVDDDPPPPPDPLDDPPLLLLVLLLLLDPQDLCSQQVPPLQCVQDPCRSVLLVLLSVLSVCLLLLLLLLVLLLVLLVVLLVVLVVLLVLQPVLLVLLLVLLVQLQVQQWDQDPNDTDGDQLVPGPLVSLVVSLVSLLVSLVVCVVSQDALVLLLSLLLLVLSLVVLVVSLVSLVVSLVSLVVSLVCVVVVPTPCVPPPSSVSSNVSSVSSSVSSVSSNVSSVVSSVSSCVSSVSSVVSLVSLLVSLVSLLVSLVSVSNYPVNVSSVSSCVSSVVSNVRSCQCPDCVRPVVVVSSVVSNVVSVVVSVVSSVVSSVVSVVSSVVSVVVVVVVVVVVVVVVVVVVVVVVVVVVVVVVVVVVVVVVVVVVVVVVVVVVVVVVVVVVVVVVVVVVVVVVVVVVCVVCVVVDDDDDDDDDDDDDDDDDDDDDDDDDDDDDDDDD